Protein 5DHM (pdb70)

CATH classification: 2.60.40.2580

Secondary structure (DSSP, 8-state):
----S-PPPEEEEEEPPEEEEEEEEE-/---EEEEEEPPBEEEEEEEE-/-EE---HHHH----EEEEEE-TTSBS-EEEEE-GGG--B-TT--EE---HHHH-EEEEEEEES--HHHHHHHHT--BGGGGGG-EEE----TTTS-SSP--EEEEEETTT-SEEEEEEE--SEEEEEEEEEPPGGG-----EETTEEEEEEEEEESEE-EEESS--SSPPP-EE-S--PPTTT-TTSEEE--GGGSSS--SSEEEEEE-TTS-EEEEEEEEEEE-BSSS--EEEEEE----EEEEEEPPSSB-TTEEEEEEEE-/-B---HHHH----EEEEEE-TTSBS-EEEEE---SEE-S---EE---HHHH-EEEEEEEES--HHHHHHHHT--BGGGGGG-EEE----TTTS-SSP--EEEEEETTT-SEEEEEEE--SEEEEEEEEEPPGGG-----EETTEEEEEEEEEESEE-EEESS--SS----EE-S--PPTT--TTSEEE--GGGSSS--SSEEEEEE-TTS-EEEEEEEEEEE-BSSS--EEEEEE----EEEEEEPPSSB-TTEEEEEEEE-

B-factor: mean 48.97, std 22.29, range [18.33, 211.69]

GO terms:
  GO:0009289 pilus (C, IDA)
  GO:0009279 cell outer membrane (C, EXP)
  GO:0009289 pilus (C, EXP)

Foldseek 3Di:
DDDDPPDDDDDDDDDDDDDDDDDDDDD/DDDPADPQAVDFQWKKKWWAPDQQFPTDIDTGHSVCVVDDVVPDDDDDALVVRFKTWMKMKTDDDPQLVVQVVPDTGPLSLQVRKDFDCWKPPSPGGPFIIWIDIDGCNVPVDDPDTDGFGQKEKEKEKEFEDPLQFDQADADPQWGPQKFKKKFFFAGIRGNDHDPAHDGDTDMQADDDPLCSPRTGTFHCQQVDVVGDPFGKRFDADPVNTTGIIMGMMMGGWHCAFDIWMWMFTPNSTDIDIDTDDRIRGTRYYHHDYHYD/DDDDDDDDDDDDDDDDDDDDD/DDPDDPQAVDFQWKWKWWAPPVFFPTDIAIGVHQFDDDVVADTDHDALVVRFKTWMKMKTDDDPQLVVQVVPDGGDVSLQVRKDFACWKPPSQGGPFMIFIDIDGCNVPVDDPCGDDFGQKEKEKEKEFEDPLQFDQFDDDQQWGPQKFKKKFFFAGIRRNDHDPAHDGDTDMQADQDPPRCPRTGTFHCQQVDDVGDQFGKRFDADPVRTTGMIIGMMMTGWHPAFDIWMWMWGVSVTDIDIGGDDRTGGTRYYHYYYHYD

Sequence (574 aa):
AEPVEDRSIEISIRVDDFTKTGETVRYERNQGSAAERLITNLYLLLFDQSGANPAKYYIAGNTFIWLPDDKVKLDTQSEAGERKVYVVANVDNAVKTALDAVANESDLQTVKRTTAPWSTDIASPFLSGNKTHDFLANRLLDNVPLVRAIAKVELNISLSEKFQIVPIIVNGSLSEFKFRYVNFDKETYVVKPTTKPDNLISSANGVWPQITDWTVWGASLNTSPAPDAGTGYTLDANGKVTALRIVTYLNERDSKGATVEVALPRGPELYRLPLPDKILRNHWYKYEVEIRSIEISIRVDDFTKTGETVRYRNQGSAAERLITNLYLLLFDQSGANPAKYYIASGGIWLPDDKVKLDTQSEAGERKVYVVANVDNAVKTALDAVANESDLQTVKRTTAPWSTDIASPFLSGNKTHDFLANRLLDNVPLVRAIAKVELNISLSEKFQIVPIIVNGSLSEFKFRYVNFDKETYVVKPTTKPDNLISSANGVWPQITDWTVWGASLNTSPAPDAGTGYTLDANGKVTALRIVTYLNERDSKGATVEVALPRGPELYRLPLPDKILRNHWYKYEVEI

Nearest PDB structures (foldseek):
  5dhm-assembly1_C  TM=1.004E+00  e=4.880E-55  Porphyromonas gingivalis ATCC 33277
  5dhm-assembly2_D  TM=9.814E-01  e=9.738E-50  Porphyromonas gingivalis ATCC 33277
  4rdb-assembly1_A  TM=9.848E-01  e=1.576E-46  Porphyromonas gingivalis W83
  3ws6-assembly1_A  TM=5.660E-01  e=6.022E+00  Mus musculus
  5weu-assembly1_A  TM=1.624E-01  e=2.325E+00  Mus musculus

Organism: Porphyromonas gingivalis (strain ATCC 33277 / DSM 20709 / CIP 103683 / JCM 12257 / NCTC 11834 / 2561) (NCBI:txid431947)

InterPro domains:
  IPR029141 Major fimbrial subunit protein, N-terminal [PF06321] (35-162)
  IPR054771 Minor fimbrium tip subunit MfA4, C-terminal [PF22358] (180-332)

Solvent-accessible surface area: 27168 Å² total

Structure (mmCIF, N/CA/C/O backbone):
data_5DHM
#
_entry.id   5DHM
#
_cell.length_a   54.683
_cell.length_b   84.536
_cell.length_c   138.364
_cell.angle_alpha   90.00
_cell.angle_beta   90.00
_cell.angle_gamma   90.00
#
_symmetry.space_group_name_H-M   'P 21 21 21'
#
loop_
_entity.id
_entity.type
_entity.pdbx_description
1 polymer 'Immunoreactive 32 kDa antigen'
2 polymer 'Immunoreactive 32 kDa antigen'
3 water water
#
loop_
_atom_site.group_PDB
_atom_site.id
_atom_site.type_symbol
_atom_site.label_atom_id
_atom_site.label_alt_id
_atom_site.label_comp_id
_atom_site.label_asym_id
_atom_site.label_entity_id
_atom_site.label_seq_id
_atom_site.pdbx_PDB_ins_code
_atom_site.Cartn_x
_atom_site.Cartn_y
_atom_site.Cartn_z
_atom_site.occupancy
_atom_site.B_iso_or_equiv
_atom_site.auth_seq_id
_atom_site.auth_comp_id
_atom_site.auth_asym_id
_atom_site.auth_atom_id
_atom_site.pdbx_PDB_model_num
ATOM 1 N N . ALA A 1 26 ? 20.122 55.452 124.222 1.00 60.41 24 ALA A N 1
ATOM 2 C CA . ALA A 1 26 ? 19.475 54.611 125.228 1.00 63.45 24 ALA A CA 1
ATOM 3 C C . ALA A 1 26 ? 20.419 54.327 126.383 1.00 56.51 24 ALA A C 1
ATOM 4 O O . ALA A 1 26 ? 21.436 53.656 126.217 1.00 58.18 24 ALA A O 1
ATOM 27 N N . GLU A 1 28 ? 21.965 52.735 129.701 1.00 54.87 26 GLU A N 1
ATOM 28 C CA . GLU A 1 28 ? 22.048 51.443 130.363 1.00 50.68 26 GLU A CA 1
ATOM 29 C C . GLU A 1 28 ? 22.019 51.657 131.872 1.00 39.81 26 GLU A C 1
ATOM 30 O O . GLU A 1 28 ? 22.207 52.787 132.343 1.00 39.28 26 GLU A O 1
ATOM 42 N N . PRO A 1 29 ? 21.775 50.588 132.644 1.00 36.74 27 PRO A N 1
ATOM 43 C CA . PRO A 1 29 ? 21.822 50.710 134.104 1.00 39.83 27 PRO A CA 1
ATOM 44 C C . PRO A 1 29 ? 23.195 51.109 134.620 1.00 44.03 27 PRO A C 1
ATOM 45 O O . PRO A 1 29 ? 24.220 50.781 134.024 1.00 33.91 27 PRO A O 1
ATOM 56 N N . VAL A 1 30 ? 23.215 51.795 135.748 1.00 37.39 28 VAL A N 1
ATOM 57 C CA . VAL A 1 30 ? 24.477 52.036 136.436 1.00 44.47 28 VAL A CA 1
ATOM 58 C C . VAL A 1 30 ? 25.269 50.741 136.583 1.00 39.56 28 VAL A C 1
ATOM 59 O O . VAL A 1 30 ? 24.732 49.695 136.998 1.00 40.43 28 VAL A O 1
ATOM 72 N N . GLU A 1 31 ? 26.554 50.797 136.240 1.00 36.53 29 GLU A N 1
ATOM 73 C CA . GLU A 1 31 ? 27.412 49.621 136.340 1.00 39.88 29 GLU A CA 1
ATOM 74 C C . GLU A 1 31 ? 27.790 49.322 137.778 1.00 41.87 29 GLU A C 1
ATOM 75 O O . GLU A 1 31 ? 28.971 49.265 138.131 1.00 43.23 29 GLU A O 1
ATOM 87 N N . ASP A 1 32 ? 26.778 49.132 138.605 1.00 36.64 30 ASP A N 1
ATOM 88 C CA . ASP A 1 32 ? 26.975 48.690 139.978 1.00 31.94 30 ASP A CA 1
ATOM 89 C C . ASP A 1 32 ? 25.896 47.659 140.290 1.00 38.64 30 ASP A C 1
ATOM 90 O O . ASP A 1 32 ? 25.016 47.890 141.114 1.00 36.34 30 ASP A O 1
ATOM 99 N N . ARG A 1 33 ? 25.971 46.514 139.617 1.00 36.78 31 ARG A N 1
ATOM 100 C CA . ARG A 1 33 ? 24.863 45.561 139.602 1.00 33.55 31 ARG A CA 1
ATOM 101 C C . ARG A 1 33 ? 25.004 44.523 140.707 1.00 26.20 31 ARG A C 1
ATOM 102 O O . ARG A 1 33 ? 26.091 44.293 141.218 1.00 28.36 31 ARG A O 1
ATOM 123 N N . SER A 1 34 ? 23.896 43.879 141.049 1.00 31.44 32 SER A N 1
ATOM 124 C CA . SER A 1 34 ? 23.941 42.717 141.932 1.00 32.02 32 SER A CA 1
ATOM 125 C C . SER A 1 34 ? 24.799 41.649 141.261 1.00 35.68 32 SER A C 1
ATOM 126 O O . SER A 1 34 ? 24.774 41.507 140.040 1.00 33.00 32 SER A O 1
ATOM 134 N N . ILE A 1 35 ? 25.578 40.924 142.054 1.00 24.35 33 ILE A N 1
ATOM 135 C CA . ILE A 1 35 ? 26.586 40.029 141.521 1.00 22.10 33 ILE A CA 1
ATOM 136 C C . ILE A 1 35 ? 25.981 38.640 141.331 1.00 27.71 33 ILE A C 1
ATOM 137 O O . ILE A 1 35 ? 24.924 38.312 141.866 1.00 23.30 33 ILE A O 1
ATOM 153 N N . GLU A 1 36 ? 26.672 37.849 140.537 1.00 23.76 34 GLU A N 1
ATOM 154 C CA . GLU A 1 36 ? 26.189 36.536 140.130 1.00 24.45 34 GLU A CA 1
ATOM 155 C C . GLU A 1 36 ? 27.373 35.643 140.126 1.00 29.66 34 GLU A C 1
ATOM 156 O O . GLU A 1 36 ? 28.472 36.094 139.791 1.00 28.35 34 GLU A O 1
ATOM 168 N N . ILE A 1 37 ? 27.167 34.374 140.485 1.00 25.04 35 ILE A N 1
ATOM 169 C CA . ILE A 1 37 ? 28.256 33.433 140.490 1.00 21.55 35 ILE A CA 1
ATOM 170 C C . ILE A 1 37 ? 27.814 32.177 139.767 1.00 31.45 35 ILE A C 1
ATOM 171 O O . ILE A 1 37 ? 26.890 31.495 140.187 1.00 27.33 35 ILE A O 1
ATOM 187 N N . SER A 1 38 ? 28.465 31.914 138.646 1.00 24.08 36 SER A N 1
ATOM 188 C CA . SER A 1 38 ? 28.254 30.687 137.914 1.00 32.63 36 SER A CA 1
ATOM 189 C C . SER A 1 38 ? 28.983 29.547 138.619 1.00 25.12 36 SER A C 1
ATOM 190 O O . SER A 1 38 ? 30.120 29.700 139.065 1.00 28.77 36 SER A O 1
ATOM 198 N N . ILE A 1 39 ? 28.327 28.394 138.689 1.00 25.07 37 ILE A N 1
ATOM 199 C CA . ILE A 1 39 ? 28.879 27.245 139.375 1.00 31.92 37 ILE A CA 1
ATOM 200 C C . ILE A 1 39 ? 28.759 26.036 138.449 1.00 38.94 37 ILE A C 1
ATOM 201 O O . ILE A 1 39 ? 27.721 25.830 137.836 1.00 40.76 37 ILE A O 1
ATOM 217 N N . ARG A 1 40 ? 29.831 25.271 138.285 1.00 28.76 38 ARG A N 1
ATOM 218 C CA . ARG A 1 4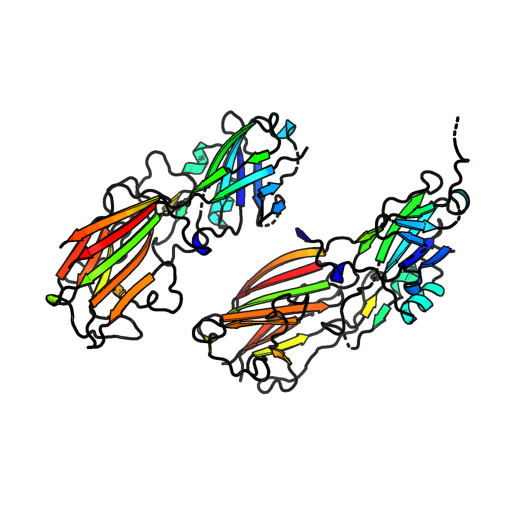0 ? 29.711 24.024 137.533 1.00 30.68 38 ARG A CA 1
ATOM 219 C C . ARG A 1 40 ? 30.259 22.854 138.340 1.00 30.77 38 ARG A C 1
ATOM 220 O O . ARG A 1 40 ? 31.258 22.973 139.029 1.00 30.06 38 ARG A O 1
ATOM 241 N N . VAL A 1 41 ? 29.590 21.719 138.248 1.00 27.26 39 VAL A N 1
ATOM 242 C CA . VAL A 1 41 ? 30.049 20.521 138.949 1.00 24.67 39 VAL A CA 1
ATOM 243 C C . VAL A 1 41 ? 31.164 19.909 138.112 1.00 28.17 39 VAL A C 1
ATOM 244 O O . VAL A 1 41 ? 30.977 19.608 136.926 1.00 29.01 39 VAL A O 1
ATOM 257 N N . ASP A 1 42 ? 32.340 19.804 138.727 1.00 27.07 40 ASP A N 1
ATOM 258 C CA . ASP A 1 42 ? 33.531 19.339 138.043 1.00 27.27 40 ASP A CA 1
ATOM 259 C C . ASP A 1 42 ? 33.447 17.825 137.838 1.00 27.05 40 ASP A C 1
ATOM 260 O O . ASP A 1 42 ? 33.219 17.082 138.797 1.00 24.66 40 ASP A O 1
ATOM 269 N N . ASP A 1 43 ? 33.630 17.385 136.600 1.00 21.88 41 ASP A N 1
ATOM 270 C CA . ASP A 1 43 ? 33.678 15.947 136.272 1.00 21.93 41 ASP A CA 1
ATOM 271 C C . ASP A 1 43 ? 34.655 15.200 137.162 1.00 25.78 41 ASP A C 1
ATOM 272 O O . ASP A 1 43 ? 35.698 15.747 137.520 1.00 22.64 41 ASP A O 1
ATOM 281 N N . PHE A 1 44 ? 34.341 13.946 137.489 1.00 27.72 42 PHE A N 1
ATOM 282 C CA . PHE A 1 44 ? 35.345 13.024 138.015 1.00 26.82 42 PHE A CA 1
ATOM 283 C C . PHE A 1 44 ? 36.552 13.012 137.109 1.00 20.25 42 PHE A C 1
ATOM 284 O O . PHE A 1 44 ? 36.419 13.178 135.902 1.00 27.14 42 PHE A O 1
ATOM 301 N N . THR A 1 45 ? 37.726 12.792 137.691 1.00 22.00 43 THR A N 1
ATOM 302 C CA . THR A 1 45 ? 38.881 12.347 136.923 1.00 23.59 43 THR A CA 1
ATOM 303 C C . THR A 1 45 ? 38.910 10.836 137.082 1.00 24.24 43 THR A C 1
ATOM 304 O O . THR A 1 45 ? 39.065 10.350 138.191 1.00 23.59 43 THR A O 1
ATOM 315 N N . LYS A 1 46 ? 38.721 10.112 135.992 1.00 26.97 44 LYS A N 1
ATOM 316 C CA . LYS A 1 46 ? 38.534 8.674 136.062 1.00 27.48 44 LYS A CA 1
ATOM 317 C C . LYS A 1 46 ? 39.740 7.993 135.468 1.00 31.91 44 LYS A C 1
ATOM 318 O O . LYS A 1 46 ? 40.172 8.315 134.359 1.00 29.84 44 LYS A O 1
ATOM 337 N N . THR A 1 47 ? 40.288 7.059 136.230 1.00 27.02 45 THR A N 1
ATOM 338 C CA . THR A 1 47 ? 41.491 6.369 135.845 1.00 27.05 45 THR A CA 1
ATOM 339 C C . THR A 1 47 ? 41.193 4.870 135.790 1.00 34.17 45 THR A C 1
ATOM 340 O O . THR A 1 47 ? 40.366 4.365 136.541 1.00 36.35 45 THR A O 1
ATOM 351 N N . GLY A 1 48 ? 41.841 4.181 134.867 1.00 28.37 46 GLY A N 1
ATOM 352 C CA . GLY A 1 48 ? 41.678 2.747 134.718 1.00 30.20 46 GLY A CA 1
ATOM 353 C C . GLY A 1 48 ? 43.000 2.041 134.878 1.00 36.11 46 GLY A C 1
ATOM 354 O O . GLY A 1 48 ? 44.048 2.522 134.455 1.00 32.37 46 GLY A O 1
ATOM 358 N N . GLU A 1 49 ? 42.950 0.869 135.486 1.00 30.38 47 GLU A N 1
ATOM 359 C CA . GLU A 1 49 ? 44.148 0.100 135.700 1.00 24.38 47 GLU A CA 1
ATOM 360 C C . GLU A 1 49 ? 43.812 -1.397 135.656 1.00 30.41 47 GLU A C 1
ATOM 361 O O . GLU A 1 49 ? 42.789 -1.824 136.178 1.00 29.75 47 GLU A O 1
ATOM 373 N N . THR A 1 50 ? 44.663 -2.172 135.007 1.00 30.30 48 THR A N 1
ATOM 374 C CA . THR A 1 50 ? 44.524 -3.626 134.995 1.00 39.86 48 THR A CA 1
ATOM 375 C C . THR A 1 50 ? 45.513 -4.217 135.986 1.00 37.46 48 THR A C 1
ATOM 376 O O . THR A 1 50 ? 46.673 -3.809 136.015 1.00 37.58 48 THR A O 1
ATOM 387 N N . VAL A 1 51 ? 45.034 -5.131 136.832 1.00 34.31 49 VAL A N 1
ATOM 388 C CA . VAL A 1 51 ? 45.871 -5.799 137.824 1.00 34.57 49 VAL A CA 1
ATOM 389 C C . VAL A 1 51 ? 45.615 -7.307 137.749 1.00 35.21 49 VAL A C 1
ATOM 390 O O . VAL A 1 51 ? 44.485 -7.722 137.540 1.00 35.06 49 VAL A O 1
ATOM 403 N N . ARG A 1 52 ? 46.657 -8.117 137.894 1.00 36.98 50 ARG A N 1
ATOM 404 C CA . ARG A 1 52 ? 46.484 -9.578 137.878 1.00 40.94 50 ARG A CA 1
ATOM 405 C C . ARG A 1 52 ? 47.208 -10.227 139.062 1.00 42.15 50 ARG A C 1
ATOM 406 O O . ARG A 1 52 ? 48.155 -9.643 139.598 1.00 38.47 50 ARG A O 1
ATOM 426 N N . TYR A 1 53 ? 46.753 -11.421 139.464 1.00 46.31 51 TYR A N 1
ATOM 427 C CA . TYR A 1 53 ? 47.262 -12.107 140.663 1.00 44.01 51 TYR A CA 1
ATOM 428 C C . TYR A 1 53 ? 47.860 -13.487 140.380 1.00 43.28 51 TYR A C 1
ATOM 429 O O . TYR A 1 53 ? 47.595 -14.076 139.342 1.00 42.24 51 TYR A O 1
ATOM 447 N N . GLU B 2 1 ? 40.296 9.964 132.009 1.00 35.58 52 GLU C N 1
ATOM 448 C CA . GLU B 2 1 ? 39.174 10.597 131.334 1.00 41.31 52 GLU C CA 1
ATOM 449 C C . GLU B 2 1 ? 38.444 11.484 132.319 1.00 38.78 52 GLU C C 1
ATOM 450 O O . GLU B 2 1 ? 38.550 11.309 133.541 1.00 33.12 52 GLU C O 1
ATOM 461 N N . ARG B 2 2 ? 37.722 12.457 131.784 1.00 33.16 53 ARG C N 1
ATOM 462 C CA . ARG B 2 2 ? 36.802 13.243 132.587 1.00 32.15 53 ARG C CA 1
ATOM 463 C C . ARG B 2 2 ? 35.407 12.672 132.329 1.00 33.49 53 ARG C C 1
ATOM 464 O O . ARG B 2 2 ? 35.003 12.493 131.172 1.00 35.03 53 ARG C O 1
ATOM 485 N N . ASN B 2 3 ? 34.698 12.360 133.414 1.00 31.11 54 ASN C N 1
ATOM 486 C CA . ASN B 2 3 ? 33.434 11.635 133.344 1.00 32.27 54 ASN C CA 1
ATOM 487 C C . ASN B 2 3 ? 32.443 12.337 134.263 1.00 29.60 54 ASN C C 1
ATOM 488 O O . ASN B 2 3 ? 32.712 12.493 135.452 1.00 27.79 54 ASN C O 1
ATOM 499 N N . GLN B 2 4 ? 31.299 12.764 133.730 1.00 29.22 55 GLN C N 1
ATOM 500 C CA . GLN B 2 4 ? 30.370 13.575 134.520 1.00 29.81 55 GLN C CA 1
ATOM 501 C C . GLN B 2 4 ? 29.604 12.764 135.569 1.00 28.75 55 GLN C C 1
ATOM 502 O O . GLN B 2 4 ? 28.894 13.328 136.399 1.00 34.03 55 GLN C O 1
ATOM 516 N N . GLY B 2 5 ? 29.722 11.443 135.532 1.00 26.45 56 GLY C N 1
ATOM 517 C CA . GLY B 2 5 ? 29.043 10.627 136.520 1.00 25.28 56 GLY C CA 1
ATOM 518 C C . GLY B 2 5 ? 27.527 10.648 136.360 1.00 32.26 56 GLY C C 1
ATOM 519 O O . GLY B 2 5 ? 27.017 11.007 135.298 1.00 32.49 56 GLY C O 1
ATOM 523 N N . SER B 2 6 ? 26.809 10.226 137.399 1.00 30.00 57 SER C N 1
ATOM 524 C CA . SER B 2 6 ? 25.337 10.194 137.377 1.00 31.51 57 SER C CA 1
ATOM 525 C C . SER B 2 6 ? 24.710 11.483 137.890 1.00 32.57 57 SER C C 1
ATOM 526 O O . SER B 2 6 ? 25.386 12.322 138.491 1.00 27.98 57 SER C O 1
ATOM 534 N N . ALA B 2 7 ? 23.402 11.621 137.689 1.00 32.07 58 ALA C N 1
ATOM 535 C CA . ALA B 2 7 ? 22.658 12.751 138.252 1.00 30.44 58 ALA C CA 1
ATOM 536 C C . ALA B 2 7 ? 22.791 12.803 139.778 1.00 26.49 58 ALA C C 1
ATOM 537 O O . ALA B 2 7 ? 22.948 13.874 140.367 1.00 28.29 58 ALA C O 1
ATOM 544 N N . ALA B 2 8 ? 22.750 11.643 140.425 1.00 27.54 59 ALA C N 1
ATOM 545 C CA . ALA B 2 8 ? 22.904 11.591 141.871 1.00 25.69 59 ALA C CA 1
ATOM 546 C C . ALA B 2 8 ? 24.268 12.101 142.292 1.00 28.83 59 ALA C C 1
ATOM 547 O O . ALA B 2 8 ? 24.382 12.762 143.323 1.00 27.19 59 ALA C O 1
ATOM 554 N N . GLU B 2 9 ? 25.297 11.801 141.502 1.00 26.75 60 GLU C N 1
ATOM 555 C CA . GLU B 2 9 ? 26.651 12.233 141.837 1.00 22.68 60 GLU C CA 1
ATOM 556 C C . GLU B 2 9 ? 26.790 13.751 141.669 1.00 18.33 60 GLU C C 1
ATOM 557 O O . GLU B 2 9 ? 27.645 14.362 142.307 1.00 28.75 60 GLU C O 1
ATOM 569 N N . ARG B 2 10 ? 25.913 14.337 140.855 1.00 22.44 61 ARG C N 1
ATOM 570 C CA . ARG B 2 10 ? 25.959 15.782 140.565 1.00 25.18 61 ARG C CA 1
ATOM 571 C C . ARG B 2 10 ? 24.942 16.634 141.350 1.00 31.19 61 ARG C C 1
ATOM 572 O O . ARG B 2 10 ? 24.950 17.876 141.252 1.00 29.12 61 ARG C O 1
ATOM 593 N N . LEU B 2 11 ? 24.070 15.970 142.105 1.00 24.88 62 LEU C N 1
ATOM 594 C CA . LEU B 2 11 ? 22.960 16.614 142.806 1.00 31.81 62 LEU C CA 1
ATOM 595 C C . LEU B 2 11 ? 23.439 17.681 143.781 1.00 32.49 62 LEU C C 1
ATOM 596 O O . LEU B 2 11 ? 24.335 17.440 144.615 1.00 27.88 62 LEU C O 1
ATOM 612 N N . ILE B 2 12 ? 22.847 18.867 143.648 1.00 33.10 63 ILE C N 1
ATOM 613 C CA . ILE B 2 12 ? 23.063 19.977 144.567 1.00 25.88 63 ILE C CA 1
ATOM 614 C C . ILE B 2 12 ? 21.752 20.225 145.313 1.00 26.64 63 ILE C C 1
ATOM 615 O O . ILE B 2 12 ? 20.727 20.460 144.678 1.00 22.97 63 ILE C O 1
ATOM 631 N N . THR B 2 13 ? 21.770 20.102 146.647 1.00 24.76 64 THR C N 1
ATOM 632 C CA . THR B 2 13 ? 20.564 20.278 147.485 1.00 24.54 64 THR C CA 1
ATOM 633 C C . THR B 2 13 ? 20.601 21.544 148.364 1.00 26.51 64 THR C C 1
ATOM 634 O O . THR B 2 13 ? 19.575 21.947 148.927 1.00 29.21 64 THR C O 1
ATOM 645 N N . ASN B 2 14 ? 21.792 22.114 148.517 1.00 24.86 65 ASN C N 1
ATOM 646 C CA . ASN B 2 14 ? 21.962 23.451 149.111 1.00 24.79 65 ASN C CA 1
ATOM 647 C C . ASN B 2 14 ? 23.345 24.006 148.774 1.00 24.62 65 ASN C C 1
ATOM 648 O O . ASN B 2 14 ? 24.203 23.306 148.225 1.00 23.61 65 ASN C O 1
ATOM 659 N N . LEU B 2 15 ? 23.564 25.281 149.084 1.00 22.96 66 LEU C N 1
ATOM 660 C CA . LEU B 2 15 ? 24.833 25.920 148.784 1.00 21.13 66 LEU C CA 1
ATOM 661 C C . LEU B 2 15 ? 25.215 26.868 149.911 1.00 19.07 66 LEU C C 1
ATOM 662 O O . LEU B 2 15 ? 24.345 27.474 150.550 1.00 23.28 66 LEU C O 1
ATOM 678 N N . TYR B 2 16 ? 26.514 27.012 150.131 1.00 23.64 67 TYR C N 1
ATOM 679 C CA . T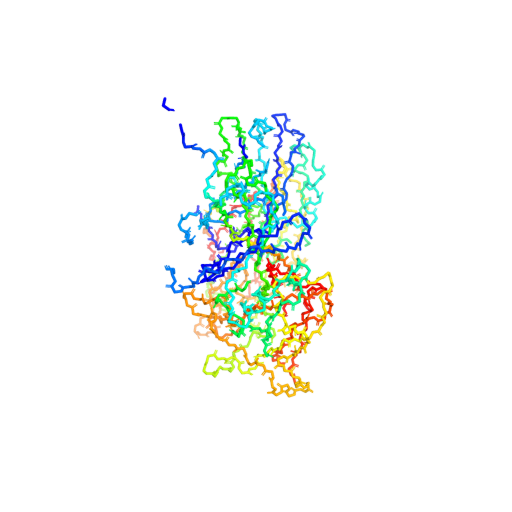YR B 2 16 ? 27.021 27.989 151.080 1.00 20.56 67 TYR C CA 1
ATOM 680 C C . TYR B 2 16 ? 28.174 28.729 150.409 1.00 20.58 67 TYR C C 1
ATOM 681 O O . TYR B 2 16 ? 29.140 28.108 149.975 1.00 28.13 67 TYR C O 1
ATOM 699 N N . LEU B 2 17 ? 28.053 30.049 150.289 1.00 21.35 68 LEU C N 1
ATOM 700 C CA . LEU B 2 17 ? 29.089 30.840 149.633 1.00 23.58 68 LEU C CA 1
ATOM 701 C C . LEU B 2 17 ? 29.802 31.685 150.678 1.00 24.23 68 LEU C C 1
ATOM 702 O O . LEU B 2 17 ? 29.178 32.170 151.626 1.00 22.16 68 LEU C O 1
ATOM 718 N N . LEU B 2 18 ? 31.120 31.786 150.532 1.00 27.02 69 LEU C N 1
ATOM 719 C CA . LEU B 2 18 ? 31.942 32.645 151.360 1.00 26.57 69 LEU C CA 1
ATOM 720 C C . LEU B 2 18 ? 32.796 33.505 150.458 1.00 25.57 69 LEU C C 1
ATOM 721 O O . LEU B 2 18 ? 33.574 32.993 149.653 1.00 26.00 69 LEU C O 1
ATOM 737 N N . LEU B 2 19 ? 32.643 34.813 150.597 1.00 27.21 70 LEU C N 1
ATOM 738 C CA . LEU B 2 19 ? 33.349 35.766 149.755 1.00 28.36 70 LEU C CA 1
ATOM 739 C C . LEU B 2 19 ? 34.347 36.516 150.612 1.00 22.93 70 LEU C C 1
ATOM 740 O O . LEU B 2 19 ? 34.007 37.474 151.311 1.00 31.47 70 LEU C O 1
ATOM 756 N N . PHE B 2 20 ? 35.592 36.065 150.556 1.00 25.56 71 PHE C N 1
ATOM 757 C CA . PHE B 2 20 ? 36.670 36.704 151.313 1.00 26.65 71 PHE C CA 1
ATOM 758 C C . PHE B 2 20 ? 37.170 37.922 150.576 1.00 28.86 71 PHE C C 1
ATOM 759 O O . PHE B 2 20 ? 37.184 37.930 149.356 1.00 35.54 71 PHE C O 1
ATOM 776 N N . ASP B 2 21 ? 37.589 38.957 151.302 1.00 31.25 72 ASP C N 1
ATOM 777 C CA . ASP B 2 21 ? 38.193 40.111 150.656 1.00 40.81 72 ASP C CA 1
ATOM 778 C C . ASP B 2 21 ? 39.682 39.842 150.495 1.00 45.27 72 ASP C C 1
ATOM 779 O O . ASP B 2 21 ? 40.121 38.699 150.616 1.00 40.78 72 ASP C O 1
ATOM 788 N N . GLN B 2 22 ? 40.443 40.894 150.214 1.00 50.60 73 GLN C N 1
ATOM 789 C CA . GLN B 2 22 ? 41.855 40.784 149.861 1.00 67.69 73 GLN C CA 1
ATOM 790 C C . GLN B 2 22 ? 42.667 39.999 150.890 1.00 64.76 73 GLN C C 1
ATOM 791 O O . GLN B 2 22 ? 43.435 39.101 150.536 1.00 55.72 73 GLN C O 1
ATOM 805 N N . SER B 2 23 ? 42.470 40.342 152.160 1.00 75.84 74 SER C N 1
ATOM 806 C CA . SER B 2 23 ? 43.251 39.788 153.260 1.00 84.14 74 SER C CA 1
ATOM 807 C C . SER B 2 23 ? 42.828 38.377 153.671 1.00 90.62 74 SER C C 1
ATOM 808 O O . SER B 2 23 ? 43.260 37.879 154.708 1.00 94.63 74 SER C O 1
ATOM 816 N N . GLY B 2 24 ? 41.985 37.737 152.868 1.00 78.48 75 GLY C N 1
ATOM 817 C CA . GLY B 2 24 ? 41.500 36.406 153.186 1.00 67.83 75 GLY C CA 1
ATOM 818 C C . GLY B 2 24 ? 40.755 36.352 154.512 1.00 44.98 75 GLY C C 1
ATOM 819 O O . GLY B 2 24 ? 40.739 35.318 155.182 1.00 46.60 75 GLY C O 1
ATOM 823 N N . ALA B 2 25 ? 40.151 37.474 154.898 1.00 37.52 76 ALA C N 1
ATOM 824 C CA . ALA B 2 25 ? 39.324 37.548 156.100 1.00 41.29 76 ALA C CA 1
ATOM 825 C C . ALA B 2 25 ? 37.984 38.238 155.794 1.00 48.60 76 ALA C C 1
ATOM 826 O O . ALA B 2 25 ? 37.673 38.504 154.625 1.00 45.12 76 ALA C O 1
ATOM 833 N N . ASN B 2 26 ? 37.198 38.501 156.840 1.00 70.91 77 ASN C N 1
ATOM 834 C CA . ASN B 2 26 ? 35.898 39.176 156.722 1.00 73.22 77 ASN C CA 1
ATOM 835 C C . ASN B 2 26 ? 35.006 38.614 155.620 1.00 53.76 77 ASN C C 1
ATOM 836 O O . ASN B 2 26 ? 34.505 39.365 154.781 1.00 48.86 77 ASN C O 1
ATOM 847 N N . PRO B 2 27 ? 34.816 37.291 155.596 1.00 46.24 78 PRO C N 1
ATOM 848 C CA . PRO B 2 27 ? 34.041 36.757 154.475 1.00 34.72 78 PRO C CA 1
ATOM 849 C C . PRO B 2 27 ? 32.565 37.090 154.575 1.00 28.16 78 PRO C C 1
ATOM 850 O O . PRO B 2 27 ? 31.954 36.908 155.629 1.00 35.60 78 PRO C O 1
ATOM 861 N N . ALA B 2 28 ? 32.009 37.593 153.480 1.00 34.66 79 ALA C N 1
ATOM 862 C CA . ALA B 2 28 ? 30.569 37.658 153.330 1.00 28.61 79 ALA C CA 1
ATOM 863 C C . ALA B 2 28 ? 30.032 36.262 153.124 1.00 31.17 79 ALA C C 1
ATOM 864 O O . ALA B 2 28 ? 30.547 35.515 152.291 1.00 29.63 79 ALA C O 1
ATOM 871 N N . LYS B 2 29 ? 28.986 35.926 153.869 1.00 30.23 80 LYS C N 1
ATOM 872 C CA . LYS B 2 29 ? 28.438 34.582 153.867 1.00 29.39 80 LYS C CA 1
ATOM 873 C C . LYS B 2 29 ? 27.016 34.579 153.335 1.00 28.37 80 LYS C C 1
ATOM 874 O O . LYS B 2 29 ? 26.222 35.478 153.647 1.00 27.46 80 LYS C O 1
ATOM 893 N N . TYR B 2 30 ? 26.714 33.572 152.521 1.00 22.23 81 TYR C N 1
ATOM 894 C CA . TYR B 2 30 ? 25.378 33.337 152.002 1.00 20.79 81 TYR C 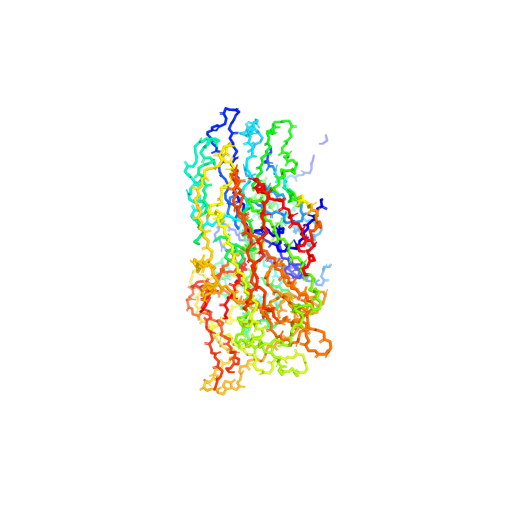CA 1
ATOM 895 C C . TYR B 2 30 ? 25.053 31.855 151.998 1.00 23.55 81 TYR C C 1
ATOM 896 O O . TYR B 2 30 ? 25.604 31.101 151.200 1.00 24.45 81 TYR C O 1
ATOM 914 N N . TYR B 2 31 ? 24.126 31.470 152.849 1.00 27.21 82 TYR C N 1
ATOM 915 C CA . TYR B 2 31 ? 23.595 30.109 152.832 1.00 25.10 82 TYR C CA 1
ATOM 916 C C . TYR B 2 31 ? 22.322 30.127 152.007 1.00 25.43 82 TYR C C 1
ATOM 917 O O . TYR B 2 31 ? 21.414 30.925 152.263 1.00 23.35 82 TYR C O 1
ATOM 935 N N . ILE B 2 32 ? 22.299 29.292 150.982 1.00 20.52 83 ILE C N 1
ATOM 936 C CA . ILE B 2 32 ? 21.150 29.173 150.099 1.00 22.28 83 ILE C CA 1
ATOM 937 C C . ILE B 2 32 ? 20.537 27.850 150.432 1.00 30.41 83 ILE C C 1
ATOM 938 O O . ILE B 2 32 ? 21.027 26.782 150.042 1.00 29.66 83 ILE C O 1
ATOM 954 N N . ALA B 2 33 ? 19.452 27.943 151.171 1.00 26.75 84 ALA C N 1
ATOM 955 C CA . ALA B 2 33 ? 18.858 26.805 151.834 1.00 28.55 84 ALA C CA 1
ATOM 956 C C . ALA B 2 33 ? 18.111 25.910 150.858 1.00 28.87 84 ALA C C 1
ATOM 957 O O . ALA B 2 33 ? 17.465 26.388 149.930 1.00 30.20 84 ALA C O 1
ATOM 964 N N . GLY B 2 34 ? 18.221 24.602 151.068 1.00 30.05 85 GLY C N 1
ATOM 965 C CA . GLY B 2 34 ? 17.504 23.632 150.262 1.00 30.60 85 GLY C CA 1
ATOM 966 C C . GLY B 2 34 ? 15.994 23.816 150.226 1.00 34.49 85 GLY C C 1
ATOM 967 O O . GLY B 2 34 ? 15.371 23.545 149.205 1.00 34.92 85 GLY C O 1
ATOM 971 N N . ASN B 2 35 ? 15.393 24.284 151.323 1.00 37.27 86 ASN C N 1
ATOM 972 C CA . ASN B 2 35 ? 13.951 24.525 151.334 1.00 40.17 86 ASN C CA 1
ATOM 973 C C . ASN B 2 35 ? 13.547 25.737 150.478 1.00 42.43 86 ASN C C 1
ATOM 974 O O . ASN B 2 35 ? 12.360 25.962 150.260 1.00 38.88 86 ASN C O 1
ATOM 985 N N . THR B 2 36 ? 14.513 26.498 149.965 1.00 32.91 87 THR C N 1
ATOM 986 C CA . THR B 2 36 ? 14.174 27.565 149.005 1.00 39.85 87 THR C CA 1
ATOM 987 C C . THR B 2 36 ? 14.279 27.084 147.560 1.00 45.23 87 THR C C 1
ATOM 988 O O . THR B 2 36 ? 13.906 27.813 146.644 1.00 37.07 87 THR C O 1
ATOM 999 N N . PHE B 2 37 ? 14.774 25.859 147.364 1.00 49.44 88 PHE C N 1
ATOM 1000 C CA . PHE B 2 37 ? 14.962 25.304 146.020 1.00 48.93 88 PHE C CA 1
ATOM 1001 C C . PHE B 2 37 ? 13.631 24.947 145.373 1.00 47.28 88 PHE C C 1
ATOM 1002 O O . PHE B 2 37 ? 13.609 24.569 144.204 1.00 38.42 88 PHE C O 1
ATOM 1019 N N . ILE B 2 41 ? 19.682 33.572 145.481 1.00 31.94 92 ILE C N 1
ATOM 1020 C CA . ILE B 2 41 ? 18.858 32.530 144.872 1.00 28.08 92 ILE C CA 1
ATOM 1021 C C . ILE B 2 41 ? 19.733 31.616 144.016 1.00 31.69 92 ILE C C 1
ATOM 1022 O O . ILE B 2 41 ? 20.728 32.050 143.425 1.00 28.69 92 ILE C O 1
ATOM 1037 N N . TRP B 2 42 ? 19.364 30.342 143.974 1.00 29.52 93 TRP C N 1
ATOM 1038 C CA . TRP B 2 42 ? 20.055 29.346 143.161 1.00 27.28 93 TRP C CA 1
ATOM 1039 C C . TRP B 2 42 ? 19.237 29.070 141.911 1.00 26.11 93 TRP C C 1
ATOM 1040 O O . TRP B 2 42 ? 18.043 28.818 141.998 1.00 26.52 93 TRP C O 1
ATOM 1061 N N . LEU B 2 43 ? 19.875 29.164 140.749 1.00 23.48 94 LEU C N 1
ATOM 1062 C CA . LEU B 2 43 ? 19.205 28.920 139.470 1.00 26.67 94 LEU C CA 1
ATOM 1063 C C . LEU B 2 43 ? 19.829 27.685 138.856 1.00 34.16 94 LEU C C 1
ATOM 1064 O O . LEU B 2 43 ? 20.733 27.788 138.024 1.00 27.77 94 LEU C O 1
ATOM 1080 N N . PRO B 2 44 ? 19.378 26.507 139.289 1.00 31.32 95 PRO C N 1
ATOM 1081 C CA . PRO B 2 44 ? 19.989 25.290 138.740 1.00 28.04 95 PRO C CA 1
ATOM 1082 C C . PRO B 2 44 ? 19.944 25.236 137.209 1.00 31.59 95 PRO C C 1
ATOM 1083 O O . PRO B 2 44 ? 20.843 24.654 136.587 1.00 31.47 95 PRO C O 1
ATOM 1094 N N . ASP B 2 45 ? 18.926 25.847 136.602 1.00 28.45 96 ASP C N 1
ATOM 1095 C CA . ASP B 2 45 ? 18.765 25.735 135.153 1.00 29.77 96 ASP C CA 1
ATOM 1096 C C . ASP B 2 45 ? 19.713 26.699 134.428 1.00 33.35 96 ASP C C 1
ATOM 1097 O O . ASP B 2 45 ? 19.849 26.617 133.202 1.00 31.94 96 ASP C O 1
ATOM 1106 N N . ASP B 2 46 ? 20.348 27.595 135.192 1.00 36.31 97 ASP C N 1
ATOM 1107 C CA . ASP B 2 46 ? 21.387 28.492 134.677 1.00 38.37 97 ASP C CA 1
ATOM 1108 C C . ASP B 2 46 ? 22.737 28.140 135.292 1.00 38.89 97 ASP C C 1
ATOM 1109 O O . ASP B 2 46 ? 23.748 28.744 134.944 1.00 35.20 97 ASP C O 1
ATOM 1135 N N . LYS B 2 48 ? 23.663 28.998 138.178 1.00 26.08 99 LYS C N 1
ATOM 1136 C CA . LYS B 2 48 ? 24.042 30.341 138.643 1.00 28.58 99 LYS C CA 1
ATOM 1137 C C . LYS B 2 48 ? 23.383 30.752 139.955 1.00 24.15 99 LYS C C 1
ATOM 1138 O O . LYS B 2 48 ? 22.185 30.539 140.150 1.00 31.29 99 LYS C O 1
ATOM 1157 N N . VAL B 2 49 ? 24.187 31.350 140.835 1.00 23.11 100 VAL C N 1
ATOM 1158 C CA . VAL B 2 49 ? 23.701 31.996 142.045 1.00 21.14 100 VAL C CA 1
ATOM 1159 C C . VAL B 2 49 ? 23.651 33.499 141.848 1.00 23.04 100 VAL C C 1
ATOM 1160 O O . VAL B 2 49 ? 24.604 34.089 141.342 1.00 23.56 100 VAL C O 1
ATOM 1173 N N . LYS B 2 50 ? 22.530 34.093 142.226 1.00 22.54 101 LYS C N 1
ATOM 1174 C CA . LYS B 2 50 ? 22.394 35.540 142.251 1.00 25.42 101 LYS C CA 1
ATOM 1175 C C . LYS B 2 50 ? 22.358 36.040 143.682 1.00 26.73 101 LYS C C 1
ATOM 1176 O O . LYS B 2 50 ? 21.557 35.580 144.487 1.00 24.44 101 LYS C O 1
ATOM 1195 N N . LEU B 2 51 ? 23.242 36.981 143.992 1.00 23.63 102 LEU C N 1
ATOM 1196 C CA . LEU B 2 51 ? 23.309 37.589 145.316 1.00 24.93 102 LEU C CA 1
ATOM 1197 C C . LEU B 2 51 ? 22.883 39.060 145.259 1.00 32.78 102 LEU C C 1
ATOM 1198 O O . LEU B 2 51 ? 22.919 39.659 144.198 1.00 29.80 102 LEU C O 1
ATOM 1214 N N . ASP B 2 52 ? 22.462 39.626 146.388 1.00 25.93 103 ASP C N 1
ATOM 1215 C CA . ASP B 2 52 ? 22.034 41.036 146.421 1.00 25.79 103 ASP C CA 1
ATOM 1216 C C . ASP B 2 52 ? 23.176 41.997 146.723 1.00 31.69 103 ASP C C 1
ATOM 1217 O O . ASP B 2 52 ? 23.001 43.224 146.650 1.00 30.98 103 ASP C O 1
ATOM 1243 N N . THR B 2 54 ? 26.247 44.146 145.723 1.00 28.26 105 THR C N 1
ATOM 1244 C CA . THR B 2 54 ? 26.511 44.842 144.469 1.00 24.33 105 THR C CA 1
ATOM 1245 C C . THR B 2 54 ? 27.996 44.787 144.113 1.00 26.99 105 THR C C 1
ATOM 1246 O O . THR B 2 54 ? 28.842 44.423 144.943 1.00 23.86 105 THR C O 1
ATOM 1257 N N . GLN B 2 55 ? 28.321 45.177 142.884 1.00 31.11 106 GLN C N 1
ATOM 1258 C CA . GLN B 2 55 ? 29.694 45.130 142.420 1.00 31.82 106 GLN C CA 1
ATOM 1259 C C . GLN B 2 55 ? 30.613 45.929 143.340 1.00 25.81 106 GLN C C 1
ATOM 1260 O O . GLN B 2 55 ? 31.678 45.452 143.712 1.00 31.88 106 GLN C O 1
ATOM 1274 N N . SER B 2 56 ? 30.191 47.146 143.695 1.00 27.71 107 SER C N 1
ATOM 1275 C CA . SER B 2 56 ? 31.022 48.023 144.508 1.00 36.04 107 SER C CA 1
ATOM 1276 C C . SER B 2 56 ? 31.208 47.479 145.927 1.00 33.90 107 SER C C 1
ATOM 1277 O O . SER B 2 56 ? 32.258 47.672 146.535 1.00 33.45 107 SER C O 1
ATOM 1285 N N . GLU B 2 57 ? 30.201 46.786 146.449 1.00 33.70 108 GLU C N 1
ATOM 1286 C CA . GLU B 2 57 ? 30.305 46.170 147.769 1.00 30.86 108 GLU C CA 1
ATOM 1287 C C . GLU B 2 57 ? 31.245 44.981 147.722 1.00 29.88 108 GLU C C 1
ATOM 1288 O O . GLU B 2 57 ? 32.005 44.724 148.664 1.00 29.29 108 GLU C O 1
ATOM 1300 N N . ALA B 2 58 ? 31.205 44.255 146.617 1.00 29.93 109 ALA C N 1
ATOM 1301 C CA . ALA B 2 58 ? 31.981 43.034 146.504 1.00 28.34 109 ALA C CA 1
ATOM 1302 C C . ALA B 2 58 ? 33.446 43.337 146.255 1.00 27.35 109 ALA C C 1
ATOM 1303 O O . ALA B 2 58 ? 34.321 42.805 146.943 1.00 28.58 109 ALA C O 1
ATOM 1310 N N . GLY B 2 59 ? 33.712 44.174 145.258 1.00 35.94 110 GLY C N 1
ATOM 1311 C CA . GLY B 2 59 ? 35.074 44.399 144.817 1.00 34.07 110 GLY C CA 1
ATOM 1312 C C . GLY B 2 59 ? 35.726 43.113 144.381 1.00 35.15 110 GLY C C 1
ATOM 1313 O O . GLY B 2 59 ? 35.092 42.274 143.732 1.00 28.35 110 GLY C O 1
ATOM 1317 N N . GLU B 2 60 ? 36.998 42.950 144.737 1.00 24.49 111 GLU C N 1
ATOM 1318 C CA . GLU B 2 60 ? 37.697 41.683 144.501 1.00 31.85 111 GLU C CA 1
ATOM 1319 C C . GLU B 2 60 ? 37.494 40.702 145.656 1.00 29.81 111 GLU C C 1
ATOM 1320 O O . GLU B 2 60 ? 37.735 41.034 146.819 1.00 32.70 111 GLU C O 1
ATOM 1332 N N . ARG B 2 61 ? 37.081 39.478 145.331 1.00 30.23 112 ARG C N 1
ATOM 1333 C CA . ARG B 2 61 ? 36.795 38.485 146.357 1.00 24.26 112 ARG C CA 1
ATOM 1334 C C . ARG B 2 61 ? 37.418 37.132 146.030 1.00 28.48 112 ARG C C 1
ATOM 1335 O O . ARG B 2 61 ? 37.511 36.761 144.861 1.00 28.51 112 ARG C O 1
ATOM 1356 N N . LYS B 2 62 ? 37.873 36.428 147.068 1.00 24.50 113 LYS C N 1
ATOM 1357 C CA . LYS B 2 62 ? 38.172 34.995 146.988 1.00 37.25 113 LYS C CA 1
ATOM 1358 C C . LYS B 2 62 ? 36.877 34.274 147.286 1.00 27.00 113 LYS C C 1
ATOM 1359 O O . LYS B 2 62 ? 36.450 34.228 148.443 1.00 27.24 113 LYS C O 1
ATOM 1378 N N . VAL B 2 63 ? 36.235 33.744 146.250 1.00 26.10 114 VAL C N 1
ATOM 1379 C CA . VAL B 2 63 ? 34.908 33.153 146.393 1.00 21.98 114 VAL C CA 1
ATOM 1380 C C . VAL B 2 63 ? 35.007 31.651 146.559 1.00 26.95 114 VAL C C 1
ATOM 1381 O O . VAL B 2 63 ? 35.532 30.968 145.685 1.00 26.72 114 VAL C O 1
ATOM 1394 N N . TYR B 2 64 ? 34.508 31.164 147.690 1.00 25.17 115 TYR C N 1
ATOM 1395 C CA . TYR B 2 64 ? 34.367 29.733 147.952 1.00 24.17 115 TYR C CA 1
ATOM 1396 C C . TYR B 2 64 ? 32.909 29.346 147.881 1.00 25.18 115 TYR C C 1
ATOM 1397 O O . TYR B 2 64 ? 32.052 30.092 148.347 1.00 25.14 115 TYR C O 1
ATOM 1415 N N . VAL B 2 65 ? 32.630 28.192 147.279 1.00 20.41 116 VAL C N 1
ATOM 1416 C CA . VAL B 2 65 ? 31.281 27.644 147.249 1.00 19.02 116 VAL C CA 1
ATOM 1417 C C . VAL B 2 65 ? 31.372 26.235 147.813 1.00 25.14 116 VAL C C 1
ATOM 1418 O O . VAL B 2 65 ? 32.265 25.473 147.428 1.00 26.58 116 VAL C O 1
ATOM 1431 N N . VAL B 2 66 ? 30.481 25.925 148.749 1.00 24.53 117 VAL C N 1
ATOM 1432 C CA . VAL B 2 66 ? 30.369 24.601 149.349 1.00 28.83 117 VAL C CA 1
ATOM 1433 C C . VAL B 2 66 ? 28.973 24.093 149.076 1.00 26.35 117 VAL C C 1
ATOM 1434 O O . VAL B 2 66 ? 28.015 24.823 149.275 1.00 21.64 117 VAL C O 1
ATOM 1447 N N . ALA B 2 67 ? 28.832 22.850 148.630 1.00 22.72 118 ALA C N 1
ATOM 1448 C CA . ALA B 2 67 ? 27.505 22.338 148.326 1.00 18.79 118 ALA C CA 1
ATOM 1449 C C . ALA B 2 67 ? 27.178 21.142 149.179 1.00 25.14 118 ALA C C 1
ATOM 1450 O O . ALA B 2 67 ? 28.071 20.374 149.545 1.00 22.66 118 ALA C O 1
ATOM 1457 N N . ASN B 2 68 ? 25.896 21.003 149.483 1.00 22.07 119 ASN C N 1
ATOM 1458 C CA . ASN B 2 68 ? 25.393 19.865 150.240 1.00 23.32 119 ASN C CA 1
ATOM 1459 C C . ASN B 2 68 ? 25.947 19.760 151.646 1.00 30.02 119 ASN C C 1
ATOM 1460 O O . ASN B 2 68 ? 26.465 18.716 152.048 1.00 25.13 119 ASN C O 1
ATOM 1471 N N . VAL B 2 69 ? 25.835 20.848 152.395 1.00 25.67 120 VAL C N 1
ATOM 1472 C CA . VAL B 2 69 ? 26.275 20.845 153.765 1.00 25.19 120 VAL C CA 1
ATOM 1473 C C . VAL B 2 69 ? 25.163 20.260 154.608 1.00 25.56 120 VAL C C 1
ATOM 1474 O O . VAL B 2 69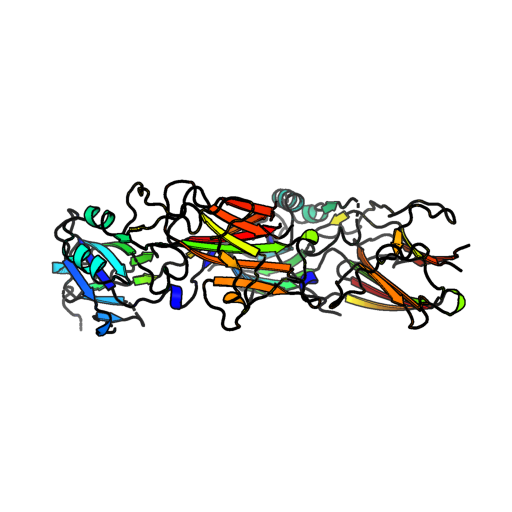 ? 24.013 20.222 154.177 1.00 34.58 120 VAL C O 1
ATOM 1487 N N . ASP B 2 70 ? 25.506 19.769 155.794 1.00 32.62 121 ASP C N 1
ATOM 1488 C CA . ASP B 2 70 ? 24.495 19.455 156.792 1.00 30.41 121 ASP C CA 1
ATOM 1489 C C . ASP B 2 70 ? 24.604 20.529 157.865 1.00 26.08 121 ASP C C 1
ATOM 1490 O O . ASP B 2 70 ? 25.423 21.447 157.747 1.00 31.64 121 ASP C O 1
ATOM 1499 N N . ASN B 2 71 ? 23.789 20.428 158.897 1.00 28.84 122 ASN C N 1
ATOM 1500 C CA . ASN B 2 71 ? 23.688 21.512 159.872 1.00 28.51 122 ASN C CA 1
ATOM 1501 C C . ASN B 2 71 ? 24.994 21.701 160.639 1.00 36.29 122 ASN C C 1
ATOM 1502 O O . ASN B 2 71 ? 25.396 22.823 160.910 1.00 28.67 122 ASN C O 1
ATOM 1513 N N . ALA B 2 72 ? 25.669 20.596 160.948 1.00 31.05 123 ALA C N 1
ATOM 1514 C CA . ALA B 2 72 ? 26.956 20.647 161.628 1.00 30.29 123 ALA C CA 1
ATOM 1515 C C . ALA B 2 72 ? 27.984 21.395 160.801 1.00 30.59 123 ALA C C 1
ATOM 1516 O O . ALA B 2 72 ? 28.625 22.330 161.289 1.00 30.44 123 ALA C O 1
ATOM 1523 N N . VAL B 2 73 ? 28.141 20.994 159.547 1.00 27.21 124 VAL C N 1
ATOM 1524 C CA . VAL B 2 73 ? 29.074 21.663 158.660 1.00 25.50 124 VAL C CA 1
ATOM 1525 C C . VAL B 2 73 ? 28.649 23.129 158.455 1.00 26.62 124 VAL C C 1
ATOM 1526 O O . VAL B 2 73 ? 29.491 24.033 158.477 1.00 27.59 124 VAL C O 1
ATOM 1539 N N . LYS B 2 74 ? 27.353 23.371 158.299 1.00 27.10 125 LYS C N 1
ATOM 1540 C CA . LYS B 2 74 ? 26.886 24.752 158.089 1.00 33.11 125 LYS C CA 1
ATOM 1541 C C . LYS B 2 74 ? 27.298 25.635 159.262 1.00 30.41 125 LYS C C 1
ATOM 1542 O O . LYS B 2 74 ? 27.835 26.731 159.083 1.00 32.21 125 LYS C O 1
ATOM 1561 N N . THR B 2 75 ? 27.041 25.162 160.469 1.00 27.38 126 THR C N 1
ATOM 1562 C CA . THR B 2 75 ? 27.312 25.962 161.654 1.00 33.65 126 THR C CA 1
ATOM 1563 C C . THR B 2 75 ? 28.804 26.256 161.792 1.00 39.57 126 THR C C 1
ATOM 1564 O O . THR B 2 75 ? 29.187 27.352 162.202 1.00 33.31 126 THR C O 1
ATOM 1575 N N . ALA B 2 76 ? 29.641 25.286 161.439 1.00 36.71 127 ALA C N 1
ATOM 1576 C CA . ALA B 2 76 ? 31.086 25.505 161.383 1.00 33.59 127 ALA C CA 1
ATOM 1577 C C . ALA B 2 76 ? 31.441 26.593 160.355 1.00 24.89 127 ALA C C 1
ATOM 1578 O O . ALA B 2 76 ? 32.295 27.457 160.603 1.00 30.99 127 ALA C O 1
ATOM 1585 N N . LEU B 2 77 ? 30.760 26.579 159.216 1.00 22.82 128 LEU C N 1
ATOM 1586 C CA . LEU B 2 77 ? 30.996 27.568 158.180 1.00 25.44 128 LEU C CA 1
ATOM 1587 C C . LEU B 2 77 ? 30.519 28.937 158.643 1.00 32.93 128 LEU C C 1
ATOM 1588 O O . LEU B 2 77 ? 31.142 29.956 158.339 1.00 28.08 128 LEU C O 1
ATOM 1604 N N . ASP B 2 78 ? 29.435 28.966 159.404 1.00 22.52 129 ASP C N 1
ATOM 1605 C CA . ASP B 2 78 ? 28.968 30.213 160.011 1.00 26.30 129 ASP C CA 1
ATOM 1606 C C . ASP B 2 78 ? 30.021 30.882 160.915 1.00 31.80 129 ASP C C 1
ATOM 1607 O O . ASP B 2 78 ? 29.997 32.095 161.091 1.00 29.08 129 ASP C O 1
ATOM 1616 N N . ALA B 2 79 ? 30.935 30.092 161.478 1.00 26.85 130 ALA C N 1
ATOM 1617 C CA . ALA B 2 79 ? 31.951 30.588 162.409 1.00 29.63 130 ALA C CA 1
ATOM 1618 C C . ALA B 2 79 ? 33.299 30.860 161.733 1.00 32.82 130 ALA C C 1
ATOM 1619 O O . ALA B 2 79 ? 34.236 31.347 162.362 1.00 38.32 130 ALA C O 1
ATOM 1626 N N . VAL B 2 80 ? 33.396 30.561 160.453 1.00 29.90 131 VAL C N 1
ATOM 1627 C CA . VAL B 2 80 ? 34.661 30.735 159.734 1.00 28.03 131 VAL C CA 1
ATOM 1628 C C . VAL B 2 80 ? 35.043 32.210 159.700 1.00 36.13 131 VAL C C 1
ATOM 1629 O O . VAL B 2 80 ? 34.211 33.046 159.386 1.00 34.42 131 VAL C O 1
ATOM 1642 N N . ALA B 2 81 ? 36.290 32.520 160.048 1.00 38.01 132 ALA C N 1
ATOM 1643 C CA . ALA B 2 81 ? 36.785 33.901 160.032 1.00 33.42 132 ALA C CA 1
ATOM 1644 C C . ALA B 2 81 ? 37.845 34.100 158.942 1.00 44.81 132 ALA C C 1
ATOM 1645 O O . ALA B 2 81 ? 37.952 35.178 158.343 1.00 44.25 132 ALA C O 1
ATOM 1652 N N . ASN B 2 82 ? 38.626 33.054 158.690 1.00 39.24 133 ASN C N 1
ATOM 1653 C CA . ASN B 2 82 ? 39.749 33.128 157.764 1.00 37.42 133 ASN C CA 1
ATOM 1654 C C . ASN B 2 82 ? 39.712 31.982 156.778 1.00 33.16 133 ASN C C 1
ATOM 1655 O O . ASN B 2 82 ? 39.115 30.943 157.043 1.00 33.87 133 ASN C O 1
ATOM 1666 N N . GLU B 2 83 ? 40.343 32.193 155.631 1.00 34.31 134 GLU C N 1
ATOM 1667 C CA . GLU B 2 83 ? 40.375 31.215 154.565 1.00 36.15 134 GLU C CA 1
ATOM 1668 C C . GLU B 2 83 ? 40.863 29.862 155.076 1.00 37.32 134 GLU C C 1
ATOM 1669 O O . GLU B 2 83 ? 40.331 28.810 154.706 1.00 34.69 134 GLU C O 1
ATOM 1681 N N . SER B 2 84 ? 41.862 29.896 155.942 1.00 41.03 135 SER C N 1
ATOM 1682 C CA . SER B 2 84 ? 42.467 28.667 156.443 1.00 44.56 135 SER C CA 1
ATOM 1683 C C . SER B 2 84 ? 41.480 27.880 157.287 1.00 48.85 135 SER C C 1
ATOM 1684 O O . SER B 2 84 ? 41.619 26.668 157.428 1.00 61.80 135 SER C O 1
ATOM 1692 N N . ASP B 2 85 ? 40.487 28.567 157.854 1.00 33.49 136 ASP C N 1
ATOM 1693 C CA . ASP B 2 85 ? 39.517 27.894 158.721 1.00 32.02 136 ASP C CA 1
ATOM 1694 C C . ASP B 2 85 ? 38.775 26.819 157.959 1.00 27.15 136 ASP C C 1
ATOM 1695 O O . ASP B 2 85 ? 38.320 25.834 158.545 1.00 34.21 136 ASP C O 1
ATOM 1704 N N . LEU B 2 86 ? 38.654 27.001 156.649 1.00 28.18 137 LEU C N 1
ATOM 1705 C CA . LEU B 2 86 ? 37.881 26.079 155.830 1.00 27.79 137 LEU C CA 1
ATOM 1706 C C . LEU B 2 86 ? 38.507 24.703 155.840 1.00 27.18 137 LEU C C 1
ATOM 1707 O O . LEU B 2 86 ? 37.819 23.712 155.632 1.00 30.31 137 LEU C O 1
ATOM 1723 N N . GLN B 2 87 ? 39.814 24.667 156.088 1.00 27.67 138 GLN C N 1
ATOM 1724 C CA . GLN B 2 87 ? 40.589 23.439 156.053 1.00 31.76 138 GLN C CA 1
ATOM 1725 C C . GLN B 2 87 ? 40.510 22.702 157.378 1.00 30.75 138 GLN C C 1
ATOM 1726 O O . GLN B 2 87 ? 41.167 21.676 157.562 1.00 37.08 138 GLN C O 1
ATOM 1740 N N . THR B 2 88 ? 39.692 23.218 158.292 1.00 28.82 139 THR C N 1
ATOM 1741 C CA . THR B 2 88 ? 39.452 22.576 159.579 1.00 30.77 139 THR C CA 1
ATOM 1742 C C . THR B 2 88 ? 38.004 22.118 159.705 1.00 31.88 139 THR C C 1
ATOM 1743 O O . THR B 2 88 ? 37.615 21.567 160.722 1.00 36.38 139 THR C O 1
ATOM 1754 N N . VAL B 2 89 ? 37.203 22.347 158.676 1.00 27.46 140 VAL C N 1
ATOM 1755 C CA . VAL B 2 89 ? 35.793 21.986 158.745 1.00 28.43 140 VAL C CA 1
ATOM 1756 C C . VAL B 2 89 ? 35.623 20.636 158.103 1.00 28.96 140 VAL C C 1
ATOM 1757 O O . VAL B 2 89 ? 35.963 20.454 156.942 1.00 28.74 140 VAL C O 1
ATOM 1770 N N . LYS B 2 90 ? 35.094 19.691 158.865 1.00 29.96 141 LYS C N 1
ATOM 1771 C CA . LYS B 2 90 ? 35.011 18.325 158.376 1.00 29.99 141 LYS C CA 1
ATOM 1772 C C . LYS B 2 90 ? 33.798 17.591 158.916 1.00 30.47 141 LYS C C 1
ATOM 1773 O O . LYS B 2 90 ? 33.321 17.869 160.009 1.00 32.74 141 LYS C O 1
ATOM 1792 N N . ARG B 2 91 ? 33.315 16.634 158.134 1.00 30.69 142 ARG C N 1
ATOM 1793 C CA . ARG B 2 91 ? 32.249 15.742 158.563 1.00 28.41 142 ARG C CA 1
ATOM 1794 C C . ARG B 2 91 ? 32.819 14.350 158.828 1.00 32.58 142 ARG C C 1
ATOM 1795 O O . ARG B 2 91 ? 33.586 13.856 158.017 1.00 30.43 142 ARG C O 1
ATOM 1816 N N . THR B 2 92 ? 32.434 13.727 159.940 1.00 34.38 143 THR C N 1
ATOM 1817 C CA . THR B 2 92 ? 32.878 12.369 160.268 1.00 36.38 143 THR C CA 1
ATOM 1818 C C . THR B 2 92 ? 31.806 11.325 159.917 1.00 39.15 143 THR C C 1
ATOM 1819 O O . THR B 2 92 ? 30.612 11.521 160.184 1.00 30.66 143 THR C O 1
ATOM 1830 N N . THR B 2 93 ? 32.239 10.206 159.339 1.00 34.03 144 THR C N 1
ATOM 1831 C CA . THR B 2 93 ? 31.338 9.105 159.041 1.00 32.69 144 THR C CA 1
ATOM 1832 C C . THR B 2 93 ? 31.915 7.858 159.680 1.00 31.78 144 THR C C 1
ATOM 1833 O O . THR B 2 93 ? 33.038 7.465 159.351 1.00 30.37 144 THR C O 1
ATOM 1844 N N . ALA B 2 94 ? 31.154 7.266 160.601 1.00 35.38 145 ALA C N 1
ATOM 1845 C CA . ALA B 2 94 ? 31.570 6.072 161.358 1.00 34.88 145 ALA C CA 1
ATOM 1846 C C . ALA B 2 94 ? 32.039 4.905 160.486 1.00 41.46 145 ALA C C 1
ATOM 1847 O O . ALA B 2 94 ? 33.004 4.201 160.833 1.00 35.09 145 ALA C O 1
ATOM 1871 N N . PRO B 2 96 ? 32.960 4.839 156.771 1.00 27.59 147 PRO C N 1
ATOM 1872 C CA . PRO B 2 96 ? 33.176 5.735 155.624 1.00 27.16 147 PRO C CA 1
ATOM 1873 C C . PRO B 2 96 ? 33.369 5.017 154.281 1.00 31.22 147 PRO C C 1
ATOM 1874 O O . PRO B 2 96 ? 34.441 5.038 153.675 1.00 29.14 147 PRO C O 1
ATOM 1885 N N . TRP B 2 97 ? 32.290 4.388 153.829 1.00 27.02 148 TRP C N 1
ATOM 1886 C CA . TRP B 2 97 ? 32.217 3.713 152.546 1.00 26.54 148 TRP C CA 1
ATOM 1887 C C . TRP B 2 97 ? 30.744 3.625 152.193 1.00 24.90 148 TRP C C 1
ATOM 1888 O O . TRP B 2 97 ? 29.903 4.074 152.971 1.00 28.97 148 TRP C O 1
ATOM 1909 N N . SER B 2 98 ? 30.425 3.025 151.047 1.00 25.67 149 SER C N 1
ATOM 1910 C CA . SER B 2 98 ? 29.040 2.962 150.623 1.00 24.49 149 SER C CA 1
ATOM 1911 C C . SER B 2 98 ? 28.302 1.971 151.522 1.00 31.00 149 SER C C 1
ATOM 1912 O O . SER B 2 98 ? 28.893 0.968 151.897 1.00 35.90 149 SER C O 1
ATOM 1920 N N . THR B 2 99 ? 27.041 2.215 151.886 1.00 30.39 150 THR C N 1
ATOM 1921 C CA . THR B 2 99 ? 26.250 3.372 151.456 1.00 32.00 150 THR C CA 1
ATOM 1922 C C . THR B 2 99 ? 26.130 4.509 152.483 1.00 32.37 150 THR C C 1
ATOM 1923 O O . THR B 2 99 ? 25.352 5.446 152.277 1.00 36.30 150 THR C O 1
ATOM 1934 N N . ASP B 2 100 ? 26.878 4.457 153.582 1.00 34.12 151 ASP C N 1
ATOM 1935 C CA . ASP B 2 100 ? 26.829 5.573 154.533 1.00 31.84 151 ASP C CA 1
ATOM 1936 C C . ASP B 2 100 ? 27.399 6.855 153.918 1.00 33.50 151 ASP C C 1
ATOM 1937 O O . ASP B 2 100 ? 27.041 7.957 154.333 1.00 29.65 151 ASP C O 1
ATOM 1946 N N . ILE B 2 101 ? 28.303 6.714 152.953 1.00 25.58 152 ILE C N 1
ATOM 1947 C CA . ILE B 2 101 ? 28.671 7.820 152.085 1.00 27.08 152 ILE C CA 1
ATOM 1948 C C . ILE B 2 101 ? 27.838 7.647 150.824 1.00 30.46 152 ILE C C 1
ATOM 1949 O O . ILE B 2 101 ? 27.985 6.659 150.111 1.00 29.81 152 ILE C O 1
ATOM 1965 N N . ALA B 2 102 ? 26.953 8.604 150.564 1.00 25.30 153 ALA C N 1
ATOM 1966 C CA . ALA B 2 102 ? 26.041 8.520 149.429 1.00 22.68 153 ALA C CA 1
ATOM 1967 C C . ALA B 2 102 ? 25.607 9.934 149.019 1.00 29.57 153 ALA C C 1
ATOM 1968 O O . ALA B 2 102 ? 25.850 10.888 149.755 1.00 30.11 153 ALA C O 1
ATOM 1975 N N . SER B 2 103 ? 24.945 10.048 147.871 1.00 29.30 154 SER C N 1
ATOM 1976 C CA . SER B 2 103 ? 24.369 11.318 147.412 1.00 32.41 154 SER C CA 1
ATOM 1977 C C . SER B 2 103 ? 23.368 11.888 148.430 1.00 33.02 154 SER C C 1
ATOM 1978 O O . SER B 2 103 ? 22.609 11.132 149.025 1.00 37.36 154 SER C O 1
ATOM 1986 N N . PRO B 2 104 ? 23.358 13.224 148.642 1.00 26.63 155 PRO C N 1
ATOM 1987 C CA . PRO B 2 104 ? 24.186 14.277 148.036 1.00 27.93 155 PRO C CA 1
ATOM 1988 C C . PRO B 2 104 ? 25.581 14.395 148.648 1.00 18.82 155 PRO C C 1
ATOM 1989 O O . PRO B 2 104 ? 25.737 14.327 149.860 1.00 26.94 155 PRO C O 1
ATOM 2000 N N . PHE B 2 105 ? 26.579 14.579 147.793 1.00 18.47 156 PHE C N 1
ATOM 2001 C CA . PHE B 2 105 ? 27.965 14.621 148.211 1.00 24.82 156 PHE C CA 1
ATOM 2002 C C . PHE B 2 105 ? 28.397 16.026 148.487 1.00 27.84 156 PHE C C 1
ATOM 2003 O O . PHE B 2 105 ? 28.082 16.925 147.727 1.00 25.78 156 PHE C O 1
ATOM 2020 N N . LEU B 2 106 ? 29.148 16.184 149.561 1.00 23.30 157 LEU C N 1
ATOM 2021 C CA . LEU B 2 106 ? 29.794 17.443 149.877 1.00 26.76 157 LEU C CA 1
ATOM 2022 C C . LEU B 2 106 ? 30.725 17.833 148.749 1.00 28.85 157 LEU C C 1
ATOM 2023 O O . LEU B 2 106 ? 31.444 16.983 148.230 1.00 24.14 157 LEU C O 1
ATOM 2056 N N . SER B 2 108 ? 33.241 21.338 147.229 1.00 28.61 159 SER C N 1
ATOM 2057 C CA . SER B 2 108 ? 33.716 22.698 147.392 1.00 24.93 159 SER C CA 1
ATOM 2058 C C . SER B 2 108 ? 34.508 23.166 146.177 1.00 27.30 159 SER C C 1
ATOM 2059 O O . SER B 2 108 ? 35.017 22.370 145.402 1.00 24.22 159 SER C O 1
ATOM 2067 N N . GLY B 2 109 ? 34.594 24.478 146.010 1.00 22.28 160 GLY C N 1
ATOM 2068 C CA . GLY B 2 109 ? 35.427 25.037 144.966 1.00 24.19 160 GLY C CA 1
ATOM 2069 C C . GLY B 2 109 ? 35.656 26.488 145.256 1.00 23.22 160 GLY C C 1
ATOM 2070 O O . GLY B 2 109 ? 35.010 27.044 146.146 1.00 24.45 160 GLY C O 1
ATOM 2074 N N . ASN B 2 110 ? 36.613 27.090 144.564 1.00 25.70 161 ASN C N 1
ATOM 2075 C CA . ASN B 2 110 ? 36.842 28.521 144.723 1.00 23.63 161 ASN C CA 1
ATOM 2076 C C . ASN B 2 110 ? 37.414 29.180 143.481 1.00 30.60 161 ASN C C 1
ATOM 2077 O O . ASN B 2 110 ? 38.027 28.538 142.631 1.00 27.67 161 ASN C O 1
ATOM 2088 N N . LYS B 2 111 ? 37.204 30.484 143.385 1.00 27.31 162 LYS C N 1
ATOM 2089 C CA . LYS B 2 111 ? 37.859 31.280 142.368 1.00 25.02 162 LYS C CA 1
ATOM 2090 C C . LYS B 2 111 ? 37.978 32.697 142.888 1.00 28.59 162 LYS C C 1
ATOM 2091 O O . LYS B 2 111 ? 37.108 33.160 143.619 1.00 26.33 162 LYS C O 1
ATOM 2110 N N . THR B 2 112 ? 39.068 33.369 142.526 1.00 28.02 163 THR C N 1
ATOM 2111 C CA . THR B 2 112 ? 39.231 34.790 142.813 1.00 25.91 163 THR C CA 1
ATOM 2112 C C . THR B 2 112 ? 38.704 35.591 141.643 1.00 29.90 163 THR C C 1
ATOM 2113 O O . THR B 2 112 ? 38.915 35.215 140.489 1.00 30.83 163 THR C O 1
ATOM 2124 N N . HIS B 2 113 ? 38.022 36.697 141.940 1.00 28.60 164 HIS C N 1
ATOM 2125 C CA . HIS B 2 113 ? 37.296 37.431 140.920 1.00 30.14 164 HIS C CA 1
ATOM 2126 C C . HIS B 2 113 ? 37.101 38.858 141.346 1.00 31.64 164 HIS C C 1
ATOM 2127 O O . HIS B 2 113 ? 36.786 39.132 142.510 1.00 25.84 164 HIS C O 1
ATOM 2141 N N . ASP B 2 114 ? 37.283 39.753 140.383 1.00 33.07 165 ASP C N 1
ATOM 2142 C CA . ASP B 2 114 ? 37.041 41.165 140.561 1.00 32.20 165 ASP C CA 1
ATOM 2143 C C . ASP B 2 114 ? 35.657 41.534 140.036 1.00 23.93 165 ASP C C 1
ATOM 2144 O O . ASP B 2 114 ? 35.438 41.629 138.826 1.00 28.15 165 ASP C O 1
ATOM 2153 N N . PHE B 2 115 ? 34.724 41.753 140.952 1.00 24.07 166 PHE C N 1
ATOM 2154 C CA . PHE B 2 115 ? 33.339 42.026 140.584 1.00 28.99 166 PHE C CA 1
ATOM 2155 C C . PHE B 2 115 ? 33.129 43.445 140.081 1.00 28.96 166 PHE C C 1
ATOM 2156 O O . PHE B 2 115 ? 32.107 43.746 139.475 1.00 31.90 166 PHE C O 1
ATOM 2173 N N . LEU B 2 116 ? 34.096 44.314 140.334 1.00 38.77 167 LEU C N 1
ATOM 2174 C CA . LEU B 2 116 ? 34.068 45.644 139.727 1.00 34.33 167 LEU C CA 1
ATOM 2175 C C . LEU B 2 116 ? 34.202 45.545 138.219 1.00 34.18 167 LEU C C 1
ATOM 2176 O O . LEU B 2 116 ? 33.640 46.355 137.466 1.00 43.37 167 LEU C O 1
ATOM 2192 N N . ALA B 2 117 ? 34.977 44.563 137.785 1.00 32.79 168 ALA C N 1
ATOM 2193 C CA . ALA B 2 117 ? 35.272 44.367 136.374 1.00 42.63 168 ALA C CA 1
ATOM 2194 C C . ALA B 2 117 ? 34.130 43.665 135.661 1.00 42.40 168 ALA C C 1
ATOM 2195 O O . ALA B 2 117 ? 33.851 43.950 134.506 1.00 40.86 168 ALA C O 1
ATOM 2202 N N . ASN B 2 118 ? 33.489 42.729 136.352 1.00 39.56 169 ASN C N 1
ATOM 2203 C CA . ASN B 2 118 ? 32.412 41.946 135.766 1.00 30.04 169 ASN C CA 1
ATOM 2204 C C . ASN B 2 118 ? 31.516 41.452 136.888 1.00 27.44 169 ASN C C 1
ATOM 2205 O O . ASN B 2 118 ? 31.993 40.826 137.833 1.00 25.94 169 ASN C O 1
ATOM 2216 N N . ARG B 2 119 ? 30.228 41.749 136.799 1.00 26.10 170 ARG C N 1
ATOM 2217 C CA . ARG B 2 119 ? 29.292 41.388 137.858 1.00 23.48 170 ARG C CA 1
ATOM 2218 C C . ARG B 2 119 ? 29.181 39.864 138.012 1.00 26.39 170 ARG C C 1
ATOM 2219 O O . ARG B 2 119 ? 28.761 39.367 139.056 1.00 28.27 170 ARG C O 1
ATOM 2240 N N . LEU B 2 120 ? 29.542 39.149 136.951 1.00 26.08 171 LEU C N 1
ATOM 2241 C CA . LEU B 2 120 ? 29.459 37.672 136.907 1.00 22.12 171 LEU C CA 1
ATOM 2242 C C . LEU B 2 120 ? 30.812 37.058 137.073 1.00 24.40 171 LEU C C 1
ATOM 2243 O O . LEU B 2 120 ? 31.737 37.356 136.313 1.00 25.08 171 LEU C O 1
ATOM 2259 N N . LEU B 2 121 ? 30.931 36.202 138.079 1.00 26.19 172 LEU C N 1
ATOM 2260 C CA . LEU B 2 121 ? 32.044 35.259 138.179 1.00 28.97 172 LEU C CA 1
ATOM 2261 C C . LEU B 2 121 ? 31.743 33.989 137.385 1.00 33.11 172 LEU C C 1
ATOM 2262 O O . LEU B 2 121 ? 30.854 33.221 137.753 1.00 32.38 172 LEU C O 1
ATOM 2278 N N . ASP B 2 122 ? 32.494 33.766 136.311 1.00 29.59 173 ASP C N 1
ATOM 2279 C CA . ASP B 2 122 ? 32.356 32.569 135.472 1.00 36.65 173 ASP C CA 1
ATOM 2280 C C . ASP B 2 122 ? 33.722 31.872 135.422 1.00 39.29 173 ASP C C 1
ATOM 2281 O O . ASP B 2 122 ? 34.630 32.349 134.742 1.00 35.27 173 ASP C O 1
ATOM 2290 N N . ASN B 2 123 ? 33.917 30.782 136.156 1.00 26.77 174 ASN C N 1
ATOM 2291 C CA . ASN B 2 123 ? 32.960 30.180 137.068 1.00 37.62 174 ASN C CA 1
ATOM 2292 C C . ASN B 2 123 ? 33.693 29.491 138.211 1.00 38.11 174 ASN C C 1
ATOM 2293 O O . ASN B 2 123 ? 34.919 29.394 138.200 1.00 34.97 174 ASN C O 1
ATOM 2304 N N . VAL B 2 124 ? 32.930 28.981 139.172 1.00 29.17 175 VAL C N 1
ATOM 2305 C CA . VAL B 2 124 ? 33.496 28.246 140.285 1.00 22.30 175 VAL C CA 1
ATOM 2306 C C . VAL B 2 124 ? 33.312 26.744 140.046 1.00 23.26 175 VAL C C 1
ATOM 2307 O O . VAL B 2 124 ? 32.191 26.245 140.073 1.00 25.17 175 VAL C O 1
ATOM 2320 N N . PRO B 2 125 ? 34.409 26.026 139.834 1.00 26.89 176 PRO C N 1
ATOM 2321 C CA . PRO B 2 125 ? 34.306 24.575 139.679 1.00 30.21 176 PRO C CA 1
ATOM 2322 C C . PRO B 2 125 ? 34.106 23.879 141.019 1.00 24.64 176 PRO C C 1
ATOM 2323 O O . PRO B 2 125 ? 34.944 23.990 141.915 1.00 25.28 176 PRO C O 1
ATOM 2334 N N . LEU B 2 126 ? 32.989 23.177 141.151 1.00 24.82 177 LEU C N 1
ATOM 2335 C CA . LEU B 2 126 ? 32.632 22.501 142.390 1.00 23.14 177 LEU C CA 1
ATOM 2336 C C . LEU B 2 126 ? 33.130 21.066 142.366 1.00 27.00 177 LEU C C 1
ATOM 2337 O O . LEU B 2 126 ? 32.701 20.292 141.527 1.00 23.30 177 LEU C O 1
ATOM 2353 N N . VAL B 2 127 ? 34.030 20.749 143.285 1.00 26.90 178 VAL C N 1
ATOM 2354 C CA . VAL B 2 127 ? 34.760 19.493 143.293 1.00 25.47 178 VAL C CA 1
ATOM 2355 C C . VAL B 2 127 ? 34.287 18.631 144.443 1.00 21.63 178 VAL C C 1
ATOM 2356 O O . VAL B 2 127 ? 34.418 19.010 145.603 1.00 23.97 178 VAL C O 1
ATOM 2369 N N . ARG B 2 128 ? 33.733 17.464 144.133 1.00 23.24 179 ARG C N 1
ATOM 2370 C CA . ARG B 2 128 ? 33.341 16.537 145.195 1.00 23.15 179 ARG C CA 1
ATOM 2371 C C . ARG B 2 128 ? 34.493 16.240 146.161 1.00 20.46 179 ARG C C 1
ATOM 2372 O O . ARG B 2 128 ? 35.653 16.126 145.746 1.00 22.86 179 ARG C O 1
ATOM 2393 N N . ALA B 2 129 ? 34.152 16.088 147.439 1.00 21.72 180 ALA C N 1
ATOM 2394 C CA . ALA B 2 129 ? 35.142 15.920 148.502 1.00 23.18 180 ALA C CA 1
ATOM 2395 C C . ALA B 2 129 ? 35.481 14.444 148.725 1.00 24.70 180 ALA C C 1
ATOM 2396 O O . ALA B 2 129 ? 36.472 14.123 149.369 1.00 26.84 180 ALA C O 1
ATOM 2403 N N . ILE B 2 130 ? 34.676 13.562 148.144 1.00 27.50 181 ILE C N 1
ATOM 2404 C CA . ILE B 2 130 ? 34.932 12.120 148.222 1.00 24.77 181 ILE C CA 1
ATOM 2405 C C . ILE B 2 130 ? 35.454 11.576 146.903 1.00 24.10 181 ILE C C 1
ATOM 2406 O O . ILE B 2 130 ? 35.453 12.279 145.888 1.00 21.47 181 ILE C O 1
ATOM 2422 N N . ALA B 2 131 ? 35.901 10.320 146.941 1.00 22.38 182 ALA C N 1
ATOM 2423 C CA . ALA B 2 131 ? 36.385 9.589 145.778 1.00 21.25 182 ALA C CA 1
ATOM 2424 C C . ALA B 2 131 ? 35.565 8.333 145.566 1.00 24.55 182 ALA C C 1
ATOM 2425 O O . ALA B 2 131 ? 34.697 7.997 146.372 1.00 26.98 182 ALA C O 1
ATOM 2432 N N . LYS B 2 132 ? 35.850 7.635 144.478 1.00 22.34 183 LYS C N 1
ATOM 2433 C CA . LYS B 2 132 ? 35.119 6.433 144.129 1.00 26.91 183 LYS C CA 1
ATOM 2434 C C . LYS B 2 132 ? 36.080 5.359 143.652 1.00 25.99 183 LYS C C 1
ATOM 2435 O O . LYS B 2 132 ? 37.024 5.642 142.891 1.00 25.56 183 LYS C O 1
ATOM 2454 N N . VAL B 2 133 ? 35.800 4.127 144.073 1.00 26.02 184 VAL C N 1
ATOM 2455 C CA . VAL B 2 133 ? 36.607 2.970 143.717 1.00 25.71 184 VAL C CA 1
ATOM 2456 C C . VAL B 2 133 ? 35.698 1.900 143.114 1.00 30.14 184 VAL C C 1
ATOM 2457 O O . VAL B 2 133 ? 34.649 1.593 143.659 1.00 25.94 184 VAL C O 1
ATOM 2470 N N . GLU B 2 134 ? 36.102 1.386 141.958 1.00 26.20 185 GLU C N 1
ATOM 2471 C CA . GLU B 2 134 ? 35.354 0.386 141.224 1.00 32.98 185 GLU C CA 1
ATOM 2472 C C . GLU B 2 134 ? 36.268 -0.799 140.881 1.00 22.35 185 GLU C C 1
ATOM 2473 O O . GLU B 2 134 ? 37.241 -0.634 140.124 1.00 24.19 185 GLU C O 1
ATOM 2485 N N . LEU B 2 135 ? 35.962 -1.978 141.426 1.00 28.52 186 LEU C N 1
ATOM 2486 C CA . LEU B 2 135 ? 36.651 -3.225 141.071 1.00 29.85 186 LEU C CA 1
ATOM 2487 C C . LEU B 2 135 ? 35.763 -4.136 140.239 1.00 34.81 186 LEU C C 1
ATOM 2488 O O . LEU B 2 135 ? 34.665 -4.473 140.653 1.00 30.16 186 LEU C O 1
ATOM 2504 N N . ASN B 2 136 ? 36.249 -4.509 139.065 1.00 26.16 187 ASN C N 1
ATOM 2505 C CA . ASN B 2 136 ? 35.622 -5.508 138.225 1.00 30.98 187 ASN C CA 1
ATOM 2506 C C . ASN B 2 136 ? 36.538 -6.706 138.201 1.00 38.13 187 ASN C C 1
ATOM 2507 O O . ASN B 2 136 ? 37.584 -6.684 137.542 1.00 35.45 187 ASN C O 1
ATOM 2518 N N . ILE B 2 137 ? 36.153 -7.739 138.939 1.00 35.19 188 ILE C N 1
ATOM 2519 C CA . ILE B 2 137 ? 36.969 -8.938 139.074 1.00 36.51 188 ILE C CA 1
ATOM 2520 C C . ILE B 2 137 ? 36.522 -10.043 138.109 1.00 37.32 188 ILE C C 1
ATOM 2521 O O . ILE B 2 137 ? 35.366 -10.462 138.121 1.00 33.85 188 ILE C O 1
ATOM 2537 N N . SER B 2 138 ? 37.440 -10.488 137.254 1.00 33.67 189 SER C N 1
ATOM 2538 C CA . SER B 2 138 ? 37.202 -11.630 136.386 1.00 42.24 189 SER C CA 1
ATOM 2539 C C . SER B 2 138 ? 37.808 -12.849 137.061 1.00 44.61 189 SER C C 1
ATOM 2540 O O . SER B 2 138 ? 38.990 -12.852 137.404 1.00 35.82 189 SER C O 1
ATOM 2548 N N . LEU B 2 139 ? 36.986 -13.871 137.260 1.00 45.43 190 LEU C N 1
ATOM 2549 C CA . LEU B 2 139 ? 37.405 -15.060 137.977 1.00 45.56 190 LEU C CA 1
ATOM 2550 C C . LEU B 2 139 ? 37.934 -16.109 137.018 1.00 43.41 190 LEU C C 1
ATOM 2551 O O . LEU B 2 139 ? 37.302 -16.431 136.017 1.00 44.96 190 LEU C O 1
ATOM 2567 N N . SER B 2 140 ? 39.105 -16.635 137.337 1.00 46.00 191 SER C N 1
ATOM 2568 C CA . SER B 2 140 ? 39.683 -17.737 136.587 1.00 43.62 191 SER C CA 1
ATOM 2569 C C . SER B 2 140 ? 38.921 -19.016 136.912 1.00 50.89 191 SER C C 1
ATOM 2570 O O . SER B 2 140 ? 38.124 -19.042 137.849 1.00 47.77 191 SER C O 1
ATOM 2578 N N . GLU B 2 141 ? 39.185 -20.075 136.152 1.00 53.58 192 GLU C N 1
ATOM 2579 C CA . GLU B 2 141 ? 38.383 -21.296 136.208 1.00 62.47 192 GLU C CA 1
ATOM 2580 C C . GLU B 2 141 ? 38.244 -21.899 137.610 1.00 53.26 192 GLU C C 1
ATOM 2581 O O . GLU B 2 141 ? 37.187 -22.428 137.953 1.00 46.90 192 GLU C O 1
ATOM 2593 N N . LYS B 2 142 ? 39.300 -21.822 138.415 1.00 44.63 193 LYS C N 1
ATOM 2594 C CA . LYS B 2 142 ? 39.310 -22.476 139.721 1.00 50.17 193 LYS C CA 1
ATOM 2595 C C . LYS B 2 142 ? 38.314 -21.839 140.692 1.00 60.51 193 LYS C C 1
ATOM 2596 O O . LYS B 2 142 ? 37.951 -22.448 141.703 1.00 54.33 193 LYS C O 1
ATOM 2615 N N . PHE B 2 143 ? 37.856 -20.628 140.376 1.00 52.26 194 PHE C N 1
ATOM 2616 C CA . PHE B 2 143 ? 36.859 -19.956 141.199 1.00 54.13 194 PHE C CA 1
ATOM 2617 C C . PHE B 2 143 ? 35.474 -19.958 140.569 1.00 52.13 194 PHE C C 1
ATOM 2618 O O . PHE B 2 143 ? 34.520 -19.495 141.183 1.00 61.93 194 PHE C O 1
ATOM 2635 N N . GLN B 2 144 ? 35.348 -20.470 139.349 1.00 39.71 195 GLN C N 1
ATOM 2636 C CA . GLN B 2 144 ? 34.043 -20.478 138.704 1.00 45.46 195 GLN C CA 1
ATOM 2637 C C . GLN B 2 144 ? 33.227 -21.667 139.198 1.00 64.74 195 GLN C C 1
ATOM 2638 O O . GLN B 2 144 ? 33.121 -22.692 138.525 1.00 79.71 195 GLN C O 1
ATOM 2652 N N . ILE B 2 145 ? 32.667 -21.509 140.394 1.00 60.64 196 ILE C N 1
ATOM 2653 C CA . ILE B 2 145 ? 31.862 -22.544 141.040 1.00 63.22 196 ILE C CA 1
ATOM 2654 C C . ILE B 2 145 ? 30.400 -22.147 141.052 1.00 52.42 196 ILE C C 1
ATOM 2655 O O . ILE B 2 145 ? 30.069 -20.969 140.890 1.00 45.10 196 ILE C O 1
ATOM 2671 N N . VAL B 2 146 ? 29.536 -23.124 141.299 1.00 49.99 197 VAL C N 1
ATOM 2672 C CA . VAL B 2 146 ? 28.140 -22.846 141.596 1.00 54.38 197 VAL C CA 1
ATOM 2673 C C . VAL B 2 146 ? 28.085 -22.342 143.037 1.00 50.86 197 VAL C C 1
ATOM 2674 O O . VAL B 2 146 ? 28.353 -23.099 143.972 1.00 47.25 197 VAL C O 1
ATOM 2687 N N . PRO B 2 147 ? 27.752 -21.060 143.226 1.00 49.27 198 PRO C N 1
ATOM 2688 C CA . PRO B 2 147 ? 27.867 -20.480 144.562 1.00 57.30 198 PRO C CA 1
ATOM 2689 C C . PRO B 2 147 ? 26.697 -20.795 145.463 1.00 53.83 198 PRO C C 1
ATOM 2690 O O . PRO B 2 147 ? 25.572 -20.988 144.993 1.00 53.89 198 PRO C O 1
ATOM 2701 N N . ILE B 2 148 ? 26.971 -20.845 146.760 1.00 56.01 199 ILE C N 1
ATOM 2702 C CA . ILE B 2 148 ? 25.910 -20.862 147.749 1.00 57.90 199 ILE C CA 1
ATOM 2703 C C . ILE B 2 148 ? 25.371 -19.446 147.812 1.00 58.21 199 ILE C C 1
ATOM 2704 O O . ILE B 2 148 ? 26.110 -18.509 148.120 1.00 50.97 199 ILE C O 1
ATOM 2720 N N . ILE B 2 149 ? 24.094 -19.292 147.480 1.00 58.72 200 ILE C N 1
ATOM 2721 C CA . ILE B 2 149 ? 23.464 -17.981 147.486 1.00 50.01 200 ILE C CA 1
ATOM 2722 C C . ILE B 2 149 ? 22.395 -17.951 148.560 1.00 51.27 200 ILE C C 1
ATOM 2723 O O . ILE B 2 149 ? 21.570 -18.864 148.662 1.00 45.93 200 ILE C O 1
ATOM 2739 N N . VAL B 2 150 ? 22.424 -16.885 149.352 1.00 48.25 201 VAL C N 1
ATOM 2740 C CA . VAL B 2 150 ? 21.476 -16.683 150.437 1.00 53.95 201 VAL C CA 1
ATOM 2741 C C . VAL B 2 150 ? 20.915 -15.275 150.347 1.00 53.19 201 VAL C C 1
ATOM 2742 O O . VAL B 2 150 ? 21.648 -14.299 150.512 1.00 47.32 201 VAL C O 1
ATOM 2755 N N . ASN B 2 151 ? 19.620 -15.166 150.069 1.00 53.64 202 ASN C N 1
ATOM 2756 C CA . ASN B 2 151 ? 18.979 -13.862 149.924 1.00 54.84 202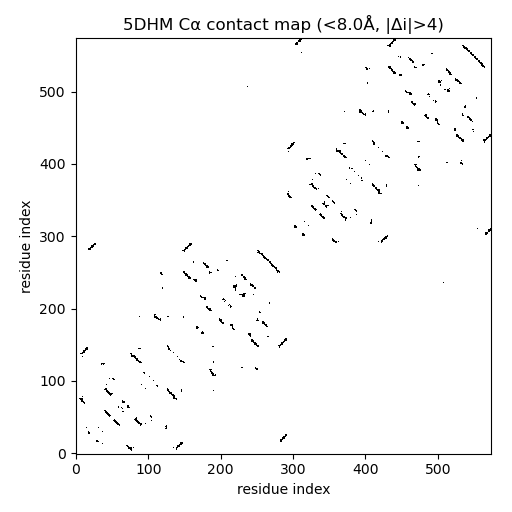 ASN C CA 1
ATOM 2757 C C . ASN B 2 151 ? 19.686 -12.999 148.873 1.00 53.88 202 ASN C C 1
ATOM 2758 O O . ASN B 2 151 ? 19.734 -11.777 148.993 1.00 48.32 202 ASN C O 1
ATOM 2769 N N . GLY B 2 152 ? 20.233 -13.646 147.846 1.00 49.81 203 GLY C N 1
ATOM 2770 C CA . GLY B 2 152 ? 20.892 -12.955 146.748 1.00 46.70 203 GLY C CA 1
ATOM 2771 C C . GLY B 2 152 ? 22.391 -12.786 146.937 1.00 46.85 203 GLY C C 1
ATOM 2772 O O . GLY B 2 152 ? 23.127 -12.519 145.984 1.00 45.90 203 GLY C O 1
ATOM 2776 N N . SER B 2 153 ? 22.855 -12.950 148.168 1.00 42.03 204 SER C N 1
ATOM 2777 C CA . SER B 2 153 ? 24.264 -12.763 148.473 1.00 44.95 204 SER C CA 1
ATOM 2778 C C . SER B 2 153 ? 25.065 -14.051 148.348 1.00 44.74 204 SER C C 1
ATOM 2779 O O . SER B 2 153 ? 24.524 -15.137 148.500 1.00 46.05 204 SER C O 1
ATOM 2787 N N . LEU B 2 154 ? 26.359 -13.908 148.073 1.00 39.96 205 LEU C N 1
ATOM 2788 C CA . LEU B 2 154 ? 27.275 -15.039 147.933 1.00 43.07 205 LEU C CA 1
ATOM 2789 C C . LEU B 2 154 ? 27.964 -15.378 149.264 1.00 43.34 205 LEU C C 1
ATOM 2790 O O . LEU B 2 154 ? 28.916 -14.715 149.654 1.00 43.20 205 LEU C O 1
ATOM 2806 N N . SER B 2 155 ? 27.499 -16.422 149.950 1.00 41.79 206 SER C N 1
ATOM 2807 C CA . SER B 2 155 ? 27.983 -16.717 151.303 1.00 41.89 206 SER C CA 1
ATOM 2808 C C . SER B 2 155 ? 29.496 -16.956 151.369 1.00 47.34 206 SER C C 1
ATOM 2809 O O . SER B 2 155 ? 30.128 -16.689 152.389 1.00 48.67 206 SER C O 1
ATOM 2817 N N . GLU B 2 156 ? 30.061 -17.444 150.270 1.00 45.98 207 GLU C N 1
ATOM 2818 C CA . GLU B 2 156 ? 31.443 -17.925 150.224 1.00 59.61 207 GLU C CA 1
ATOM 2819 C C . GLU B 2 156 ? 32.430 -16.875 149.706 1.00 49.22 207 GLU C C 1
ATOM 2820 O O . GLU B 2 156 ? 33.648 -17.051 149.784 1.00 40.93 207 GLU C O 1
ATOM 2832 N N . PHE B 2 157 ? 31.894 -15.799 149.149 1.00 36.05 208 PHE C N 1
ATOM 2833 C CA . PHE B 2 157 ? 32.705 -14.703 148.627 1.00 42.32 208 PHE C CA 1
ATOM 2834 C C . PHE B 2 157 ? 32.535 -13.503 149.547 1.00 38.70 208 PHE C C 1
ATOM 2835 O O . PHE B 2 157 ? 31.412 -13.083 149.821 1.00 42.25 208 PHE C O 1
ATOM 2852 N N . LYS B 2 158 ? 33.647 -12.958 150.028 1.00 35.56 209 LYS C N 1
ATOM 2853 C CA . LYS B 2 158 ? 33.603 -11.923 151.056 1.00 32.31 209 LYS C CA 1
ATOM 2854 C C . LYS B 2 158 ? 34.632 -10.831 150.789 1.00 40.48 209 LYS C C 1
ATOM 2855 O O . LYS B 2 158 ? 35.599 -11.044 150.039 1.00 34.02 209 LYS C O 1
ATOM 2874 N N . PHE B 2 159 ? 34.416 -9.665 151.405 1.00 32.20 210 PHE C N 1
ATOM 2875 C CA . PHE B 2 159 ? 35.343 -8.551 151.276 1.00 33.21 210 PHE C CA 1
ATOM 2876 C C . PHE B 2 159 ? 35.445 -7.682 152.536 1.00 33.32 210 PHE C C 1
ATOM 2877 O O . PHE B 2 159 ? 34.587 -7.719 153.423 1.00 36.81 210 PHE C O 1
ATOM 2894 N N . ARG B 2 160 ? 36.510 -6.891 152.608 1.00 35.53 211 ARG C N 1
ATOM 2895 C CA . ARG B 2 160 ? 36.591 -5.855 153.629 1.00 34.07 211 ARG C CA 1
ATOM 2896 C C . ARG B 2 160 ? 37.367 -4.678 153.101 1.00 26.25 211 ARG C C 1
ATOM 2897 O O . ARG B 2 160 ? 38.174 -4.809 152.177 1.00 29.94 211 ARG C O 1
ATOM 2918 N N . TYR B 2 161 ? 37.044 -3.504 153.644 1.00 30.10 212 TYR C N 1
ATOM 2919 C CA . TYR B 2 161 ? 37.774 -2.280 153.384 1.00 26.40 212 TYR C CA 1
ATOM 2920 C C . TYR B 2 161 ? 38.764 -2.084 154.515 1.00 30.44 212 TYR C C 1
ATOM 2921 O O . TYR B 2 161 ? 38.388 -2.197 155.684 1.00 31.01 212 TYR C O 1
ATOM 2939 N N . VAL B 2 162 ? 40.016 -1.789 154.187 1.00 31.76 213 VAL C N 1
ATOM 2940 C CA . VAL B 2 162 ? 41.035 -1.634 155.208 1.00 32.48 213 VAL C CA 1
ATOM 2941 C C . VAL B 2 162 ? 41.622 -0.209 155.149 1.00 32.12 213 VAL C C 1
ATOM 2942 O O . VAL B 2 162 ? 41.968 0.302 154.082 1.00 29.34 213 VAL C O 1
ATOM 2955 N N . ASN B 2 163 ? 41.720 0.425 156.309 1.00 34.60 214 ASN C N 1
ATOM 2956 C CA . ASN B 2 163 ? 42.356 1.730 156.438 1.00 32.20 214 ASN C CA 1
ATOM 2957 C C . ASN B 2 163 ? 41.721 2.818 155.566 1.00 33.55 214 ASN C C 1
ATOM 2958 O O . ASN B 2 163 ? 42.412 3.574 154.878 1.00 27.26 214 ASN C O 1
ATOM 2969 N N . PHE B 2 164 ? 40.397 2.885 155.606 1.00 27.52 215 PHE C N 1
ATOM 2970 C CA . PHE B 2 164 ? 39.654 3.985 155.015 1.00 28.99 215 PHE C CA 1
ATOM 2971 C C . PHE B 2 164 ? 39.534 5.154 156.001 1.00 33.40 215 PHE C C 1
ATOM 2972 O O . PHE B 2 164 ? 39.325 4.952 157.194 1.00 28.29 215 PHE C O 1
ATOM 2989 N N . ASP B 2 165 ? 39.620 6.383 155.501 1.00 32.96 216 ASP C N 1
ATOM 2990 C CA . ASP B 2 165 ? 39.541 7.556 156.380 1.00 30.73 216 ASP C CA 1
ATOM 2991 C C . ASP B 2 165 ? 38.104 7.973 156.684 1.00 22.37 216 ASP C C 1
ATOM 2992 O O . ASP B 2 165 ? 37.233 7.989 155.812 1.00 22.35 216 ASP C O 1
ATOM 3001 N N . LYS B 2 166 ? 37.871 8.318 157.941 1.00 28.53 217 LYS C N 1
ATOM 3002 C CA . LYS B 2 166 ? 36.546 8.676 158.419 1.00 32.86 217 LYS C CA 1
ATOM 3003 C C . LYS B 2 166 ? 36.145 10.119 158.158 1.00 27.09 217 LYS C C 1
ATOM 3004 O O . LYS B 2 166 ? 34.964 10.444 158.257 1.00 30.58 217 LYS C O 1
ATOM 3023 N N . GLU B 2 167 ? 37.112 10.981 157.861 1.00 27.22 218 GLU C N 1
ATOM 3024 C CA . GLU B 2 167 ? 36.837 12.414 157.725 1.00 27.33 218 GLU C CA 1
ATOM 3025 C C . GLU B 2 167 ? 36.609 12.846 156.286 1.00 30.40 218 GLU C C 1
ATOM 3026 O O . GLU B 2 167 ? 37.308 12.422 155.356 1.00 27.46 218 GLU C O 1
ATOM 3038 N N . THR B 2 168 ? 35.604 13.698 156.116 1.00 22.52 219 THR C N 1
ATOM 3039 C CA . THR B 2 168 ? 35.416 14.431 154.878 1.00 22.12 219 THR C CA 1
ATOM 3040 C C . THR B 2 168 ? 35.653 15.932 155.102 1.00 24.73 219 THR C C 1
ATOM 3041 O O . THR B 2 168 ? 34.791 16.607 155.640 1.00 26.35 219 THR C O 1
ATOM 3052 N N . TYR B 2 169 ? 36.807 16.446 154.689 1.00 30.54 220 TYR C N 1
ATOM 3053 C CA . TYR B 2 169 ? 37.114 17.874 154.839 1.00 27.93 220 TYR C CA 1
ATOM 3054 C C . TYR B 2 169 ? 36.429 18.707 153.764 1.00 25.31 220 TYR C C 1
ATOM 3055 O O . TYR B 2 169 ? 36.334 18.289 152.622 1.00 22.29 220 TYR C O 1
ATOM 3073 N N . VAL B 2 170 ? 35.947 19.899 154.124 1.00 27.04 221 VAL C N 1
ATOM 3074 C CA . VAL B 2 170 ? 35.360 20.800 153.139 1.00 28.10 221 VAL C CA 1
ATOM 3075 C C . VAL B 2 170 ? 36.435 21.220 152.127 1.00 23.48 221 VAL C C 1
ATOM 3076 O O . VAL B 2 170 ? 36.226 21.174 150.915 1.00 26.63 221 VAL C O 1
ATOM 3089 N N . VAL B 2 171 ? 37.576 21.630 152.655 1.00 22.86 222 VAL C N 1
ATOM 3090 C CA . VAL B 2 171 ? 38.770 21.895 151.871 1.00 23.17 222 VAL C CA 1
ATOM 3091 C C . VAL B 2 171 ? 39.900 21.059 152.440 1.00 28.71 222 VAL C C 1
ATOM 3092 O O . VAL B 2 171 ? 40.138 21.064 153.648 1.00 26.08 222 VAL C O 1
ATOM 3105 N N . LYS B 2 172 ? 40.603 20.338 151.578 1.00 32.55 223 LYS C N 1
ATOM 3106 C CA . LYS B 2 172 ? 41.652 19.447 152.062 1.00 35.76 223 LYS C CA 1
ATOM 3107 C C . LYS B 2 172 ? 42.777 20.237 152.718 1.00 29.41 223 LYS C C 1
ATOM 3108 O O . LYS B 2 172 ? 43.286 21.199 152.124 1.00 27.66 223 LYS C O 1
ATOM 3127 N N . PRO B 2 173 ? 43.173 19.843 153.940 1.00 29.55 224 PRO C N 1
ATOM 3128 C CA . PRO B 2 173 ? 44.358 20.468 154.535 1.00 32.78 224 PRO C CA 1
ATOM 3129 C C . PRO B 2 173 ? 45.568 20.269 153.653 1.00 33.95 224 PRO C C 1
ATOM 3130 O O . PRO B 2 173 ? 45.544 19.394 152.777 1.00 33.65 224 PRO C O 1
ATOM 3141 N N . THR B 2 174 ? 46.629 21.024 153.901 1.00 31.42 225 THR C N 1
ATOM 3142 C CA . THR B 2 174 ? 47.833 20.899 153.090 1.00 38.50 225 THR C CA 1
ATOM 3143 C C . THR B 2 174 ? 48.291 19.443 153.068 1.00 35.43 225 THR C C 1
ATOM 3144 O O . THR B 2 174 ? 48.637 18.906 152.021 1.00 34.91 225 THR C O 1
ATOM 3155 N N . THR B 2 175 ? 48.283 18.819 154.241 1.00 33.52 226 THR C N 1
ATOM 3156 C CA . THR B 2 175 ? 48.569 17.395 154.372 1.00 32.37 226 THR C CA 1
ATOM 3157 C C . THR B 2 175 ? 47.498 16.847 155.288 1.00 31.93 226 THR C C 1
ATOM 3158 O O . THR B 2 175 ? 47.495 17.133 156.489 1.00 35.15 226 THR C O 1
ATOM 3169 N N . LYS B 2 176 ? 46.551 16.118 154.715 1.00 28.72 227 LYS C N 1
ATOM 3170 C CA . LYS B 2 176 ? 45.430 15.604 155.490 1.00 29.13 227 LYS C CA 1
ATOM 3171 C C . LYS B 2 176 ? 45.905 14.584 156.516 1.00 32.07 227 LYS C C 1
ATOM 3172 O O . LYS B 2 176 ? 46.578 13.615 156.156 1.00 28.41 227 LYS C O 1
ATOM 3191 N N . PRO B 2 177 ? 45.565 14.798 157.803 1.00 28.10 228 PRO C N 1
ATOM 3192 C CA . PRO B 2 177 ? 45.910 13.809 158.828 1.00 40.02 228 PRO C CA 1
ATOM 3193 C C . PRO B 2 177 ? 45.022 12.569 158.766 1.00 28.80 228 PRO C C 1
ATOM 3194 O O . PRO B 2 177 ? 44.063 12.537 157.998 1.00 32.41 228 PRO C O 1
ATOM 3205 N N . ASP B 2 178 ? 45.341 11.567 159.571 1.00 39.30 229 ASP C N 1
ATOM 3206 C CA . ASP B 2 178 ? 44.655 10.280 159.501 1.00 37.13 229 ASP C CA 1
ATOM 3207 C C . ASP B 2 178 ? 43.634 10.083 160.610 1.00 37.92 229 ASP C C 1
ATOM 3208 O O . ASP B 2 178 ? 43.897 10.374 161.776 1.00 36.61 229 ASP C O 1
ATOM 3217 N N . ASN B 2 179 ? 42.471 9.575 160.223 1.00 31.92 230 ASN C N 1
ATOM 3218 C CA . ASN B 2 179 ? 41.511 9.008 161.158 1.00 41.20 230 ASN C CA 1
ATOM 3219 C C . ASN B 2 179 ? 40.928 7.746 160.522 1.00 42.00 230 ASN C C 1
ATOM 3220 O O . ASN B 2 179 ? 39.926 7.823 159.810 1.00 32.94 230 ASN C O 1
ATOM 3231 N N . LEU B 2 180 ? 41.564 6.600 160.777 1.00 47.25 231 LEU C N 1
ATOM 3232 C CA . LEU B 2 180 ? 41.324 5.381 159.997 1.00 37.76 231 LEU C CA 1
ATOM 3233 C C . LEU B 2 180 ? 40.454 4.345 160.680 1.00 35.70 231 LEU C C 1
ATOM 3234 O O . LEU B 2 180 ? 40.409 4.246 161.911 1.00 34.92 231 LEU C O 1
ATOM 3250 N N . ILE B 2 181 ? 39.792 3.553 159.849 1.00 35.08 232 ILE C N 1
ATOM 3251 C CA . ILE B 2 181 ? 38.987 2.435 160.308 1.00 37.89 232 ILE C CA 1
ATOM 3252 C C . ILE B 2 181 ? 38.877 1.413 159.182 1.00 35.89 232 ILE C C 1
ATOM 3253 O O . ILE B 2 181 ? 39.004 1.751 158.002 1.00 30.12 232 ILE C O 1
ATOM 3269 N N . SER B 2 182 ? 38.637 0.163 159.558 1.00 34.33 233 SER C N 1
ATOM 3270 C CA . SER B 2 182 ? 38.408 -0.918 158.608 1.00 34.85 233 SER C CA 1
ATOM 3271 C C . SER B 2 182 ? 37.027 -1.508 158.850 1.00 40.29 233 SER C C 1
ATOM 3272 O O . SER B 2 182 ? 36.501 -1.440 159.967 1.00 34.55 233 SER C O 1
ATOM 3280 N N . SER B 2 183 ? 36.447 -2.105 157.816 1.00 32.52 234 SER C N 1
ATOM 3281 C CA . SER B 2 183 ? 35.069 -2.593 157.904 1.00 38.57 234 SER C CA 1
ATOM 3282 C C . SER B 2 183 ? 34.996 -3.942 158.605 1.00 37.28 234 SER C C 1
ATOM 3283 O O . SER B 2 183 ? 33.922 -4.389 159.004 1.00 40.44 234 SER C O 1
ATOM 3291 N N . ALA B 2 184 ? 36.143 -4.581 158.764 1.00 37.18 235 ALA C N 1
ATOM 3292 C CA . ALA B 2 184 ? 36.205 -5.887 159.404 1.00 40.92 235 ALA C CA 1
ATOM 3293 C C . ALA B 2 184 ? 37.634 -6.162 159.818 1.00 43.16 235 ALA C C 1
ATOM 3294 O O . ALA B 2 184 ? 38.573 -5.651 159.205 1.00 37.71 235 ALA C O 1
ATOM 3301 N N . ASN B 2 185 ? 37.800 -6.976 160.856 1.00 53.16 236 ASN C N 1
ATOM 3302 C CA . ASN B 2 185 ? 39.124 -7.254 161.384 1.00 52.08 236 ASN C CA 1
ATOM 3303 C C . ASN B 2 185 ? 39.353 -8.722 161.676 1.00 55.63 236 ASN C C 1
ATOM 3304 O O . ASN B 2 185 ? 40.395 -9.089 162.207 1.00 52.16 236 ASN C O 1
ATOM 3315 N N . GLY B 2 186 ? 38.385 -9.556 161.312 1.00 56.04 237 GLY C N 1
ATOM 3316 C CA . GLY B 2 186 ? 38.503 -10.990 161.503 1.00 69.41 237 GLY C CA 1
ATOM 3317 C C . GLY B 2 186 ? 39.683 -11.568 160.746 1.00 70.00 237 GLY C C 1
ATOM 3318 O O . GLY B 2 186 ? 39.926 -11.230 159.580 1.00 60.55 237 GLY C O 1
ATOM 3322 N N . VAL B 2 187 ? 40.425 -12.437 161.420 1.00 76.71 238 VAL C N 1
ATOM 3323 C CA . VAL B 2 187 ? 41.617 -13.042 160.843 1.00 71.86 238 VAL C CA 1
ATOM 3324 C C . VAL B 2 187 ? 41.290 -14.363 160.148 1.00 67.60 238 VAL C C 1
ATOM 3325 O O . VAL B 2 187 ? 40.275 -14.997 160.435 1.00 60.28 238 VAL C O 1
ATOM 3338 N N . TRP B 2 188 ? 42.162 -14.760 159.230 1.00 59.63 239 TRP C N 1
ATOM 3339 C CA . TRP B 2 188 ? 42.055 -16.040 158.549 1.00 59.78 239 TRP C CA 1
ATOM 3340 C C . TRP B 2 188 ? 42.140 -17.159 159.590 1.00 57.66 239 TRP C C 1
ATOM 3341 O O . TRP B 2 188 ? 42.853 -17.011 160.577 1.00 53.87 239 TRP C O 1
ATOM 3362 N N . PRO B 2 189 ? 41.423 -18.279 159.382 1.00 56.09 240 PRO C N 1
ATOM 3363 C CA . PRO B 2 189 ? 40.559 -18.648 158.253 1.00 55.38 240 PRO C CA 1
ATOM 3364 C C . PRO B 2 189 ? 39.086 -18.292 158.388 1.00 52.65 240 PRO C C 1
ATOM 3365 O O . PRO B 2 189 ? 38.375 -18.380 157.386 1.00 51.59 240 PRO C O 1
ATOM 3376 N N . GLN B 2 190 ? 38.637 -17.914 159.581 1.00 52.85 241 GLN C N 1
ATOM 3377 C CA . GLN B 2 190 ? 37.214 -17.700 159.831 1.00 66.58 241 GLN C CA 1
ATOM 3378 C C . GLN B 2 190 ? 36.697 -16.415 159.176 1.00 57.31 241 GLN C C 1
ATOM 3379 O O . GLN B 2 190 ? 35.597 -16.401 158.616 1.00 45.18 241 GLN C O 1
ATOM 3393 N N . ILE B 2 191 ? 37.495 -15.351 159.253 1.00 53.16 242 ILE C N 1
ATOM 3394 C CA . ILE B 2 191 ? 37.099 -14.023 158.776 1.00 48.94 242 ILE C CA 1
ATOM 3395 C C . ILE B 2 191 ? 35.619 -13.762 159.061 1.00 44.55 242 ILE C C 1
ATOM 3396 O O . ILE B 2 191 ? 34.835 -13.456 158.167 1.00 43.91 242 ILE C O 1
ATOM 3412 N N . THR B 2 192 ? 35.253 -13.868 160.335 1.00 42.17 243 THR C N 1
ATOM 3413 C CA . THR B 2 192 ? 33.853 -13.970 160.726 1.00 51.39 243 THR C CA 1
ATOM 3414 C C . THR B 2 192 ? 33.060 -12.700 160.481 1.00 49.96 243 THR C C 1
ATOM 3415 O O . THR B 2 192 ? 31.848 -12.762 160.279 1.00 48.62 243 THR C O 1
ATOM 3426 N N . ASP B 2 193 ? 33.727 -11.547 160.509 1.00 50.94 244 ASP C N 1
ATOM 3427 C CA . ASP B 2 193 ? 33.015 -10.279 160.412 1.00 46.26 244 ASP C CA 1
ATOM 3428 C C . ASP B 2 193 ? 33.147 -9.622 159.038 1.00 43.41 244 ASP C C 1
ATOM 3429 O O . ASP B 2 193 ? 32.622 -8.535 158.822 1.00 41.59 244 ASP C O 1
ATOM 3438 N N . TRP B 2 194 ? 33.835 -10.274 158.107 1.00 36.80 245 TRP C N 1
ATOM 3439 C CA . TRP B 2 194 ? 33.912 -9.757 156.740 1.00 40.89 245 TRP C CA 1
ATOM 3440 C C . TRP B 2 194 ? 32.534 -9.769 156.112 1.00 43.10 245 TRP C C 1
ATOM 3441 O O . TRP B 2 194 ? 31.642 -10.484 156.566 1.00 41.37 245 TRP C O 1
ATOM 3462 N N . THR B 2 195 ? 32.375 -8.999 155.044 1.00 43.37 246 THR C N 1
ATOM 3463 C CA . THR B 2 195 ? 31.070 -8.798 154.438 1.00 40.59 246 THR C CA 1
ATOM 3464 C C . THR B 2 195 ? 30.858 -9.723 153.271 1.00 36.59 246 THR C C 1
ATOM 3465 O O . THR B 2 195 ? 31.687 -9.775 152.368 1.00 42.14 246 THR C O 1
ATOM 3476 N N . VAL B 2 196 ? 29.745 -10.450 153.266 1.00 36.47 247 VAL C N 1
ATOM 3477 C CA . VAL B 2 196 ? 29.469 -11.349 152.145 1.00 34.67 247 VAL C CA 1
ATOM 3478 C C . VAL B 2 196 ? 29.155 -10.548 150.882 1.00 39.12 247 VAL C C 1
ATOM 3479 O O . VAL B 2 196 ? 28.632 -9.437 150.963 1.00 37.17 247 VAL C O 1
ATOM 3492 N N . TRP B 2 197 ? 29.460 -11.110 149.717 1.00 36.59 248 TRP C N 1
ATOM 3493 C CA . TRP B 2 197 ? 29.201 -10.407 148.460 1.00 39.76 248 TRP C CA 1
ATOM 3494 C C . TRP B 2 197 ? 27.699 -10.225 148.193 1.00 36.35 248 TRP C C 1
ATOM 3495 O O . TRP B 2 197 ? 26.931 -11.174 148.271 1.00 40.56 248 TRP C O 1
ATOM 3516 N N . GLY B 2 198 ? 27.298 -8.995 147.875 1.00 38.28 249 GLY C N 1
ATOM 3517 C CA . GLY B 2 198 ? 25.901 -8.669 147.619 1.00 39.26 249 GLY C CA 1
ATOM 3518 C C . GLY B 2 198 ? 25.511 -8.686 146.146 1.00 42.99 249 GLY C C 1
ATOM 3519 O O . GLY B 2 198 ? 26.320 -9.041 145.286 1.00 34.57 249 GLY C O 1
ATOM 3523 N N . ALA B 2 199 ? 24.270 -8.298 145.855 1.00 49.53 250 ALA C N 1
ATOM 3524 C CA . ALA B 2 199 ? 23.752 -8.345 144.490 1.00 47.92 250 ALA C CA 1
ATOM 3525 C C . ALA B 2 199 ? 23.051 -7.054 144.074 1.00 36.93 250 ALA C C 1
ATOM 3526 O O . ALA B 2 199 ? 22.366 -7.028 143.057 1.00 43.66 250 ALA C O 1
ATOM 3533 N N . SER B 2 200 ? 23.244 -5.984 144.838 1.00 36.00 251 SER C N 1
ATOM 3534 C CA . SER B 2 200 ? 22.566 -4.716 144.575 1.00 45.31 251 SER C CA 1
ATOM 3535 C C . SER B 2 200 ? 22.909 -4.133 143.198 1.00 48.64 251 SER C C 1
ATOM 3536 O O . SER B 2 200 ? 22.158 -3.326 142.653 1.00 40.43 251 SER C O 1
ATOM 3544 N N . LEU B 2 201 ? 24.033 -4.551 142.632 1.00 41.16 252 LEU C N 1
ATOM 3545 C CA . LEU B 2 201 ? 24.445 -4.043 141.330 1.00 40.69 252 LEU C CA 1
ATOM 3546 C C . LEU B 2 201 ? 23.825 -4.866 140.210 1.00 44.73 252 LEU C C 1
ATOM 3547 O O . LEU B 2 201 ? 23.908 -4.494 139.039 1.00 51.49 252 LEU C O 1
ATOM 3563 N N . ASN B 2 202 ? 23.204 -5.986 140.568 1.00 39.40 253 ASN C N 1
ATOM 3564 C CA . ASN B 2 202 ? 22.626 -6.884 139.572 1.00 34.74 253 ASN C CA 1
ATOM 3565 C C . ASN B 2 202 ? 21.261 -6.396 139.067 1.00 55.51 253 ASN C C 1
ATOM 3566 O O . ASN B 2 202 ? 20.717 -6.945 138.108 1.00 67.06 253 ASN C O 1
ATOM 3577 N N . THR B 2 203 ? 20.716 -5.367 139.715 1.00 52.97 254 THR C N 1
ATOM 3578 C CA . THR B 2 203 ? 19.429 -4.787 139.325 1.00 60.10 254 THR C CA 1
ATOM 3579 C C . THR B 2 203 ? 19.597 -4.010 138.025 1.00 62.12 254 THR C C 1
ATOM 3580 O O . THR B 2 203 ? 20.725 -3.746 137.612 1.00 57.00 254 THR C O 1
ATOM 3591 N N . SER B 2 204 ? 18.489 -3.624 137.394 1.00 75.00 255 SER C N 1
ATOM 3592 C CA . SER B 2 204 ? 18.542 -3.154 136.008 1.00 85.39 255 SER C CA 1
ATOM 3593 C C . SER B 2 204 ? 18.228 -1.671 135.769 1.00 89.25 255 SER C C 1
ATOM 3594 O O . SER B 2 204 ? 18.181 -1.233 134.617 1.00 91.81 255 SER C O 1
ATOM 3602 N N . PRO B 2 205 ? 17.981 -0.899 136.837 1.00 84.55 256 PRO C N 1
ATOM 3603 C CA . PRO B 2 205 ? 18.400 0.499 136.691 1.00 89.01 256 PRO C CA 1
ATOM 3604 C C . PRO B 2 205 ? 19.841 0.623 137.191 1.00 92.27 256 PRO C C 1
ATOM 3605 O O . PRO B 2 205 ? 20.618 1.431 136.681 1.00 113.03 256 PRO C O 1
ATOM 3616 N N . ALA B 2 206 ? 20.168 -0.203 138.185 1.00 67.73 257 ALA C N 1
ATOM 3617 C CA . ALA B 2 206 ? 21.518 -0.326 138.751 1.00 55.00 257 ALA C CA 1
ATOM 3618 C C . ALA B 2 206 ? 21.953 0.916 139.530 1.00 47.90 257 ALA C C 1
ATOM 3619 O O . ALA B 2 206 ? 22.130 1.994 138.960 1.00 37.63 257 ALA C O 1
ATOM 3626 N N . PRO B 2 207 ? 22.143 0.771 140.847 1.00 43.15 258 PRO C N 1
ATOM 3627 C CA . PRO B 2 207 ? 22.591 1.956 141.576 1.00 49.74 258 PRO C CA 1
ATOM 3628 C C . PRO B 2 207 ? 24.044 2.288 141.265 1.00 43.15 258 PRO C C 1
ATOM 3629 O O . PRO B 2 207 ? 24.715 1.546 140.540 1.00 33.96 258 PRO C O 1
ATOM 3640 N N . ASP B 2 208 ? 24.517 3.401 141.812 1.00 26.49 259 ASP C N 1
ATOM 3641 C CA . ASP B 2 208 ? 25.840 3.906 141.508 1.00 33.16 259 ASP C CA 1
ATOM 3642 C C . ASP B 2 208 ? 26.912 3.169 142.284 1.00 30.65 259 ASP C C 1
ATOM 3643 O O . ASP B 2 208 ? 28.066 3.118 141.861 1.00 37.63 259 ASP C O 1
ATOM 3652 N N . ALA B 2 209 ? 26.522 2.627 143.431 1.00 30.41 260 ALA C N 1
ATOM 3653 C CA . ALA B 2 209 ? 27.438 1.890 144.289 1.00 30.44 260 ALA C CA 1
ATOM 3654 C C . ALA B 2 209 ? 26.786 0.599 144.763 1.00 37.07 260 ALA C C 1
ATOM 3655 O O . ALA B 2 209 ? 25.555 0.471 144.792 1.00 31.46 260 ALA C O 1
ATOM 3662 N N . GLY B 2 210 ? 27.623 -0.348 145.158 1.00 29.54 261 GLY C N 1
ATOM 3663 C CA . GLY B 2 210 ? 27.129 -1.596 145.715 1.00 32.18 261 GLY C CA 1
ATOM 3664 C C . GLY B 2 210 ? 28.039 -2.740 145.349 1.00 25.81 261 GLY C C 1
ATOM 3665 O O . GLY B 2 210 ? 29.190 -2.526 144.998 1.00 29.03 261 GLY C O 1
ATOM 3669 N N . THR B 2 211 ? 27.518 -3.959 145.440 1.00 28.87 262 THR C N 1
ATOM 3670 C CA . THR B 2 211 ? 28.249 -5.128 144.984 1.00 37.32 262 THR C CA 1
ATOM 3671 C C . THR B 2 211 ? 27.358 -5.940 144.081 1.00 37.55 262 THR C C 1
ATOM 3672 O O . THR B 2 211 ? 26.135 -5.936 144.225 1.00 36.87 262 THR C O 1
ATOM 3683 N N . GLY B 2 212 ? 27.984 -6.650 143.155 1.00 36.27 263 GLY C N 1
ATOM 3684 C CA . GLY B 2 212 ? 27.256 -7.540 142.280 1.00 36.19 263 GLY C CA 1
ATOM 3685 C C . GLY B 2 212 ? 28.147 -8.626 141.763 1.00 35.39 263 GLY C C 1
ATOM 3686 O O . GLY B 2 212 ? 29.314 -8.762 142.150 1.00 31.40 263 GLY C O 1
ATOM 3690 N N . TYR B 2 213 ? 27.585 -9.410 140.861 1.00 31.57 264 TYR C N 1
ATOM 3691 C CA . TYR B 2 213 ? 28.279 -10.551 140.327 1.00 34.87 264 TYR C CA 1
ATOM 3692 C C . TYR B 2 213 ? 27.541 -11.037 139.095 1.00 43.71 264 TYR C C 1
ATOM 3693 O O . TYR B 2 213 ? 26.391 -10.653 138.864 1.00 41.22 264 TYR C O 1
ATOM 3711 N N . THR B 2 214 ? 28.217 -11.871 138.313 1.00 41.82 265 THR C N 1
ATOM 3712 C CA . THR B 2 214 ? 27.659 -12.430 137.093 1.00 47.74 265 THR C CA 1
ATOM 3713 C C . THR B 2 214 ? 27.732 -13.950 137.158 1.00 49.80 265 THR C C 1
ATOM 3714 O O . THR B 2 214 ? 28.761 -14.509 137.550 1.00 42.16 265 THR C O 1
ATOM 3725 N N . LEU B 2 215 ? 26.636 -14.612 136.790 1.00 45.67 266 LEU C N 1
ATOM 3726 C CA . LEU B 2 215 ? 26.607 -16.066 136.698 1.00 51.06 266 LEU C CA 1
ATOM 3727 C C . LEU B 2 215 ? 26.513 -16.473 135.230 1.00 54.64 266 LEU C C 1
ATOM 3728 O O . LEU B 2 215 ? 25.861 -15.786 134.443 1.00 49.84 266 LEU C O 1
ATOM 3744 N N . ASP B 2 216 ? 27.158 -17.581 134.863 1.00 56.51 267 ASP C N 1
ATOM 3745 C CA . ASP B 2 216 ? 27.029 -18.121 133.505 1.00 61.34 267 ASP C CA 1
ATOM 3746 C C . ASP B 2 216 ? 25.777 -18.993 133.402 1.00 61.44 267 ASP C C 1
ATOM 3747 O O . ASP B 2 216 ? 25.004 -19.095 134.355 1.00 59.13 267 ASP C O 1
ATOM 3756 N N . ALA B 2 217 ? 25.580 -19.622 132.248 1.00 56.29 268 ALA C N 1
ATOM 3757 C CA . ALA B 2 217 ? 24.400 -20.461 132.040 1.00 66.65 268 ALA C CA 1
ATOM 3758 C C . ALA B 2 217 ? 24.404 -21.688 132.954 1.00 63.17 268 ALA C C 1
ATOM 3759 O O . ALA B 2 217 ? 23.348 -22.194 133.329 1.00 64.88 268 ALA C O 1
ATOM 3766 N N . ASN B 2 218 ? 25.589 -22.171 133.306 1.00 64.14 269 ASN C N 1
ATOM 3767 C CA . ASN B 2 218 ? 25.710 -23.284 134.243 1.00 66.81 269 ASN C CA 1
ATOM 3768 C C . ASN B 2 218 ? 25.534 -22.846 135.701 1.00 64.16 269 ASN C C 1
ATOM 3769 O O . ASN B 2 218 ? 25.665 -23.655 136.623 1.00 55.74 269 ASN C O 1
ATOM 3780 N N . GLY B 2 219 ? 25.249 -21.565 135.908 1.00 57.49 270 GLY C N 1
ATOM 3781 C CA . GLY B 2 219 ? 25.027 -21.045 137.246 1.00 60.71 270 GLY C CA 1
ATOM 3782 C C . GLY B 2 219 ? 26.314 -20.808 138.012 1.00 53.95 270 GLY C C 1
ATOM 3783 O O . GLY B 2 219 ? 26.296 -20.571 139.221 1.00 49.33 270 GLY C O 1
ATOM 3787 N N . LYS B 2 220 ? 27.439 -20.870 137.309 1.00 53.28 271 LYS C N 1
ATOM 3788 C CA . LYS B 2 220 ? 28.732 -20.638 137.931 1.00 47.00 271 LYS C CA 1
ATOM 3789 C C . LYS B 2 220 ? 29.029 -19.145 137.943 1.00 44.27 271 LYS C C 1
ATOM 3790 O O . LYS B 2 220 ? 28.722 -18.440 136.989 1.00 48.71 271 LYS C O 1
ATOM 3809 N N . VAL B 2 221 ? 29.611 -18.669 139.034 1.00 44.28 272 VAL C N 1
ATOM 3810 C CA . VAL B 2 221 ? 30.012 -17.263 139.124 1.00 39.99 272 VAL C CA 1
ATOM 3811 C C . VAL B 2 221 ? 31.287 -17.061 138.304 1.00 42.25 272 VAL C C 1
ATOM 3812 O O . VAL B 2 221 ? 32.233 -17.853 138.401 1.00 40.89 272 VAL C O 1
ATOM 3825 N N . THR B 2 222 ? 31.301 -16.013 137.483 1.00 37.96 273 THR C N 1
ATOM 3826 C CA . THR B 2 222 ? 32.415 -15.778 136.565 1.00 35.75 273 THR C CA 1
ATOM 3827 C C . THR B 2 222 ? 33.007 -14.389 136.755 1.00 37.20 273 THR C C 1
ATOM 3828 O O . THR B 2 222 ? 34.142 -14.137 136.362 1.00 40.99 273 THR C O 1
ATOM 3839 N N . ALA B 2 223 ? 32.239 -13.494 137.359 1.00 36.88 274 ALA C N 1
ATOM 3840 C CA . ALA B 2 223 ? 32.726 -12.139 137.620 1.00 39.05 274 ALA C CA 1
ATOM 3841 C C . ALA B 2 223 ? 32.169 -11.570 138.909 1.00 31.76 274 ALA C C 1
ATOM 3842 O O . ALA B 2 223 ? 31.047 -11.881 139.290 1.00 42.13 274 ALA C O 1
ATOM 3849 N N . LEU B 2 224 ? 32.947 -10.699 139.555 1.00 33.43 275 LEU C N 1
ATOM 3850 C CA . LEU B 2 224 ? 32.485 -9.964 140.734 1.00 32.29 275 LEU C CA 1
ATOM 3851 C C . LEU B 2 224 ? 32.671 -8.453 140.520 1.00 35.92 275 LEU C C 1
ATOM 3852 O O . LEU B 2 224 ? 33.580 -8.025 139.812 1.00 28.79 275 LEU C O 1
ATOM 3868 N N . ARG B 2 225 ? 31.806 -7.655 141.128 1.00 29.49 276 ARG C N 1
ATOM 3869 C CA . ARG B 2 225 ? 31.880 -6.199 141.010 1.00 30.74 276 ARG C CA 1
ATOM 3870 C C . ARG B 2 225 ? 31.664 -5.573 142.376 1.00 31.24 276 ARG C C 1
ATOM 3871 O O . ARG B 2 225 ? 30.808 -6.014 143.155 1.00 32.39 276 ARG C O 1
ATOM 3892 N N . ILE B 2 226 ? 32.460 -4.555 142.678 1.00 32.15 277 ILE C N 1
ATOM 3893 C CA . ILE B 2 226 ? 32.238 -3.765 143.875 1.00 29.37 277 ILE C CA 1
ATOM 3894 C C . ILE B 2 226 ? 32.554 -2.322 143.559 1.00 27.07 277 ILE C C 1
ATOM 3895 O O . ILE B 2 226 ? 33.556 -2.022 142.906 1.00 28.55 277 ILE C O 1
ATOM 3911 N N . VAL B 2 227 ? 31.638 -1.448 143.964 1.00 28.78 278 VAL C N 1
ATOM 3912 C CA . VAL B 2 227 ? 31.799 -0.000 143.818 1.00 25.92 278 VAL C CA 1
ATOM 3913 C C . VAL B 2 227 ? 31.477 0.662 145.144 1.00 24.81 278 VAL C C 1
ATOM 3914 O O . VAL B 2 227 ? 30.429 0.403 145.738 1.00 27.93 278 VAL C O 1
ATOM 3927 N N . THR B 2 228 ? 32.405 1.477 145.635 1.00 27.37 279 THR C N 1
ATOM 3928 C CA . THR B 2 228 ? 32.197 2.195 146.864 1.00 24.81 279 THR C CA 1
ATOM 3929 C C . THR B 2 228 ? 32.734 3.611 146.751 1.00 20.70 279 THR C C 1
ATOM 3930 O O . THR B 2 228 ? 33.708 3.852 146.028 1.00 23.42 279 THR C O 1
ATOM 3941 N N . TYR B 2 229 ? 32.113 4.523 147.484 1.00 27.98 280 TYR C N 1
ATOM 3942 C CA . TYR B 2 229 ? 32.696 5.846 147.702 1.00 22.24 280 TYR C CA 1
ATOM 3943 C C . TYR B 2 229 ? 33.635 5.740 148.891 1.00 25.22 280 TYR C C 1
ATOM 3944 O O . TYR B 2 229 ? 33.523 4.814 149.705 1.00 24.49 280 TYR C O 1
ATOM 3962 N N . LEU B 2 230 ? 34.570 6.680 148.982 1.00 23.36 281 LEU C N 1
ATOM 3963 C CA . LEU B 2 230 ? 35.445 6.766 150.132 1.00 23.15 281 LEU C CA 1
ATOM 3964 C C . LEU B 2 230 ? 36.071 8.136 150.219 1.00 27.51 281 LEU C C 1
ATOM 3965 O O . LEU B 2 230 ? 36.038 8.917 149.264 1.00 26.54 281 LEU C O 1
ATOM 3981 N N . ASN B 2 231 ? 36.640 8.420 151.379 1.00 27.57 282 ASN C N 1
ATOM 3982 C CA . ASN B 2 231 ? 37.246 9.703 151.635 1.00 25.84 282 ASN C CA 1
ATOM 3983 C C . ASN B 2 231 ? 38.659 9.767 151.097 1.00 32.48 282 ASN C C 1
ATOM 3984 O O . ASN B 2 231 ? 39.350 8.761 150.963 1.00 26.41 282 ASN C O 1
ATOM 3995 N N . GLU B 2 232 ? 39.092 10.972 150.775 1.00 22.06 283 GLU C N 1
ATOM 3996 C CA . GLU B 2 232 ? 40.459 11.175 150.317 1.00 22.28 283 GLU C CA 1
ATOM 3997 C C . GLU B 2 232 ? 41.483 10.825 151.409 1.00 19.28 283 GLU C C 1
ATOM 3998 O O . GLU B 2 232 ? 41.183 10.833 152.606 1.00 26.05 283 GLU C O 1
ATOM 4010 N N . ARG B 2 233 ? 42.694 10.501 150.969 1.00 21.73 284 ARG C N 1
ATOM 4011 C CA . ARG B 2 233 ? 43.813 10.247 151.858 1.00 25.75 284 ARG C CA 1
ATOM 4012 C C . ARG B 2 233 ? 45.063 10.811 151.215 1.00 28.61 284 ARG C C 1
ATOM 4013 O O . ARG B 2 233 ? 45.280 10.635 150.019 1.00 26.23 284 ARG C O 1
ATOM 4034 N N . ASP B 2 234 ? 45.880 11.486 152.010 1.00 28.13 285 ASP C N 1
ATOM 4035 C CA . ASP B 2 234 ? 47.204 11.937 151.568 1.00 31.65 285 ASP C CA 1
ATOM 4036 C C . ASP B 2 234 ? 48.256 10.914 151.955 1.00 29.84 285 ASP C C 1
ATOM 4037 O O . ASP B 2 234 ? 49.453 11.073 151.658 1.00 25.93 285 ASP C O 1
ATOM 4046 N N . SER B 2 235 ? 47.812 9.877 152.655 1.00 30.46 286 SER C N 1
ATOM 4047 C CA . SER B 2 235 ? 48.713 8.867 153.170 1.00 29.35 286 SER C CA 1
ATOM 4048 C C . SER B 2 235 ? 48.363 7.493 152.624 1.00 32.14 286 SER C C 1
ATOM 4049 O O . SER B 2 235 ? 47.214 7.196 152.313 1.00 28.08 286 SER C O 1
ATOM 4057 N N . LYS B 2 236 ? 49.378 6.652 152.546 1.00 31.96 287 LYS C N 1
ATOM 4058 C CA . LYS B 2 236 ? 49.244 5.313 151.997 1.00 27.26 287 LYS C CA 1
ATOM 4059 C C . LYS B 2 236 ? 48.633 4.292 152.977 1.00 32.55 287 LYS C C 1
ATOM 4060 O O . LYS B 2 236 ? 48.866 4.351 154.192 1.00 28.44 287 LYS C O 1
ATOM 4079 N N . GLY B 2 237 ? 47.852 3.355 152.440 1.00 33.25 288 GLY C N 1
ATOM 4080 C CA . GLY B 2 237 ? 47.462 2.178 153.191 1.00 34.42 288 GLY C CA 1
ATOM 4081 C C . GLY B 2 237 ? 46.062 1.670 152.949 1.00 26.06 288 GLY C C 1
ATOM 4082 O O . GLY B 2 237 ? 45.719 0.573 153.383 1.00 37.18 288 GLY C O 1
ATOM 4086 N N . ALA B 2 238 ? 45.234 2.468 152.292 1.00 27.40 289 ALA C N 1
ATOM 4087 C CA . ALA B 2 238 ? 43.871 2.043 152.012 1.00 27.72 289 ALA C CA 1
ATOM 4088 C C . ALA B 2 238 ? 43.915 0.833 151.087 1.00 25.62 289 ALA C C 1
ATOM 4089 O O . ALA B 2 238 ? 44.672 0.797 150.114 1.00 27.75 289 ALA C O 1
ATOM 4096 N N . THR B 2 239 ? 43.084 -0.147 151.395 1.00 27.63 290 THR C N 1
ATOM 4097 C CA . THR B 2 239 ? 43.163 -1.455 150.787 1.00 32.43 290 THR C CA 1
ATOM 4098 C C . THR B 2 239 ? 41.764 -2.002 150.653 1.00 27.22 290 THR C C 1
ATOM 4099 O O . THR B 2 239 ? 40.908 -1.720 151.485 1.00 31.46 290 THR C O 1
ATOM 4110 N N . VAL B 2 240 ? 41.535 -2.772 149.596 1.00 28.55 291 VAL C N 1
ATOM 4111 C CA . VAL B 2 240 ? 40.370 -3.630 149.523 1.00 31.15 291 VAL C CA 1
ATOM 4112 C C . VAL B 2 240 ? 40.877 -5.069 149.555 1.00 30.18 291 VAL C C 1
ATOM 4113 O O . VAL B 2 240 ? 41.818 -5.403 148.830 1.00 36.01 291 VAL C O 1
ATOM 4126 N N . GLU B 2 241 ? 40.295 -5.908 150.417 1.00 30.27 292 GLU C N 1
ATOM 4127 C CA . GLU B 2 241 ? 40.646 -7.331 150.450 1.00 26.98 292 GLU C CA 1
ATOM 4128 C C . GLU B 2 241 ? 39.438 -8.184 150.087 1.00 34.58 292 GLU C C 1
ATOM 4129 O O . GLU B 2 241 ? 38.309 -7.825 150.410 1.00 31.40 292 GLU C O 1
ATOM 4141 N N . VAL B 2 242 ? 39.683 -9.316 149.431 1.00 35.77 293 VAL C N 1
ATOM 4142 C CA . VAL B 2 242 ? 38.605 -10.216 149.039 1.00 31.33 293 VAL C CA 1
ATOM 4143 C C . VAL B 2 242 ? 38.975 -11.632 149.403 1.00 34.21 293 VAL C C 1
ATOM 4144 O O . VAL B 2 242 ? 40.135 -12.011 149.339 1.00 32.46 293 VAL C O 1
ATOM 4157 N N . ALA B 2 243 ? 37.970 -12.395 149.806 1.00 35.71 294 ALA C N 1
ATOM 4158 C CA . ALA B 2 243 ? 38.143 -13.794 150.147 1.00 39.75 294 ALA C CA 1
ATOM 4159 C C . ALA B 2 243 ? 37.378 -14.630 149.142 1.00 39.01 294 ALA C C 1
ATOM 4160 O O . ALA B 2 243 ? 36.182 -14.417 148.947 1.00 37.04 294 ALA C O 1
ATOM 4167 N N . LEU B 2 244 ? 38.078 -15.560 148.493 1.00 34.97 295 LEU C N 1
ATOM 4168 C CA . LEU B 2 244 ? 37.472 -16.436 147.511 1.00 34.87 295 LEU C CA 1
ATOM 4169 C C . LEU B 2 244 ? 37.523 -17.876 148.009 1.00 43.27 295 LEU C C 1
ATOM 4170 O O . LEU B 2 244 ? 38.445 -18.245 148.737 1.00 43.61 295 LEU C O 1
ATOM 4186 N N . PRO B 2 245 ? 36.546 -18.699 147.602 1.00 48.70 296 PRO C N 1
ATOM 4187 C CA . PRO B 2 245 ? 36.511 -20.089 148.069 1.00 48.84 296 PRO C CA 1
ATOM 4188 C C . PRO B 2 245 ? 37.711 -20.899 147.598 1.00 53.36 296 PRO C C 1
ATOM 4189 O O . PRO B 2 245 ? 38.111 -20.760 146.448 1.00 57.34 296 PRO C O 1
ATOM 4200 N N . ARG B 2 246 ? 38.266 -21.736 148.467 1.00 65.79 297 ARG C N 1
ATOM 4201 C CA . ARG B 2 246 ? 39.317 -22.653 148.057 1.00 71.81 297 ARG C CA 1
ATOM 4202 C C . ARG B 2 246 ? 38.692 -24.014 147.832 1.00 68.31 297 ARG C C 1
ATOM 4203 O O . ARG B 2 246 ? 37.527 -24.100 147.444 1.00 59.69 297 ARG C O 1
ATOM 4224 N N . GLY B 2 258 ? 40.523 -23.083 154.611 1.00 47.22 309 GLY C N 1
ATOM 4225 C CA . GLY B 2 258 ? 40.237 -21.655 154.607 1.00 44.52 309 GLY C CA 1
ATOM 4226 C C . GLY B 2 258 ? 40.211 -21.041 153.214 1.00 51.00 309 GLY C C 1
ATOM 4227 O O . GLY B 2 258 ? 40.764 -21.609 152.273 1.00 53.37 309 GLY C O 1
ATOM 4230 N N . PRO B 2 259 ? 39.573 -19.862 153.075 1.00 49.46 310 PRO C N 1
ATOM 4231 C CA . PRO B 2 259 ? 39.452 -19.192 151.773 1.00 48.05 310 PRO C CA 1
ATOM 4232 C C . PRO B 2 259 ? 40.763 -18.578 151.295 1.00 49.11 310 PRO C C 1
ATOM 4233 O O . PRO B 2 259 ? 41.708 -18.435 152.076 1.00 46.41 310 PRO C O 1
ATOM 4244 N N . GLU B 2 260 ? 40.820 -18.223 150.016 1.00 47.95 311 GLU C N 1
ATOM 4245 C CA . GLU B 2 260 ? 41.995 -17.562 149.463 1.00 40.73 311 GLU C CA 1
ATOM 4246 C C . GLU B 2 260 ? 41.762 -16.080 149.573 1.00 38.03 311 GLU C C 1
ATOM 4247 O O . GLU B 2 260 ? 40.720 -15.601 149.149 1.00 37.94 311 GLU C O 1
ATOM 4259 N N . LEU B 2 261 ? 42.724 -15.381 150.169 1.00 38.63 312 LEU C N 1
ATOM 4260 C CA . LEU B 2 261 ? 42.628 -13.946 150.381 1.00 33.13 312 LEU C CA 1
ATOM 4261 C C . LEU B 2 261 ? 43.503 -13.191 149.393 1.00 42.67 312 LEU C C 1
ATOM 4262 O O . LEU B 2 261 ? 44.679 -13.527 149.180 1.00 33.45 312 LEU C O 1
ATOM 4278 N N . TYR B 2 262 ? 42.907 -12.170 148.788 1.00 38.64 313 TYR C N 1
ATOM 4279 C CA . TYR B 2 262 ? 43.585 -11.326 147.826 1.00 38.35 313 TYR C CA 1
ATOM 4280 C C . TYR B 2 262 ? 43.461 -9.879 148.266 1.00 38.45 313 TYR C C 1
ATOM 4281 O O . TYR B 2 262 ? 42.393 -9.432 148.670 1.00 32.55 313 TYR C O 1
ATOM 4299 N N . ARG B 2 263 ? 44.577 -9.170 148.191 1.00 32.06 314 ARG C N 1
ATOM 4300 C CA . ARG B 2 263 ? 44.659 -7.775 148.594 1.00 32.52 314 ARG C CA 1
ATOM 4301 C C . ARG B 2 263 ? 44.880 -6.879 147.383 1.00 34.14 314 ARG C C 1
ATOM 4302 O O . ARG B 2 263 ? 45.770 -7.146 146.581 1.00 31.39 314 ARG C O 1
ATOM 4323 N N . LEU B 2 264 ? 44.076 -5.822 147.254 1.00 31.79 315 LEU C N 1
ATOM 4324 C CA . LEU B 2 264 ? 44.339 -4.763 146.278 1.00 31.20 315 LEU C CA 1
ATOM 4325 C C . LEU B 2 264 ? 44.661 -3.474 147.021 1.00 25.15 315 LEU C C 1
ATOM 4326 O O . LEU B 2 264 ? 43.767 -2.821 147.548 1.00 28.10 315 LEU C O 1
ATOM 4342 N N . PRO B 2 265 ? 45.948 -3.120 147.095 1.00 30.51 316 PRO C N 1
ATOM 4343 C CA . PRO B 2 265 ? 46.289 -1.818 147.662 1.00 29.09 316 PRO C CA 1
ATOM 4344 C C . PRO B 2 265 ? 45.803 -0.730 146.734 1.00 32.49 316 PRO C C 1
ATOM 4345 O O . PRO B 2 265 ? 46.043 -0.783 145.518 1.00 29.32 316 PRO C O 1
ATOM 4356 N N . LEU B 2 266 ? 45.080 0.217 147.301 1.00 29.70 317 LEU C N 1
ATOM 4357 C CA . LEU B 2 266 ? 44.652 1.389 146.556 1.00 25.45 317 LEU C CA 1
ATOM 4358 C C . LEU B 2 266 ? 45.817 2.37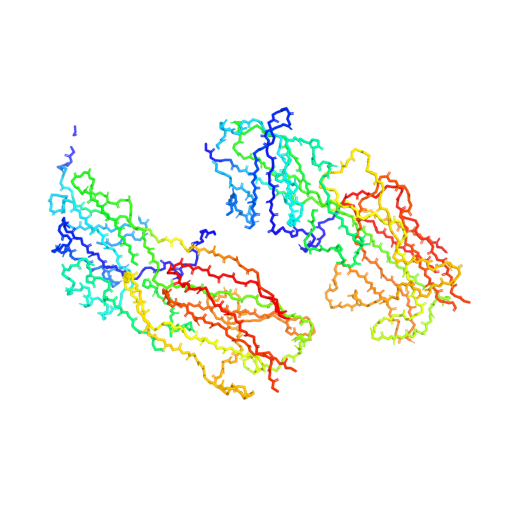0 146.476 1.00 26.45 317 LEU C C 1
ATOM 4359 O O . LEU B 2 266 ? 46.902 2.136 147.034 1.00 27.07 317 LEU C O 1
ATOM 4375 N N . PRO B 2 267 ? 45.643 3.440 145.709 1.00 27.34 318 PRO C N 1
ATOM 4376 C CA . PRO B 2 267 ? 46.809 4.290 145.460 1.00 31.95 318 PRO C CA 1
ATOM 4377 C C . PRO B 2 267 ? 47.363 4.950 146.709 1.00 29.16 318 PRO C C 1
ATOM 4378 O O . PRO B 2 267 ? 46.656 5.096 147.697 1.00 29.39 318 PRO C O 1
ATOM 4389 N N . ASP B 2 268 ? 48.640 5.316 146.652 1.00 30.73 319 ASP C N 1
ATOM 4390 C CA . ASP B 2 268 ? 49.323 5.938 147.776 1.00 34.71 319 ASP C CA 1
ATOM 4391 C C . ASP B 2 268 ? 48.602 7.193 148.265 1.00 38.07 319 ASP C C 1
ATOM 4392 O O . ASP B 2 268 ? 48.652 7.519 149.454 1.00 35.14 319 ASP C O 1
ATOM 4401 N N . LYS B 2 269 ? 47.935 7.883 147.341 1.00 29.87 320 LYS C N 1
ATOM 4402 C CA . LYS B 2 269 ? 46.987 8.947 147.679 1.00 33.50 320 LYS C CA 1
ATOM 4403 C C . LYS B 2 269 ? 45.638 8.639 147.074 1.00 31.26 320 LYS C C 1
ATOM 4404 O O . LYS B 2 269 ? 45.549 8.237 145.914 1.00 33.53 320 LYS C O 1
ATOM 4423 N N . ILE B 2 270 ? 44.578 8.834 147.844 1.00 21.86 321 ILE C N 1
ATOM 4424 C CA . ILE B 2 270 ? 43.231 8.731 147.301 1.00 22.09 321 ILE C CA 1
ATOM 4425 C C . ILE B 2 270 ? 42.802 10.186 147.109 1.00 22.66 321 ILE C C 1
ATOM 4426 O O . ILE B 2 270 ? 42.707 10.914 148.080 1.00 24.48 321 ILE C O 1
ATOM 4442 N N . LEU B 2 271 ? 42.597 10.611 145.865 1.00 23.37 322 LEU C N 1
ATOM 4443 C CA . LEU B 2 271 ? 42.310 12.029 145.588 1.00 24.36 322 LEU C CA 1
ATOM 4444 C C . LEU B 2 271 ? 40.827 12.311 145.458 1.00 20.90 322 LEU C C 1
ATOM 4445 O O . LEU B 2 271 ? 40.100 11.553 144.800 1.00 21.87 322 LEU C O 1
ATOM 4461 N N . ARG B 2 272 ? 40.383 13.441 146.008 1.00 28.20 323 ARG C N 1
ATOM 4462 C CA . ARG B 2 272 ? 38.973 13.773 145.950 1.00 23.86 323 ARG C CA 1
ATOM 4463 C C . ARG B 2 272 ? 38.559 13.946 144.493 1.00 21.66 323 ARG C C 1
ATOM 4464 O O . ARG B 2 272 ? 39.331 14.430 143.666 1.00 21.47 323 ARG C O 1
ATOM 4485 N N . ASN B 2 273 ? 37.339 13.496 144.210 1.00 20.80 324 ASN C N 1
ATOM 4486 C CA . ASN B 2 273 ? 36.718 13.570 142.901 1.00 24.86 324 ASN C CA 1
ATOM 4487 C C . ASN B 2 273 ? 37.472 12.781 141.850 1.00 27.85 324 ASN C C 1
ATOM 4488 O O . ASN B 2 273 ? 37.422 13.106 140.655 1.00 26.48 324 ASN C O 1
ATOM 4499 N N . HIS B 2 274 ? 38.167 11.735 142.299 1.00 22.60 325 HIS C N 1
ATOM 4500 C CA . HIS B 2 274 ? 38.753 10.779 141.384 1.00 20.30 325 HIS C CA 1
ATOM 4501 C C . HIS B 2 274 ? 37.988 9.459 141.488 1.00 25.00 325 HIS C C 1
ATOM 4502 O O . HIS B 2 274 ? 37.453 9.097 142.535 1.00 24.99 325 HIS C O 1
ATOM 4516 N N . TRP B 2 275 ? 37.937 8.786 140.352 1.00 22.64 326 TRP C N 1
ATOM 4517 C CA . TRP B 2 275 ? 37.232 7.541 140.172 1.00 21.16 326 TRP C CA 1
ATOM 4518 C C . TRP B 2 275 ? 38.258 6.513 139.693 1.00 26.40 326 TRP C C 1
ATOM 4519 O O . TRP B 2 275 ? 38.764 6.610 138.576 1.00 28.00 326 TRP C O 1
ATOM 4540 N N . TYR B 2 276 ? 38.548 5.535 140.542 1.00 22.21 327 TYR C N 1
ATOM 4541 C CA . TYR B 2 276 ? 39.612 4.566 140.298 1.00 20.70 327 TYR C CA 1
ATOM 4542 C C . TYR B 2 276 ? 38.942 3.264 139.898 1.00 26.08 327 TYR C C 1
ATOM 4543 O O . TYR B 2 276 ? 38.272 2.641 140.709 1.00 28.32 327 TYR C O 1
ATOM 4561 N N . LYS B 2 277 ? 39.080 2.909 138.631 1.00 26.38 328 LYS C N 1
ATOM 4562 C CA . LYS B 2 277 ? 38.451 1.723 138.082 1.00 26.42 328 LYS C CA 1
ATOM 4563 C C . LYS B 2 277 ? 39.535 0.688 137.850 1.00 30.37 328 LYS C C 1
ATOM 4564 O O . LYS B 2 277 ? 40.554 0.982 137.221 1.00 29.49 328 LYS C O 1
ATOM 4583 N N . TYR B 2 278 ? 39.319 -0.505 138.386 1.00 28.86 329 TYR C N 1
ATOM 4584 C CA . TYR B 2 278 ? 40.260 -1.607 138.226 1.00 30.16 329 TYR C CA 1
ATOM 4585 C C . TYR B 2 278 ? 39.618 -2.750 137.478 1.00 33.15 329 TYR C C 1
ATOM 4586 O O . TYR B 2 278 ? 38.476 -3.119 137.765 1.00 30.13 329 TYR C O 1
ATOM 4604 N N . GLU B 2 279 ? 40.363 -3.293 136.520 1.00 29.55 330 GLU C N 1
ATOM 4605 C CA . GLU B 2 279 ? 40.060 -4.588 135.921 1.00 30.73 330 GLU C CA 1
ATOM 4606 C C . GLU B 2 279 ? 40.976 -5.588 136.556 1.00 36.05 330 GLU C C 1
ATOM 4607 O O . GLU B 2 279 ? 42.184 -5.566 136.328 1.00 32.35 330 GLU C O 1
ATOM 4619 N N . VAL B 2 280 ? 40.388 -6.452 137.368 1.00 37.68 331 VAL C N 1
ATOM 4620 C CA . VAL B 2 280 ? 41.129 -7.371 138.197 1.00 26.41 331 VAL C CA 1
ATOM 4621 C C . VAL B 2 280 ? 40.937 -8.784 137.682 1.00 29.86 331 VAL C C 1
ATOM 4622 O O . VAL B 2 280 ? 39.808 -9.209 137.437 1.00 31.30 331 VAL C O 1
ATOM 4635 N N . GLU B 2 281 ? 42.051 -9.478 137.479 1.00 31.46 332 GLU C N 1
ATOM 4636 C CA . GLU B 2 281 ? 42.040 -10.884 137.081 1.00 34.55 332 GLU C CA 1
ATOM 4637 C C . GLU B 2 281 ? 42.584 -11.730 138.216 1.00 36.52 332 GLU C C 1
ATOM 4638 O O . GLU B 2 281 ? 43.750 -11.592 138.585 1.00 39.16 332 GLU C O 1
ATOM 4650 N N . ILE B 2 282 ? 41.726 -12.591 138.771 1.00 42.15 333 ILE C N 1
ATOM 4651 C CA . ILE B 2 282 ? 42.107 -13.520 139.838 1.00 41.27 333 ILE C CA 1
ATOM 4652 C C . ILE B 2 282 ? 41.674 -14.929 139.458 1.00 42.14 333 ILE C C 1
ATOM 4653 O O . ILE B 2 282 ? 42.521 -15.776 139.227 1.00 54.27 333 ILE C O 1
ATOM 4669 N N . ARG C 1 33 ? 38.217 24.450 114.153 1.00 62.23 31 ARG B N 1
ATOM 4670 C CA . ARG C 1 33 ? 37.811 23.638 115.296 1.00 60.45 31 ARG B CA 1
ATOM 4671 C C . ARG C 1 33 ? 38.556 22.300 115.284 1.00 60.44 31 ARG B C 1
ATOM 4672 O O . ARG C 1 33 ? 39.259 21.980 114.324 1.00 58.12 31 ARG B O 1
ATOM 4692 N N . SER C 1 34 ? 38.401 21.532 116.361 1.00 48.09 32 SER B N 1
ATOM 4693 C CA . SER C 1 34 ? 39.074 20.251 116.526 1.00 46.42 32 SER B CA 1
ATOM 4694 C C . SER C 1 34 ? 38.470 19.163 115.642 1.00 45.84 32 SER B C 1
ATOM 4695 O O . SER C 1 34 ? 37.249 19.077 115.498 1.00 49.04 32 SER B O 1
ATOM 4703 N N . ILE C 1 35 ? 39.324 18.320 115.071 1.00 38.67 33 ILE B N 1
ATOM 4704 C CA . ILE C 1 35 ? 38.871 17.294 114.140 1.00 36.46 33 ILE B CA 1
ATOM 4705 C C . ILE C 1 35 ? 38.372 16.027 114.836 1.00 42.48 33 ILE B C 1
ATOM 4706 O O . ILE C 1 35 ? 38.701 15.760 115.989 1.00 34.44 33 ILE B O 1
ATOM 4722 N N . GLU C 1 36 ? 37.584 15.255 114.100 1.00 47.77 34 GLU B N 1
ATOM 4723 C CA . GLU C 1 36 ? 36.956 14.049 114.612 1.00 39.07 34 GLU B CA 1
ATOM 4724 C C . GLU C 1 36 ? 37.063 12.970 113.553 1.00 36.80 34 GLU B C 1
ATOM 4725 O O . GLU C 1 36 ? 37.011 13.255 112.360 1.00 39.67 34 GLU B O 1
ATOM 4737 N N . ILE C 1 37 ? 37.198 11.730 113.998 1.00 34.62 35 ILE B N 1
ATOM 4738 C CA . ILE C 1 37 ? 37.352 10.608 113.094 1.00 40.51 35 ILE B CA 1
ATOM 4739 C C . ILE C 1 37 ? 36.459 9.495 113.595 1.00 40.18 35 ILE B C 1
ATOM 4740 O O . ILE C 1 37 ? 36.630 9.038 114.718 1.00 42.83 35 ILE B O 1
ATOM 4756 N N . SER C 1 38 ? 35.489 9.095 112.775 1.00 45.41 36 SER B N 1
ATOM 4757 C CA . SER C 1 38 ? 34.607 7.978 113.100 1.00 52.23 36 SER B CA 1
ATOM 4758 C C . SER C 1 38 ? 35.111 6.694 112.452 1.00 47.55 36 SER B C 1
ATOM 4759 O O . SER C 1 38 ? 35.672 6.705 111.356 1.00 35.43 36 SER B O 1
ATOM 4767 N N . ILE C 1 39 ? 34.901 5.589 113.147 1.00 38.48 37 ILE B N 1
ATOM 4768 C CA . ILE C 1 39 ? 35.365 4.292 112.684 1.00 48.81 37 ILE B CA 1
ATOM 4769 C C . ILE C 1 39 ? 34.181 3.350 112.594 1.00 49.56 37 ILE B C 1
ATOM 4770 O O . ILE C 1 39 ? 33.181 3.514 113.293 1.00 46.46 37 ILE B O 1
ATOM 4786 N N . ARG C 1 40 ? 34.294 2.374 111.709 1.00 49.91 38 ARG B N 1
ATOM 4787 C CA . ARG C 1 40 ? 33.343 1.283 111.659 1.00 53.21 38 ARG B CA 1
ATOM 4788 C C . ARG C 1 40 ? 34.108 -0.004 111.513 1.00 50.91 38 ARG B C 1
ATOM 4789 O O . ARG C 1 40 ? 35.084 -0.072 110.766 1.00 42.84 38 ARG B O 1
ATOM 4810 N N . VAL C 1 41 ? 33.668 -1.020 112.245 1.00 52.75 39 VAL B N 1
ATOM 4811 C CA . VAL C 1 41 ? 34.238 -2.348 112.124 1.00 41.14 39 VAL B CA 1
ATOM 4812 C C . VAL C 1 41 ? 33.625 -3.019 110.915 1.00 42.69 39 VAL B C 1
ATOM 4813 O O . VAL C 1 41 ? 32.407 -3.218 110.856 1.00 42.04 39 VAL B O 1
ATOM 4826 N N . ASP C 1 42 ? 34.466 -3.358 109.945 1.00 41.26 40 ASP B N 1
ATOM 4827 C CA . ASP C 1 42 ? 33.988 -3.920 108.683 1.00 47.47 40 ASP B CA 1
ATOM 4828 C C . ASP C 1 42 ? 33.602 -5.396 108.851 1.00 51.92 40 ASP B C 1
ATOM 4829 O O . ASP C 1 42 ? 34.369 -6.163 109.414 1.00 40.58 40 ASP B O 1
ATOM 4838 N N . ASP C 1 43 ? 32.431 -5.798 108.356 1.00 43.84 41 ASP B N 1
ATOM 4839 C CA . ASP C 1 43 ? 31.983 -7.189 108.506 1.00 54.09 41 ASP B CA 1
ATOM 4840 C C . ASP C 1 43 ? 32.910 -8.201 107.828 1.00 48.28 41 ASP B C 1
ATOM 4841 O O . ASP C 1 43 ? 33.533 -7.900 106.804 1.00 39.27 41 ASP B O 1
ATOM 4850 N N . PHE C 1 44 ? 32.979 -9.411 108.387 1.00 46.95 42 PHE B N 1
ATOM 4851 C CA . PHE C 1 44 ? 33.636 -10.522 107.710 1.00 38.69 42 PHE B CA 1
ATOM 4852 C C . PHE C 1 44 ? 33.081 -10.638 106.307 1.00 42.86 42 PHE B C 1
ATOM 4853 O O . PHE C 1 44 ? 31.915 -10.312 106.060 1.00 53.99 42 PHE B O 1
ATOM 4870 N N . THR C 1 45 ? 33.915 -11.099 105.386 1.00 50.38 43 THR B N 1
ATOM 4871 C CA . THR C 1 45 ? 33.429 -11.640 104.127 1.00 49.25 43 THR B CA 1
ATOM 4872 C C . THR C 1 45 ? 33.341 -13.147 104.337 1.00 49.96 43 THR B C 1
ATOM 4873 O O . THR C 1 45 ? 34.363 -13.797 104.520 1.00 39.62 43 THR B O 1
ATOM 4884 N N . LYS C 1 46 ? 32.120 -13.677 104.349 1.00 63.64 44 LYS B N 1
ATOM 4885 C CA . LYS C 1 46 ? 31.874 -15.088 104.654 1.00 63.23 44 LYS B CA 1
ATOM 4886 C C . LYS C 1 46 ? 31.536 -15.893 103.398 1.00 56.60 44 LYS B C 1
ATOM 4887 O O . LYS C 1 46 ? 30.633 -15.523 102.644 1.00 55.48 44 LYS B O 1
ATOM 4906 N N . THR C 1 47 ? 32.262 -16.989 103.179 1.00 47.16 45 THR B N 1
ATOM 4907 C CA . THR C 1 47 ? 32.001 -17.877 102.048 1.00 49.95 45 THR B CA 1
ATOM 4908 C C . THR C 1 47 ? 31.847 -19.306 102.551 1.00 56.25 45 THR B C 1
ATOM 4909 O O . THR C 1 47 ? 32.543 -19.727 103.471 1.00 49.26 45 THR B O 1
ATOM 4920 N N . GLY C 1 48 ? 30.931 -20.046 101.940 1.00 55.69 46 GLY B N 1
ATOM 4921 C CA . GLY C 1 48 ? 30.661 -21.409 102.342 1.00 54.00 46 GLY B CA 1
ATOM 4922 C C . GLY C 1 48 ? 30.962 -22.361 101.211 1.00 57.49 46 GLY B C 1
ATOM 4923 O O . GLY C 1 48 ? 30.858 -22.002 100.035 1.00 61.17 46 GLY B O 1
ATOM 4927 N N . GLU C 1 49 ? 31.335 -23.584 101.570 1.00 47.20 47 GLU B N 1
ATOM 4928 C CA . GLU C 1 49 ? 31.589 -24.612 100.585 1.00 56.81 47 GLU B CA 1
ATOM 4929 C C . GLU C 1 49 ? 31.202 -25.957 101.182 1.00 69.64 47 GLU B C 1
ATOM 4930 O O . GLU C 1 49 ? 31.258 -26.131 102.401 1.00 58.07 47 GLU B O 1
ATOM 4942 N N . THR C 1 50 ? 30.787 -26.886 100.321 1.00 80.47 48 THR B N 1
ATOM 4943 C CA . THR C 1 50 ? 30.440 -28.243 100.736 1.00 76.42 48 THR B CA 1
ATOM 4944 C C . THR C 1 50 ? 31.376 -29.248 100.069 1.00 76.80 48 THR B C 1
ATOM 4945 O O . THR C 1 50 ? 31.494 -29.280 98.846 1.00 76.58 48 THR B O 1
ATOM 4956 N N . VAL C 1 51 ? 32.036 -30.064 100.885 1.00 70.49 49 VAL B N 1
ATOM 4957 C CA . VAL C 1 51 ? 33.025 -31.024 100.405 1.00 75.86 49 VAL B CA 1
ATOM 4958 C C . VAL C 1 51 ? 32.633 -32.447 100.798 1.00 75.63 49 VAL B C 1
ATOM 4959 O O . VAL C 1 51 ? 32.078 -32.670 101.872 1.00 63.28 49 VAL B O 1
ATOM 4972 N N . ARG C 1 52 ? 32.922 -33.399 99.914 1.00 87.50 50 ARG B N 1
ATOM 4973 C CA . ARG C 1 52 ? 32.693 -34.816 100.183 1.00 89.86 50 ARG B CA 1
ATOM 4974 C C . ARG C 1 52 ? 33.986 -35.593 99.964 1.00 82.97 50 ARG B C 1
ATOM 4975 O O . ARG C 1 52 ? 34.567 -35.548 98.880 1.00 85.57 50 ARG B O 1
ATOM 4996 N N . TYR C 1 53 ? 34.434 -36.293 101.001 1.00 70.36 51 TYR B N 1
ATOM 4997 C CA . TYR C 1 53 ? 35.629 -37.123 100.914 1.00 73.17 51 TYR B CA 1
ATOM 4998 C C . TYR C 1 53 ? 35.247 -38.589 101.090 1.00 66.39 51 TYR B C 1
ATOM 4999 O O . TYR C 1 53 ? 34.181 -39.016 100.645 1.00 62.42 51 TYR B O 1
ATOM 5017 N N . ARG D 2 2 ? 28.953 -11.957 103.740 1.00 61.35 53 ARG D N 1
ATOM 5018 C CA . ARG D 2 2 ? 28.891 -10.793 104.619 1.00 70.21 53 ARG D CA 1
ATOM 5019 C C . ARG D 2 2 ? 28.288 -11.143 105.985 1.00 83.08 53 ARG D C 1
ATOM 5020 O O . ARG D 2 2 ? 27.152 -11.616 106.065 1.00 100.64 53 ARG D O 1
ATOM 5040 N N . ASN D 2 3 ? 29.050 -10.898 107.052 1.00 69.29 54 ASN D N 1
ATOM 5041 C CA . ASN D 2 3 ? 28.635 -11.269 108.407 1.00 69.79 54 ASN D CA 1
ATOM 5042 C C . ASN D 2 3 ? 29.275 -10.404 109.495 1.00 61.83 54 ASN D C 1
ATOM 5043 O O . ASN D 2 3 ? 30.498 -10.245 109.541 1.00 49.56 54 ASN D O 1
ATOM 5054 N N . GLN D 2 4 ? 28.436 -9.893 110.393 1.00 51.62 55 GLN D N 1
ATOM 5055 C CA . GLN D 2 4 ? 28.856 -8.985 111.461 1.00 54.79 55 GLN D CA 1
ATOM 5056 C C . GLN D 2 4 ? 29.707 -9.659 112.541 1.00 52.85 55 GLN D C 1
ATOM 5057 O O . GLN D 2 4 ? 30.429 -8.997 113.296 1.00 45.39 55 GLN D O 1
ATOM 5071 N N . GLY D 2 5 ? 29.608 -10.976 112.639 1.00 51.41 56 GLY D N 1
ATOM 5072 C CA . GLY D 2 5 ? 30.382 -11.696 113.626 1.00 50.03 56 GLY D CA 1
ATOM 5073 C C . GLY D 2 5 ? 29.870 -11.397 115.020 1.00 49.89 56 GLY D C 1
ATOM 5074 O O . GLY D 2 5 ? 28.780 -10.844 115.182 1.00 48.59 56 GLY D O 1
ATOM 5078 N N . SER D 2 6 ? 30.673 -11.751 116.017 1.00 47.27 57 SER D N 1
ATOM 5079 C CA . SER D 2 6 ? 30.289 -11.639 117.422 1.00 46.92 57 SER D CA 1
ATOM 5080 C C . SER D 2 6 ? 30.777 -10.352 118.051 1.00 51.22 57 SER D C 1
ATOM 5081 O O . SER D 2 6 ? 31.547 -9.602 117.445 1.00 44.35 57 SER D O 1
ATOM 5089 N N . ALA D 2 7 ? 30.359 -10.132 119.293 1.00 49.75 58 ALA D N 1
ATOM 5090 C CA . ALA D 2 7 ? 30.773 -8.962 120.060 1.00 53.26 58 ALA D CA 1
ATOM 5091 C C . ALA D 2 7 ? 32.271 -8.975 120.306 1.00 54.55 58 ALA D C 1
ATOM 5092 O O . ALA D 2 7 ? 32.947 -7.948 120.191 1.00 47.55 58 ALA D O 1
ATOM 5099 N N . ALA D 2 8 ? 32.789 -10.141 120.669 1.00 37.33 59 ALA D N 1
ATOM 5100 C CA . ALA D 2 8 ? 34.214 -10.270 120.929 1.00 34.85 59 ALA D CA 1
ATOM 5101 C C . ALA D 2 8 ? 35.025 -10.022 119.662 1.00 38.04 59 ALA D C 1
ATOM 5102 O O . ALA D 2 8 ? 36.159 -9.532 119.723 1.00 38.09 59 ALA D O 1
ATOM 5109 N N . GLU D 2 9 ? 34.442 -10.335 118.513 1.00 36.15 60 GLU D N 1
ATOM 5110 C CA . GLU D 2 9 ? 35.156 -10.193 117.252 1.00 44.76 60 GLU D CA 1
ATOM 5111 C C . GLU D 2 9 ? 35.215 -8.736 116.802 1.00 38.30 60 GLU D C 1
ATOM 5112 O O . GLU D 2 9 ? 36.117 -8.354 116.047 1.00 32.37 60 GLU D O 1
ATOM 5124 N N . ARG D 2 10 ? 34.262 -7.937 117.278 1.00 30.63 61 ARG D N 1
ATOM 5125 C CA . ARG D 2 10 ? 34.212 -6.488 116.983 1.00 35.58 61 ARG D CA 1
ATOM 5126 C C . ARG D 2 10 ? 34.812 -5.588 118.056 1.00 38.44 61 ARG D C 1
ATOM 5127 O O . ARG D 2 10 ? 34.950 -4.365 117.852 1.00 38.82 61 ARG D O 1
ATOM 5148 N N . LEU D 2 11 ? 35.161 -6.176 119.196 1.00 29.74 62 LEU D N 1
ATOM 5149 C CA . LEU D 2 11 ? 35.661 -5.427 120.345 1.00 32.75 62 LEU D CA 1
ATOM 5150 C C . LEU D 2 11 ? 36.860 -4.520 120.038 1.00 33.96 62 LEU D C 1
ATOM 5151 O O . LEU D 2 11 ? 37.855 -4.952 119.444 1.00 31.94 62 LEU D O 1
ATOM 5167 N N . ILE D 2 12 ? 36.775 -3.275 120.489 1.00 35.88 63 ILE D N 1
ATOM 5168 C CA . ILE D 2 12 ? 37.899 -2.342 120.399 1.00 36.72 63 ILE D CA 1
ATOM 5169 C C . ILE D 2 12 ? 38.312 -1.921 121.807 1.00 35.52 63 ILE D C 1
ATOM 5170 O O . ILE D 2 12 ? 37.503 -1.413 122.583 1.00 37.16 63 ILE D O 1
ATOM 5186 N N . THR D 2 13 ? 39.583 -2.139 122.116 1.00 31.62 64 THR D N 1
ATOM 5187 C CA . THR D 2 13 ? 40.147 -1.838 123.429 1.00 32.59 64 THR D CA 1
ATOM 5188 C C . THR D 2 13 ? 41.132 -0.668 123.407 1.00 36.37 64 THR D C 1
ATOM 5189 O O . THR D 2 13 ? 41.427 -0.100 124.448 1.00 37.60 64 THR D O 1
ATOM 5200 N N . ASN D 2 14 ? 41.701 -0.380 122.237 1.00 30.76 65 ASN D N 1
ATOM 5201 C CA . ASN D 2 14 ? 42.532 0.815 122.061 1.00 31.45 65 ASN D CA 1
ATOM 5202 C C . ASN D 2 14 ? 42.640 1.149 120.583 1.00 33.20 65 ASN D C 1
ATOM 5203 O O . ASN D 2 14 ? 42.236 0.358 119.726 1.00 29.74 65 ASN D O 1
ATOM 5214 N N . LEU D 2 15 ? 43.155 2.338 120.288 1.00 30.65 66 LEU D N 1
ATOM 5215 C CA . LEU D 2 15 ? 43.280 2.803 118.917 1.00 28.31 66 LEU D CA 1
ATOM 5216 C C . LEU D 2 15 ? 44.594 3.522 118.759 1.00 34.53 66 LEU D C 1
ATOM 5217 O O . LEU D 2 15 ? 45.070 4.172 119.696 1.00 34.00 66 LEU D O 1
ATOM 5233 N N . TYR D 2 16 ? 45.189 3.374 117.584 1.00 22.75 67 TYR D N 1
ATOM 5234 C CA . TYR D 2 16 ? 46.380 4.133 117.213 1.00 22.63 67 TYR D CA 1
ATOM 5235 C C . TYR D 2 16 ? 46.113 4.774 115.862 1.00 35.66 67 TYR D C 1
ATOM 5236 O O . TYR D 2 16 ? 45.819 4.082 114.886 1.00 33.18 67 TYR D O 1
ATOM 5254 N N . LEU D 2 17 ? 46.195 6.102 115.817 1.00 28.19 68 LEU D N 1
ATOM 5255 C CA . LEU D 2 17 ? 45.879 6.865 114.612 1.00 26.40 68 LEU D CA 1
ATOM 5256 C C . LEU D 2 17 ? 47.148 7.481 114.058 1.00 25.45 68 LEU D C 1
ATOM 5257 O O . LEU D 2 17 ? 47.991 7.978 114.808 1.00 28.05 68 LEU D O 1
ATOM 5273 N N . LEU D 2 18 ? 47.284 7.383 112.748 1.00 32.55 69 LEU D N 1
ATOM 5274 C CA . LEU D 2 18 ? 48.395 7.950 112.018 1.00 33.82 69 LEU D CA 1
ATOM 5275 C C . LEU D 2 18 ? 47.847 8.795 110.886 1.00 32.10 69 LEU D C 1
ATOM 5276 O O . LEU D 2 18 ? 47.237 8.293 109.952 1.00 31.41 69 LEU D O 1
ATOM 5292 N N . LEU D 2 19 ? 48.060 10.092 110.982 1.00 31.95 70 LEU D N 1
ATOM 5293 C CA . LEU D 2 19 ? 47.587 11.013 109.968 1.00 30.94 70 LEU D CA 1
ATOM 5294 C C . LEU D 2 19 ? 48.759 11.513 109.133 1.00 33.58 70 LEU D C 1
ATOM 5295 O O . LEU D 2 19 ? 49.447 12.454 109.524 1.00 32.55 70 LEU D O 1
ATOM 5311 N N . PHE D 2 20 ? 49.003 10.853 108.008 1.00 39.53 71 PHE D N 1
ATOM 5312 C CA . PHE D 2 20 ? 50.082 11.234 107.101 1.00 34.64 71 PHE D CA 1
ATOM 5313 C C . PHE D 2 20 ? 49.683 12.440 106.268 1.00 40.71 71 PHE D C 1
ATOM 5314 O O . PHE D 2 20 ? 48.498 12.621 105.983 1.00 40.02 71 PHE D O 1
ATOM 5331 N N . ASP D 2 21 ? 50.665 13.227 105.831 1.00 42.25 72 ASP D N 1
ATOM 5332 C CA . ASP D 2 21 ? 50.389 14.324 104.899 1.00 44.12 72 ASP D CA 1
ATOM 5333 C C . ASP D 2 21 ? 50.142 13.756 103.510 1.00 44.61 72 ASP D C 1
ATOM 5334 O O . ASP D 2 21 ? 50.191 12.530 103.315 1.00 46.64 72 ASP D O 1
ATOM 5343 N N . GLN D 2 22 ? 49.872 14.631 102.544 1.00 42.44 73 GLN D N 1
ATOM 5344 C CA . GLN D 2 22 ? 49.433 14.179 101.224 1.00 58.30 73 GLN D CA 1
ATOM 5345 C C . GLN D 2 22 ? 50.506 13.352 100.509 1.00 55.88 73 GLN D C 1
ATOM 5346 O O . GLN D 2 22 ? 50.186 12.558 99.621 1.00 56.79 73 GLN D O 1
ATOM 5360 N N . SER D 2 23 ? 51.767 13.521 100.909 1.00 47.09 74 SER D N 1
ATOM 5361 C CA . SER D 2 23 ? 52.860 12.713 100.365 1.00 60.12 74 SER D CA 1
ATOM 5362 C C . SER D 2 23 ? 53.075 11.409 101.156 1.00 61.95 74 SER D C 1
ATOM 5363 O O . SER D 2 23 ? 54.010 10.651 100.884 1.00 57.54 74 SER D O 1
ATOM 5371 N N . GLY D 2 24 ? 52.212 11.150 102.134 1.00 47.91 75 GLY D N 1
ATOM 5372 C CA . GLY D 2 24 ? 52.287 9.923 102.919 1.00 44.48 75 GLY D CA 1
ATOM 5373 C C . GLY D 2 24 ? 53.400 9.916 103.957 1.00 50.55 75 GLY D C 1
ATOM 5374 O O . GLY D 2 24 ? 53.896 8.850 104.336 1.00 46.55 75 GLY D O 1
ATOM 5378 N N . ALA D 2 25 ? 53.778 11.099 104.430 1.00 50.76 76 ALA D N 1
ATOM 5379 C CA . ALA D 2 25 ? 54.864 11.242 105.397 1.00 49.24 76 ALA D CA 1
ATOM 5380 C C . ALA D 2 25 ? 54.489 12.140 106.581 1.00 40.27 76 ALA D C 1
ATOM 5381 O O . ALA D 2 25 ? 53.371 12.653 106.673 1.00 37.04 76 ALA D O 1
ATOM 5388 N N . ASN D 2 26 ? 55.439 12.318 107.488 1.00 37.60 77 ASN D N 1
ATOM 5389 C CA . ASN D 2 26 ? 55.253 13.211 108.639 1.00 48.00 77 ASN D CA 1
ATOM 5390 C C . ASN D 2 26 ? 53.973 12.926 109.402 1.00 44.47 77 ASN D C 1
ATOM 5391 O O . ASN D 2 26 ? 53.187 13.837 109.654 1.00 39.89 77 ASN D O 1
ATOM 5402 N N . PRO D 2 27 ? 53.738 11.661 109.754 1.00 40.35 78 PRO D N 1
ATOM 5403 C CA . PRO D 2 27 ? 52.434 11.350 110.344 1.00 33.69 78 PRO D CA 1
ATOM 5404 C C . PRO D 2 27 ? 52.247 11.931 111.746 1.00 34.69 78 PRO D C 1
ATOM 5405 O O . PRO D 2 27 ? 53.170 11.902 112.558 1.00 37.04 78 PRO D O 1
ATOM 5416 N N . ALA D 2 28 ? 51.064 12.484 112.001 1.00 32.91 79 ALA D N 1
ATOM 5417 C CA . ALA D 2 28 ? 50.672 12.878 113.338 1.00 34.16 79 ALA D CA 1
ATOM 5418 C C . ALA D 2 28 ? 50.089 11.649 114.018 1.00 33.02 79 ALA D C 1
ATOM 5419 O O . ALA D 2 28 ? 49.143 11.058 113.519 1.00 39.22 79 ALA D O 1
ATOM 5426 N N . LYS D 2 29 ? 50.666 11.276 115.153 1.00 29.47 80 LYS D N 1
ATOM 5427 C CA . LYS D 2 29 ? 50.328 10.020 115.819 1.00 27.01 80 LYS D CA 1
ATOM 5428 C C . LYS D 2 29 ? 49.506 10.273 117.069 1.00 30.29 80 LYS D C 1
ATOM 5429 O O . LYS D 2 29 ? 49.768 11.216 117.821 1.00 30.32 80 LYS D O 1
ATOM 5448 N N . TYR D 2 30 ? 48.506 9.432 117.280 1.00 25.48 81 TYR D N 1
ATOM 5449 C CA . TYR D 2 30 ? 47.667 9.511 118.464 1.00 26.99 81 TYR D CA 1
ATOM 5450 C C . TYR D 2 30 ? 47.349 8.119 118.984 1.00 23.32 81 TYR D C 1
ATOM 5451 O O . TYR D 2 30 ? 46.745 7.320 118.274 1.00 28.46 81 TYR D O 1
ATOM 5469 N N . TYR D 2 31 ? 47.722 7.863 120.231 1.00 30.45 82 TYR D N 1
ATOM 5470 C CA . TYR D 2 31 ? 47.404 6.601 120.892 1.00 30.06 82 TYR D CA 1
ATOM 5471 C C . TYR D 2 31 ? 46.310 6.831 121.910 1.00 36.41 82 TYR D C 1
ATOM 5472 O O . TYR D 2 31 ? 46.474 7.633 122.828 1.00 30.96 82 TYR D O 1
ATOM 5490 N N . ILE D 2 32 ? 45.185 6.146 121.724 1.00 28.14 83 ILE D N 1
ATOM 5491 C CA . ILE D 2 32 ? 44.075 6.204 122.663 1.00 28.72 83 ILE D CA 1
ATOM 5492 C C . ILE D 2 32 ? 43.842 4.854 123.342 1.00 44.45 83 ILE D C 1
ATOM 5493 O O . ILE D 2 32 ? 43.520 3.863 122.681 1.00 41.27 83 ILE D O 1
ATOM 5509 N N . ALA D 2 33 ? 44.031 4.817 124.661 1.00 53.49 84 ALA D N 1
ATOM 5510 C CA . ALA D 2 33 ? 43.732 3.623 125.457 1.00 64.18 84 ALA D CA 1
ATOM 5511 C C . ALA D 2 33 ? 42.767 3.939 126.597 1.00 56.88 84 ALA D C 1
ATOM 5512 O O . ALA D 2 33 ? 42.476 5.101 126.881 1.00 60.50 84 ALA D O 1
ATOM 5519 N N . SER D 2 38 ? 44.837 10.003 127.614 1.00 44.68 89 SER D N 1
ATOM 5520 C CA . SER D 2 38 ? 45.590 9.502 126.470 1.00 44.91 89 SER D CA 1
ATOM 5521 C C . SER D 2 38 ? 45.537 10.527 125.337 1.00 41.13 89 SER D C 1
ATOM 5522 O O . SER D 2 38 ? 45.351 11.738 125.573 1.00 31.28 89 SER D O 1
ATOM 5529 N N . GLY D 2 39 ? 45.720 10.060 124.107 1.00 41.45 90 GLY D N 1
ATOM 5530 C CA . GLY D 2 39 ? 45.932 10.959 122.978 1.00 46.42 90 GLY D CA 1
ATOM 5531 C C . GLY D 2 39 ? 44.707 11.676 122.426 1.00 37.99 90 GLY D C 1
ATOM 5532 O O . GLY D 2 39 ? 44.829 12.527 121.544 1.00 35.97 90 GLY D O 1
ATOM 5536 N N . GLY D 2 40 ? 43.528 11.331 122.931 1.00 38.90 91 GLY D N 1
ATOM 5537 C CA . GLY D 2 40 ? 42.294 11.937 122.475 1.00 35.68 91 GLY D CA 1
ATOM 5538 C C . GLY D 2 40 ? 41.103 11.338 123.193 1.00 37.19 91 GLY D C 1
ATOM 5539 O O . GLY D 2 40 ? 41.251 10.423 124.014 1.00 35.42 91 GLY D O 1
ATOM 5543 N N . ILE D 2 41 ? 39.914 11.838 122.873 1.00 40.04 92 ILE D N 1
ATOM 5544 C CA . ILE D 2 41 ? 38.689 11.347 123.485 1.00 49.76 92 ILE D CA 1
ATOM 5545 C C . ILE D 2 41 ? 38.046 10.249 122.648 1.00 54.45 92 ILE D C 1
ATOM 5546 O O . ILE D 2 41 ? 37.927 10.363 121.426 1.00 43.80 92 ILE D O 1
ATOM 5562 N N . TRP D 2 42 ? 37.630 9.186 123.325 1.00 52.91 93 TRP D N 1
ATOM 5563 C CA . TRP D 2 42 ? 36.932 8.082 122.684 1.00 58.47 93 TRP D CA 1
ATOM 5564 C C . TRP D 2 42 ? 35.458 8.140 123.061 1.00 58.30 93 TRP D C 1
ATOM 5565 O O . TRP D 2 42 ? 35.113 8.311 124.234 1.00 49.53 93 TRP D O 1
ATOM 5586 N N . LEU D 2 43 ? 34.600 8.035 122.051 1.00 74.68 94 LEU D N 1
ATOM 5587 C CA . LEU D 2 43 ? 33.155 7.993 122.247 1.00 86.85 94 LEU D CA 1
ATOM 5588 C C . LEU D 2 43 ? 32.632 6.660 121.710 1.00 86.91 94 LEU D C 1
ATOM 5589 O O . LEU D 2 43 ? 32.462 6.508 120.501 1.00 72.29 94 LEU D O 1
ATOM 5605 N N . PRO D 2 44 ? 32.401 5.681 122.606 1.00 101.19 95 PRO D N 1
ATOM 5606 C CA . PRO D 2 44 ? 31.983 4.334 122.192 1.00 103.95 95 PRO D CA 1
ATOM 5607 C C . PRO D 2 44 ? 30.686 4.288 121.382 1.00 94.72 95 PRO D C 1
ATOM 5608 O O . PRO D 2 44 ? 30.591 3.509 120.435 1.00 79.89 95 PRO D O 1
ATOM 5619 N N . ASP D 2 45 ? 29.704 5.105 121.745 1.00 100.78 96 ASP D N 1
ATOM 5620 C CA . ASP D 2 45 ? 28.406 5.057 121.081 1.00 95.33 96 ASP D CA 1
ATOM 5621 C C . ASP D 2 45 ? 28.500 5.581 119.649 1.00 81.56 96 ASP D C 1
ATOM 5622 O O . ASP D 2 45 ? 28.025 4.939 118.711 1.00 77.68 96 ASP D O 1
ATOM 5631 N N . ASP D 2 46 ? 29.135 6.737 119.484 1.00 71.08 97 ASP D N 1
ATOM 5632 C CA . ASP D 2 46 ? 29.303 7.336 118.164 1.00 71.78 97 ASP D CA 1
ATOM 5633 C C . ASP D 2 46 ? 30.455 6.718 117.389 1.00 67.16 97 ASP D C 1
ATOM 5634 O O . ASP D 2 46 ? 30.672 7.058 116.224 1.00 67.61 97 ASP D O 1
ATOM 5660 N N . LYS D 2 48 ? 33.592 7.263 117.621 1.00 61.72 99 LYS D N 1
ATOM 5661 C CA . LYS D 2 48 ? 34.281 8.447 117.128 1.00 57.97 99 LYS D CA 1
ATOM 5662 C C . LYS D 2 48 ? 35.407 8.910 118.062 1.00 45.68 99 LYS D C 1
ATOM 5663 O O . LYS D 2 48 ? 35.254 8.916 119.279 1.00 38.33 99 LYS D O 1
ATOM 5682 N N . VAL D 2 49 ? 36.536 9.288 117.463 1.00 36.32 100 VAL D N 1
ATOM 5683 C CA . VAL D 2 49 ? 37.686 9.840 118.170 1.00 31.07 100 VAL D CA 1
ATOM 5684 C C . VAL D 2 49 ? 37.685 11.336 117.985 1.00 40.42 100 VAL D C 1
ATOM 5685 O O . VAL D 2 49 ? 37.441 11.810 116.878 1.00 38.76 100 VAL D O 1
ATOM 5698 N N . LYS D 2 50 ? 37.958 12.070 119.057 1.00 34.51 101 LYS D N 1
ATOM 5699 C CA . LYS D 2 50 ? 38.117 13.517 118.979 1.00 35.64 101 LYS D CA 1
ATOM 5700 C C . LYS D 2 50 ? 39.554 13.897 119.326 1.00 38.47 101 LYS D C 1
ATOM 5701 O O . LYS D 2 50 ? 40.047 13.579 120.414 1.00 37.36 101 LYS D O 1
ATOM 5720 N N . LEU D 2 51 ? 40.219 14.577 118.395 1.00 31.20 102 LEU D N 1
ATOM 5721 C CA . LEU D 2 51 ? 41.609 14.969 118.573 1.00 30.00 102 LEU D CA 1
ATOM 5722 C C . LEU D 2 51 ? 41.692 16.460 118.818 1.00 41.41 102 LEU D C 1
ATOM 5723 O O . LEU D 2 51 ? 40.772 17.187 118.477 1.00 43.40 102 LEU D O 1
ATOM 5739 N N . ASP D 2 52 ? 42.787 16.918 119.411 1.00 42.02 103 ASP D N 1
ATOM 5740 C CA . ASP D 2 52 ? 42.935 18.349 119.656 1.00 50.26 103 ASP D CA 1
ATOM 5741 C C . ASP D 2 52 ? 43.629 19.047 118.482 1.00 41.49 103 ASP D C 1
ATOM 5742 O O . ASP D 2 52 ? 43.924 20.229 118.557 1.00 42.39 103 ASP D O 1
ATOM 5768 N N . THR D 2 54 ? 43.618 20.885 114.950 1.00 39.24 105 THR D N 1
ATOM 5769 C CA . THR D 2 54 ? 42.637 21.731 114.261 1.00 46.69 105 THR D CA 1
ATOM 5770 C C . THR D 2 54 ? 42.515 21.393 112.763 1.00 46.49 105 THR D C 1
ATOM 5771 O O . THR D 2 54 ? 43.397 20.769 112.168 1.00 35.12 105 THR D O 1
ATOM 5782 N N . GLN D 2 55 ? 41.408 21.807 112.155 1.00 43.74 106 GLN D N 1
ATOM 5783 C CA . GLN D 2 55 ? 41.202 21.580 110.729 1.00 39.16 106 GLN D CA 1
ATOM 5784 C C . GLN D 2 55 ? 42.340 22.160 109.896 1.00 39.46 106 GLN D C 1
ATOM 5785 O O . GLN D 2 55 ? 42.770 21.551 108.923 1.00 46.76 106 GLN D O 1
ATOM 5799 N N . SER D 2 56 ? 42.809 23.354 110.258 1.00 39.35 107 SER D N 1
ATOM 5800 C CA . SER D 2 56 ? 43.868 23.998 109.494 1.00 48.44 107 SER D CA 1
ATOM 5801 C C . SER D 2 56 ? 45.186 23.266 109.672 1.00 45.82 107 SER D C 1
ATOM 5802 O O . SER D 2 56 ? 45.954 23.107 108.726 1.00 39.28 107 SER D O 1
ATOM 5810 N N . GLU D 2 57 ? 45.432 22.796 110.887 1.00 43.79 108 GLU D N 1
ATOM 5811 C CA . GLU D 2 57 ? 46.630 22.040 111.169 1.00 34.72 108 GLU D CA 1
ATOM 5812 C C . GLU D 2 57 ? 46.555 20.701 110.429 1.00 44.43 108 GLU D C 1
ATOM 5813 O O . GLU D 2 57 ? 47.565 20.166 109.968 1.00 38.54 108 GLU D O 1
ATOM 5825 N N . ALA D 2 58 ? 45.348 20.169 110.297 1.00 40.00 109 ALA D N 1
ATOM 5826 C CA . ALA D 2 58 ? 45.192 18.838 109.710 1.00 37.94 109 ALA D CA 1
ATOM 5827 C C . ALA D 2 58 ? 45.340 18.883 108.189 1.00 40.77 109 ALA D C 1
ATOM 5828 O O . ALA D 2 58 ? 46.113 18.116 107.609 1.00 42.48 109 ALA D O 1
ATOM 5835 N N . GLY D 2 59 ? 44.594 19.773 107.539 1.00 41.24 110 GLY D N 1
ATOM 5836 C CA . GLY D 2 59 ? 44.586 19.833 106.083 1.00 44.48 110 GLY D CA 1
ATOM 5837 C C . GLY D 2 59 ? 44.040 18.539 105.525 1.00 48.35 110 GLY D C 1
ATOM 5838 O O . GLY D 2 59 ? 43.165 17.934 106.149 1.00 44.70 110 GLY D O 1
ATOM 5842 N N . GLU D 2 60 ? 44.546 18.127 104.360 1.00 48.65 111 GLU D N 1
ATOM 5843 C CA . GLU D 2 60 ? 44.247 16.817 103.804 1.00 51.93 111 GLU D CA 1
ATOM 5844 C C . GLU D 2 60 ? 45.232 15.784 104.343 1.00 44.32 111 GLU D C 1
ATOM 5845 O O . GLU D 2 60 ? 46.452 15.968 104.276 1.00 43.40 111 GLU D O 1
ATOM 5857 N N . ARG D 2 61 ? 44.691 14.698 104.881 1.00 42.61 112 ARG D N 1
ATOM 5858 C CA . ARG D 2 61 ? 45.504 13.632 105.459 1.00 36.58 112 ARG D CA 1
ATOM 5859 C C . ARG D 2 61 ? 45.078 12.290 104.908 1.00 39.34 112 ARG D C 1
ATOM 5860 O O . ARG D 2 61 ? 43.909 12.106 104.574 1.00 43.41 112 ARG D O 1
ATOM 5881 N N . LYS D 2 62 ? 46.028 11.364 104.787 1.00 44.37 113 LYS D N 1
ATOM 5882 C CA . LYS D 2 62 ? 45.682 9.958 104.627 1.00 42.57 113 LYS D CA 1
ATOM 5883 C C . LYS D 2 62 ? 45.724 9.369 106.025 1.00 39.84 113 LYS D C 1
ATOM 5884 O O . LYS D 2 62 ? 46.773 9.289 106.684 1.00 33.27 113 LYS D O 1
ATOM 5903 N N . VAL D 2 63 ? 44.543 8.998 106.480 1.00 37.65 114 VAL D N 1
ATOM 5904 C CA . VAL D 2 63 ? 44.324 8.657 107.858 1.00 36.02 114 VAL D CA 1
ATOM 5905 C C . VAL D 2 63 ? 44.288 7.145 108.017 1.00 36.86 114 VAL D C 1
ATOM 5906 O O . VAL D 2 63 ? 43.388 6.495 107.513 1.00 35.12 114 VAL D O 1
ATOM 5919 N N . TYR D 2 64 ? 45.275 6.609 108.721 1.00 31.56 115 TYR D N 1
ATOM 5920 C CA . TYR D 2 64 ? 45.290 5.206 109.111 1.00 36.49 115 TYR D CA 1
ATOM 5921 C C . TYR D 2 64 ? 44.860 5.076 110.563 1.00 32.98 115 TYR D C 1
ATOM 5922 O O . TYR D 2 64 ? 45.273 5.871 111.419 1.00 29.84 115 TYR D O 1
ATOM 5940 N N . VAL D 2 65 ? 44.046 4.058 110.838 1.00 32.30 116 VAL D N 1
ATOM 5941 C CA . VAL D 2 65 ? 43.645 3.724 112.194 1.00 25.50 116 VAL D CA 1
ATOM 5942 C C . VAL D 2 65 ? 43.966 2.257 112.436 1.00 25.53 116 VAL D C 1
ATOM 5943 O O . VAL D 2 65 ? 43.626 1.420 111.612 1.00 27.33 116 VAL D O 1
ATOM 5956 N N . VAL D 2 66 ? 44.638 1.967 113.542 1.00 25.11 117 VAL D N 1
ATOM 5957 C CA . VAL D 2 66 ? 44.885 0.594 113.968 1.00 28.04 117 VAL D CA 1
ATOM 5958 C C . VAL D 2 66 ? 44.166 0.375 115.285 1.00 38.30 117 VAL D C 1
ATOM 5959 O O . VAL D 2 66 ? 44.191 1.241 116.145 1.00 32.07 117 VAL D O 1
ATOM 5972 N N . ALA D 2 67 ? 43.521 -0.776 115.446 1.00 31.25 118 ALA D N 1
ATOM 5973 C CA . ALA D 2 67 ? 42.806 -1.076 116.677 1.00 28.87 118 ALA D CA 1
ATOM 5974 C C . ALA D 2 67 ? 43.445 -2.276 117.345 1.00 33.43 118 ALA D C 1
ATOM 5975 O O . ALA D 2 67 ? 43.885 -3.177 116.656 1.00 28.56 118 ALA D O 1
ATOM 5982 N N . ASN D 2 68 ? 43.512 -2.253 118.675 1.00 25.59 119 ASN D N 1
ATOM 5983 C CA . ASN D 2 68 ? 43.927 -3.394 119.493 1.00 25.33 119 ASN D CA 1
ATOM 5984 C C . ASN D 2 68 ? 45.385 -3.758 119.327 1.00 30.05 119 ASN D C 1
ATOM 5985 O O . ASN D 2 68 ? 45.749 -4.923 119.119 1.00 26.61 119 ASN D O 1
ATOM 5996 N N . VAL D 2 69 ? 46.222 -2.737 119.443 1.00 24.73 120 VAL D N 1
ATOM 5997 C CA . VAL D 2 69 ? 47.656 -2.928 119.433 1.00 24.05 120 VAL D CA 1
ATOM 5998 C C . VAL D 2 69 ? 48.105 -3.406 120.804 1.00 25.77 120 VAL D C 1
ATOM 5999 O O . VAL D 2 69 ? 47.401 -3.221 121.799 1.00 30.62 120 VAL D O 1
ATOM 6012 N N . ASP D 2 70 ? 49.274 -4.034 120.837 1.00 30.66 121 ASP D N 1
ATOM 6013 C CA . ASP D 2 70 ? 49.947 -4.378 122.080 1.00 35.85 121 ASP D CA 1
ATOM 6014 C C . ASP D 2 70 ? 51.197 -3.545 122.146 1.00 33.59 121 ASP D C 1
ATOM 6015 O O . ASP D 2 70 ? 51.440 -2.711 121.267 1.00 31.88 121 ASP D O 1
ATOM 6024 N N . ASN D 2 71 ? 52.015 -3.771 123.164 1.00 34.13 122 ASN D N 1
ATOM 6025 C CA . ASN D 2 71 ? 53.112 -2.860 123.382 1.00 33.94 122 ASN D CA 1
ATOM 6026 C C . ASN D 2 71 ? 54.130 -2.948 122.266 1.00 40.51 122 ASN D C 1
ATOM 6027 O O . ASN D 2 71 ? 54.696 -1.942 121.862 1.00 40.17 122 ASN D O 1
ATOM 6038 N N . ALA D 2 72 ? 54.354 -4.154 121.766 1.00 35.37 123 ALA D N 1
ATOM 6039 C CA . ALA D 2 72 ? 55.318 -4.365 120.698 1.00 43.84 123 ALA D CA 1
ATOM 6040 C C . ALA D 2 72 ? 54.890 -3.688 119.403 1.00 28.93 123 ALA D C 1
ATOM 6041 O O . ALA D 2 72 ? 55.690 -3.059 118.728 1.00 40.36 123 ALA D O 1
ATOM 6048 N N . VAL D 2 73 ? 53.625 -3.838 119.051 1.00 28.40 124 VAL D N 1
ATOM 6049 C CA . VAL D 2 73 ? 53.114 -3.227 117.845 1.00 31.61 124 VAL D CA 1
ATOM 6050 C C . VAL D 2 73 ? 53.077 -1.713 118.002 1.00 28.38 124 VAL D C 1
ATOM 6051 O O . VAL D 2 73 ? 53.454 -0.982 117.088 1.00 27.26 124 VAL D O 1
ATOM 6064 N N . LYS D 2 74 ? 52.616 -1.240 119.150 1.00 29.86 125 LYS D N 1
ATOM 6065 C CA . LYS D 2 74 ? 52.586 0.213 119.409 1.00 27.58 125 LYS D CA 1
ATOM 6066 C C . LYS D 2 74 ? 53.952 0.873 119.243 1.00 35.84 125 LYS D C 1
ATOM 6067 O O . LYS D 2 74 ? 54.075 1.940 118.638 1.00 29.92 125 LYS D O 1
ATOM 6086 N N . THR D 2 75 ? 54.986 0.261 119.793 1.00 31.44 126 THR D N 1
ATOM 6087 C CA . THR D 2 75 ? 56.283 0.894 119.749 1.00 31.54 126 THR D CA 1
ATOM 6088 C C . THR D 2 75 ? 56.813 0.884 118.331 1.00 32.70 126 THR D C 1
ATOM 6089 O O . THR D 2 75 ? 57.523 1.789 117.947 1.00 32.33 126 THR D O 1
ATOM 6100 N N . ALA D 2 76 ? 56.429 -0.105 117.533 1.00 36.53 127 ALA D N 1
ATOM 6101 C CA . ALA D 2 76 ? 56.817 -0.108 116.130 1.00 33.56 127 ALA D CA 1
ATOM 6102 C C . ALA D 2 76 ? 56.089 0.993 115.382 1.00 32.12 127 ALA D C 1
ATOM 6103 O O . ALA D 2 76 ? 56.663 1.672 114.527 1.00 31.02 127 ALA D O 1
ATOM 6110 N N . LEU D 2 77 ? 54.821 1.194 115.718 1.00 27.35 128 LEU D N 1
ATOM 6111 C CA . LEU D 2 77 ? 54.089 2.297 115.110 1.00 25.78 128 LEU D CA 1
ATOM 6112 C C . LEU D 2 77 ? 54.711 3.650 115.526 1.00 26.15 128 LEU D C 1
ATOM 6113 O O . LEU D 2 77 ? 54.771 4.576 114.719 1.00 32.36 128 LEU D O 1
ATOM 6129 N N . ASP D 2 78 ? 55.186 3.756 116.767 1.00 30.83 129 ASP D N 1
ATOM 6130 C CA . ASP D 2 78 ? 55.814 4.997 117.250 1.00 27.37 129 ASP D CA 1
ATOM 6131 C C . ASP D 2 78 ? 57.027 5.386 116.388 1.00 32.79 129 ASP D C 1
ATOM 6132 O O . ASP D 2 78 ? 57.452 6.546 116.362 1.00 31.21 129 ASP D O 1
ATOM 6141 N N . ALA D 2 79 ? 57.597 4.415 115.682 1.00 34.38 130 ALA D N 1
ATOM 6142 C CA . ALA D 2 79 ? 58.780 4.664 114.865 1.00 39.33 130 ALA D CA 1
ATOM 6143 C C . ALA D 2 79 ? 58.450 4.912 113.392 1.00 35.59 130 ALA D C 1
ATOM 6144 O O . ALA D 2 79 ? 59.319 5.301 112.621 1.00 35.27 130 ALA D O 1
ATOM 6151 N N . VAL D 2 80 ? 57.201 4.700 113.007 1.00 32.44 131 VAL D N 1
ATOM 6152 C CA . VAL D 2 80 ? 56.805 4.823 111.603 1.00 32.41 131 VAL D CA 1
ATOM 6153 C C . VAL D 2 80 ? 56.962 6.259 111.119 1.00 37.67 131 VAL D C 1
ATOM 6154 O O . VAL D 2 80 ? 56.546 7.184 111.808 1.00 33.93 131 VAL D O 1
ATOM 6167 N N . ALA D 2 81 ? 57.543 6.433 109.930 1.00 42.08 132 ALA D N 1
ATOM 6168 C CA . ALA D 2 81 ? 57.790 7.767 109.360 1.00 47.52 132 ALA D CA 1
ATOM 6169 C C . ALA D 2 81 ? 57.009 8.010 108.066 1.00 45.76 132 ALA D C 1
ATOM 6170 O O . ALA D 2 81 ? 56.786 9.150 107.670 1.00 44.08 132 ALA D O 1
ATOM 6177 N N . ASN D 2 82 ? 56.620 6.938 107.389 1.00 44.52 133 ASN D N 1
ATOM 6178 C CA . ASN D 2 82 ? 55.768 7.060 106.219 1.00 42.04 133 ASN D CA 1
ATOM 6179 C C . ASN D 2 82 ? 54.971 5.788 105.984 1.00 47.70 133 ASN D C 1
ATOM 6180 O O . ASN D 2 82 ? 55.206 4.762 106.628 1.00 38.97 133 ASN D O 1
ATOM 6191 N N . GLU D 2 83 ? 54.016 5.893 105.065 1.00 40.84 134 GLU D N 1
ATOM 6192 C CA . GLU D 2 83 ? 53.105 4.815 104.725 1.00 42.25 134 GLU D CA 1
ATOM 6193 C C . GLU D 2 83 ? 53.792 3.468 104.557 1.00 46.49 134 GLU D C 1
ATOM 6194 O O . GLU D 2 83 ? 53.331 2.467 105.100 1.00 48.76 134 GLU D O 1
ATOM 6206 N N . SER D 2 84 ? 54.904 3.448 103.832 1.00 51.80 135 SER D N 1
ATOM 6207 C CA . SER D 2 84 ? 55.550 2.185 103.493 1.00 61.96 135 SER D CA 1
ATOM 6208 C C . SER D 2 84 ? 55.936 1.406 104.744 1.00 49.38 135 SER D C 1
ATOM 6209 O O . SER D 2 84 ? 55.911 0.175 104.740 1.00 48.43 135 SER D O 1
ATOM 6217 N N . ASP D 2 85 ? 56.266 2.120 105.818 1.00 51.38 136 ASP D N 1
ATOM 6218 C CA . ASP D 2 85 ? 56.710 1.473 107.051 1.00 52.24 136 ASP D CA 1
ATOM 6219 C C . ASP D 2 85 ? 55.606 0.634 107.714 1.00 42.98 136 ASP D C 1
ATOM 6220 O O . ASP D 2 85 ? 55.910 -0.285 108.468 1.00 41.77 136 ASP D O 1
ATOM 6229 N N . LEU D 2 86 ? 54.337 0.939 107.443 1.00 41.47 137 LEU D N 1
ATOM 6230 C CA . LEU D 2 86 ? 53.229 0.203 108.054 1.00 43.90 137 LEU D CA 1
ATOM 6231 C C . LEU D 2 86 ? 53.189 -1.250 107.614 1.00 40.36 137 LEU D C 1
ATOM 6232 O O . LEU D 2 86 ? 52.732 -2.126 108.356 1.00 54.38 137 LEU D O 1
ATOM 6248 N N . GLN D 2 87 ? 53.656 -1.504 106.396 1.00 36.30 138 GLN D N 1
ATOM 6249 C CA . GLN D 2 87 ? 53.678 -2.851 105.857 1.00 38.25 138 GLN D CA 1
ATOM 6250 C C . GLN D 2 87 ? 54.884 -3.639 106.370 1.00 42.13 138 GLN D C 1
ATOM 6251 O O . GLN D 2 87 ? 55.130 -4.763 105.928 1.00 42.53 138 GLN D O 1
ATOM 6265 N N . THR 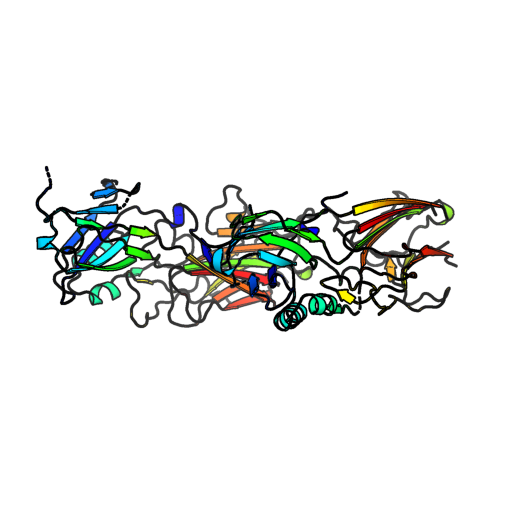D 2 88 ? 55.628 -3.050 107.304 1.00 40.83 139 THR D N 1
ATOM 6266 C CA . THR D 2 88 ? 56.697 -3.769 107.985 1.00 45.55 139 THR D CA 1
ATOM 6267 C C . THR D 2 88 ? 56.350 -4.037 109.442 1.00 43.96 139 THR D C 1
ATOM 6268 O O . THR D 2 88 ? 57.078 -4.753 110.129 1.00 46.30 139 THR D O 1
ATOM 6279 N N . VAL D 2 89 ? 55.244 -3.461 109.912 1.00 34.85 140 VAL D N 1
ATOM 6280 C CA . VAL D 2 89 ? 54.852 -3.602 111.307 1.00 31.09 140 VAL D CA 1
ATOM 6281 C C . VAL D 2 89 ? 54.004 -4.862 111.471 1.00 34.65 140 VAL D C 1
ATOM 6282 O O . VAL D 2 89 ? 52.953 -4.982 110.850 1.00 34.59 140 VAL D O 1
ATOM 6295 N N . LYS D 2 90 ? 54.461 -5.789 112.307 1.00 31.16 141 LYS D N 1
ATOM 6296 C CA . LYS D 2 90 ? 53.784 -7.065 112.477 1.00 36.00 141 LYS D CA 1
ATOM 6297 C C . LYS D 2 90 ? 53.916 -7.644 113.880 1.00 36.96 141 LYS D C 1
ATOM 6298 O O . LYS D 2 90 ? 54.890 -7.381 114.595 1.00 34.91 141 LYS D O 1
ATOM 6317 N N . ARG D 2 91 ? 52.911 -8.431 114.262 1.00 28.38 142 ARG D N 1
ATOM 6318 C CA . ARG D 2 91 ? 52.954 -9.230 115.469 1.00 38.89 142 ARG D CA 1
ATOM 6319 C C . ARG D 2 91 ? 53.263 -10.684 115.116 1.00 42.05 142 ARG D C 1
ATOM 6320 O O . ARG D 2 91 ? 52.601 -11.270 114.264 1.00 31.96 142 ARG D O 1
ATOM 6341 N N . THR D 2 92 ? 54.258 -11.260 115.779 1.00 40.92 143 THR D N 1
ATOM 6342 C CA . THR D 2 92 ? 54.611 -12.660 115.571 1.00 36.49 143 THR D CA 1
ATOM 6343 C C . THR D 2 92 ? 53.971 -13.523 116.650 1.00 41.95 143 THR D C 1
ATOM 6344 O O . THR D 2 92 ? 54.048 -13.196 117.838 1.00 39.08 143 THR D O 1
ATOM 6355 N N . THR D 2 93 ? 53.343 -14.620 116.229 1.00 30.33 144 THR D N 1
ATOM 6356 C CA . THR D 2 93 ? 52.719 -15.573 117.142 1.00 34.61 144 THR D CA 1
ATOM 6357 C C . THR D 2 93 ? 53.300 -16.971 116.891 1.00 42.92 144 THR D C 1
ATOM 6358 O O . THR D 2 93 ? 53.252 -17.483 115.770 1.00 35.15 144 THR D O 1
ATOM 6369 N N . ALA D 2 94 ? 53.850 -17.574 117.942 1.00 39.23 145 ALA D N 1
ATOM 6370 C CA . ALA D 2 94 ? 54.554 -18.853 117.842 1.00 41.93 145 ALA D CA 1
ATOM 6371 C C . ALA D 2 94 ? 53.618 -19.994 117.444 1.00 46.70 145 ALA D C 1
ATOM 6372 O O . ALA D 2 94 ? 54.025 -20.927 116.747 1.00 44.81 145 ALA D O 1
ATOM 6396 N N . PRO D 2 96 ? 50.194 -19.724 115.705 1.00 36.37 147 PRO D N 1
ATOM 6397 C CA . PRO D 2 96 ? 49.306 -18.746 115.072 1.00 32.41 147 PRO D CA 1
ATOM 6398 C C . PRO D 2 96 ? 47.939 -19.310 114.665 1.00 28.80 147 PRO D C 1
ATOM 6399 O O . PRO D 2 96 ? 47.613 -19.427 113.486 1.00 30.50 147 PRO D O 1
ATOM 6410 N N . TRP D 2 97 ? 47.138 -19.630 115.672 1.00 25.85 148 TRP D N 1
ATOM 6411 C CA . TRP D 2 97 ? 45.829 -20.240 115.493 1.00 24.25 148 TRP D CA 1
ATOM 6412 C C . TRP D 2 97 ? 45.134 -20.141 116.839 1.00 30.02 148 TRP D C 1
ATOM 6413 O O . TRP D 2 97 ? 45.747 -19.702 117.814 1.00 28.27 148 TRP D O 1
ATOM 6434 N N . SER D 2 98 ? 43.859 -20.494 116.902 1.00 27.36 149 SER D N 1
ATOM 6435 C CA . SER D 2 98 ? 43.151 -20.417 118.176 1.00 26.23 149 SER D CA 1
ATOM 6436 C C . SER D 2 98 ? 43.789 -21.348 119.222 1.00 33.82 149 SER D C 1
ATOM 6437 O O . SER D 2 98 ? 44.170 -22.477 118.884 1.00 33.76 149 SER D O 1
ATOM 6445 N N . THR D 2 99 ? 43.905 -20.916 120.482 1.00 30.74 150 THR D N 1
ATOM 6446 C CA . THR D 2 99 ? 43.366 -19.639 120.989 1.00 32.63 150 THR D CA 1
ATOM 6447 C C . THR D 2 99 ? 44.417 -18.568 121.232 1.00 36.47 150 THR D C 1
ATOM 6448 O O . THR D 2 99 ? 44.128 -17.540 121.845 1.00 37.38 150 THR D O 1
ATOM 6459 N N . ASP D 2 100 ? 45.640 -18.799 120.767 1.00 28.55 151 ASP D N 1
ATOM 6460 C CA . ASP D 2 100 ? 46.678 -17.783 120.866 1.00 32.53 151 ASP D CA 1
ATOM 6461 C C . ASP D 2 100 ? 46.324 -16.543 120.043 1.00 42.20 151 ASP D C 1
ATOM 6462 O O . ASP D 2 100 ? 46.704 -15.427 120.396 1.00 35.98 151 ASP D O 1
ATOM 6471 N N . ILE D 2 101 ? 45.614 -16.746 118.940 1.00 30.53 152 ILE D N 1
ATOM 6472 C CA . ILE D 2 101 ? 44.979 -15.649 118.239 1.00 33.57 152 ILE D CA 1
ATOM 6473 C C . ILE D 2 101 ? 43.553 -15.586 118.770 1.00 35.27 152 ILE D C 1
ATOM 6474 O O . ILE D 2 101 ? 42.754 -16.499 118.559 1.00 25.99 152 ILE D O 1
ATOM 6490 N N . ALA D 2 102 ? 43.232 -14.517 119.483 1.00 27.39 153 ALA D N 1
ATOM 6491 C CA . ALA D 2 102 ? 41.924 -14.415 120.106 1.00 30.24 153 ALA D CA 1
ATOM 6492 C C . ALA D 2 102 ? 41.553 -12.952 120.277 1.00 31.35 153 ALA D C 1
ATOM 6493 O O . ALA D 2 102 ? 42.375 -12.063 120.054 1.00 29.65 153 ALA D O 1
ATOM 6500 N N . SER D 2 103 ? 40.310 -12.697 120.659 1.00 35.84 154 SER D N 1
ATOM 6501 C CA . SER D 2 103 ? 39.868 -11.325 120.894 1.00 35.32 154 SER D CA 1
ATOM 6502 C C . SER D 2 103 ? 40.712 -10.685 121.999 1.00 35.93 154 SER D C 1
ATOM 6503 O O . SER D 2 103 ? 41.143 -11.362 122.925 1.00 28.42 154 SER D O 1
ATOM 6511 N N . PRO D 2 104 ? 41.004 -9.377 121.900 1.00 34.30 155 PRO D N 1
ATOM 6512 C CA . PRO D 2 104 ? 40.686 -8.433 120.829 1.00 30.98 155 PRO D CA 1
ATOM 6513 C C . PRO D 2 104 ? 41.628 -8.558 119.630 1.00 25.33 155 PRO D C 1
ATOM 6514 O O . PRO D 2 104 ? 42.855 -8.663 119.791 1.00 25.85 155 PRO D O 1
ATOM 6525 N N . PHE D 2 105 ? 41.056 -8.497 118.434 1.00 30.30 156 PHE D N 1
ATOM 6526 C CA . PHE D 2 105 ? 41.828 -8.678 117.210 1.00 28.27 156 PHE D CA 1
ATOM 6527 C C . PHE D 2 105 ? 42.393 -7.393 116.652 1.00 23.50 156 PHE D C 1
ATOM 6528 O O . PHE D 2 105 ? 41.708 -6.377 116.601 1.00 27.89 156 PHE D O 1
ATOM 6545 N N . LEU D 2 106 ? 43.632 -7.475 116.187 1.00 27.17 157 LEU D N 1
ATOM 6546 C CA . LEU D 2 106 ? 44.246 -6.368 115.475 1.00 29.40 157 LEU D CA 1
ATOM 6547 C C . LEU D 2 106 ? 43.428 -6.035 114.241 1.00 33.07 157 LEU D C 1
ATOM 6548 O O . LEU D 2 106 ? 42.989 -6.924 113.505 1.00 27.44 157 LEU D O 1
ATOM 6581 N N . SER D 2 108 ? 42.996 -2.780 111.008 1.00 28.47 159 SER D N 1
ATOM 6582 C CA . SER D 2 108 ? 43.445 -1.517 110.433 1.00 31.19 159 SER D CA 1
ATOM 6583 C C . SER D 2 108 ? 42.561 -1.080 109.290 1.00 32.11 159 SER D C 1
ATOM 6584 O O . SER D 2 108 ? 41.812 -1.864 108.703 1.00 35.99 159 SER D O 1
ATOM 6592 N N . GLY D 2 109 ? 42.697 0.180 108.924 1.00 32.66 160 GLY D N 1
ATOM 6593 C CA . GLY D 2 109 ? 41.941 0.699 107.811 1.00 29.45 160 GLY D CA 1
ATOM 6594 C C . GLY D 2 109 ? 42.420 2.101 107.554 1.00 30.78 160 GLY D C 1
ATOM 6595 O O . GLY D 2 109 ? 43.126 2.679 108.370 1.00 30.61 160 GLY D O 1
ATOM 6599 N N . ASN D 2 110 ? 42.074 2.643 106.406 1.00 35.00 161 ASN D N 1
ATOM 6600 C CA . ASN D 2 110 ? 42.506 3.999 106.122 1.00 35.75 161 ASN D CA 1
ATOM 6601 C C . ASN D 2 110 ? 41.491 4.744 105.292 1.00 35.96 161 ASN D C 1
ATOM 6602 O O . ASN D 2 110 ? 40.621 4.145 104.678 1.00 41.65 161 ASN D O 1
ATOM 6613 N N . LYS D 2 111 ? 41.596 6.068 105.304 1.00 37.66 162 LYS D N 1
ATOM 6614 C CA . LYS D 2 111 ? 40.836 6.879 104.384 1.00 42.68 162 LYS D CA 1
ATOM 6615 C C . LYS D 2 111 ? 41.524 8.223 104.247 1.00 44.44 162 LYS D C 1
ATOM 6616 O O . LYS D 2 111 ? 42.028 8.791 105.233 1.00 41.54 162 LYS D O 1
ATOM 6635 N N . THR D 2 112 ? 41.578 8.716 103.015 1.00 50.87 163 THR D N 1
ATOM 6636 C CA . THR D 2 112 ? 42.096 10.048 102.748 1.00 49.83 163 THR D CA 1
ATOM 6637 C C . THR D 2 112 ? 40.953 11.031 102.935 1.00 49.64 163 THR D C 1
ATOM 6638 O O . THR D 2 112 ? 39.851 10.808 102.431 1.00 51.84 163 THR D O 1
ATOM 6649 N N . HIS D 2 113 ? 41.214 12.113 103.665 1.00 55.21 164 HIS D N 1
ATOM 6650 C CA . HIS D 2 113 ? 40.167 13.063 104.005 1.00 53.87 164 HIS D CA 1
ATOM 6651 C C . HIS D 2 113 ? 40.700 14.480 104.137 1.00 51.99 164 HIS D C 1
ATOM 6652 O O . HIS D 2 113 ? 41.714 14.711 104.800 1.00 47.11 164 HIS D O 1
ATOM 6666 N N . ASP D 2 114 ? 40.004 15.427 103.511 1.00 53.68 165 ASP D N 1
ATOM 6667 C CA . ASP D 2 114 ? 40.352 16.847 103.608 1.00 48.85 165 ASP D CA 1
ATOM 6668 C C . ASP D 2 114 ? 39.644 17.519 104.788 1.00 45.78 165 ASP D C 1
ATOM 6669 O O . ASP D 2 114 ? 38.473 17.877 104.704 1.00 56.86 165 ASP D O 1
ATOM 6678 N N . PHE D 2 115 ? 40.366 17.725 105.880 1.00 42.21 166 PHE D N 1
ATOM 6679 C CA . PHE D 2 115 ? 39.748 18.239 107.103 1.00 47.27 166 PHE D CA 1
ATOM 6680 C C . PHE D 2 115 ? 39.407 19.722 107.030 1.00 48.41 166 PHE D C 1
ATOM 6681 O O . PHE D 2 115 ? 38.727 20.248 107.907 1.00 49.94 166 PHE D O 1
ATOM 6698 N N . LEU D 2 116 ? 39.883 20.394 105.995 1.00 50.16 167 LEU D N 1
ATOM 6699 C CA . LEU D 2 116 ? 39.461 21.764 105.740 1.00 60.15 167 LEU D CA 1
ATOM 6700 C C . LEU D 2 116 ? 38.014 21.745 105.268 1.00 60.15 167 LEU D C 1
ATOM 6701 O O . LEU D 2 116 ? 37.200 22.571 105.677 1.00 63.05 167 LEU D O 1
ATOM 6717 N N . ALA D 2 117 ? 37.700 20.779 104.414 1.00 62.30 168 ALA D N 1
ATOM 6718 C CA . ALA D 2 117 ? 36.358 20.637 103.860 1.00 65.28 168 ALA D CA 1
ATOM 6719 C C . ALA D 2 117 ? 35.367 20.190 104.926 1.00 65.15 168 ALA D C 1
ATOM 6720 O O . ALA D 2 117 ? 34.219 20.624 104.941 1.00 71.47 168 ALA D O 1
ATOM 6727 N N . ASN D 2 118 ? 35.814 19.316 105.818 1.00 56.31 169 ASN D N 1
ATOM 6728 C CA . ASN D 2 118 ? 34.950 18.827 106.883 1.00 56.19 169 ASN D CA 1
ATOM 6729 C C . ASN D 2 118 ? 35.757 18.316 108.062 1.00 51.40 169 ASN D C 1
ATOM 6730 O O . ASN D 2 118 ? 36.553 17.387 107.922 1.00 46.79 169 ASN D O 1
ATOM 6741 N N . ARG D 2 119 ? 35.531 18.912 109.229 1.00 46.02 170 ARG D N 1
ATOM 6742 C CA . ARG D 2 119 ? 36.307 18.574 110.415 1.00 45.13 170 ARG D CA 1
ATOM 6743 C C . ARG D 2 119 ? 36.107 17.109 110.804 1.00 42.13 170 ARG D C 1
ATOM 6744 O O . ARG D 2 119 ? 36.909 16.552 111.552 1.00 39.89 170 ARG D O 1
ATOM 6765 N N . LEU D 2 120 ? 35.041 16.493 110.293 1.00 43.98 171 LEU D N 1
ATOM 6766 C CA . LEU D 2 120 ? 34.750 15.096 110.601 1.00 43.03 171 LEU D CA 1
ATOM 6767 C C . LEU D 2 120 ? 35.079 14.154 109.440 1.00 50.47 171 LEU D C 1
ATOM 6768 O O . LEU D 2 120 ? 34.600 14.333 108.317 1.00 44.84 171 LEU D O 1
ATOM 6784 N N . LEU D 2 121 ? 35.900 13.147 109.734 1.00 42.79 172 LEU D N 1
ATOM 6785 C CA . LEU D 2 121 ? 36.125 12.023 108.831 1.00 43.50 172 LEU D CA 1
ATOM 6786 C C . LEU D 2 121 ? 35.222 10.872 109.249 1.00 53.76 172 LEU D C 1
ATOM 6787 O O . LEU D 2 121 ? 35.427 10.277 110.302 1.00 52.74 172 LEU D O 1
ATOM 6803 N N . ASP D 2 122 ? 34.236 10.550 108.416 1.00 51.68 173 ASP D N 1
ATOM 6804 C CA . ASP D 2 122 ? 33.170 9.648 108.827 1.00 67.26 173 ASP D CA 1
ATOM 6805 C C . ASP D 2 122 ? 33.434 8.204 108.409 1.00 95.53 173 ASP D C 1
ATOM 6806 O O . ASP D 2 122 ? 33.528 7.886 107.224 1.00 99.47 173 ASP D O 1
ATOM 6815 N N . ASN D 2 123 ? 33.581 7.347 109.412 1.00 108.85 174 ASN D N 1
ATOM 6816 C CA . ASN D 2 123 ? 33.571 5.902 109.238 1.00 101.45 174 ASN D CA 1
ATOM 6817 C C . ASN D 2 123 ? 34.708 5.360 108.370 1.00 83.58 174 ASN D C 1
ATOM 6818 O O . ASN D 2 123 ? 34.476 4.801 107.297 1.00 82.70 174 ASN D O 1
ATOM 6829 N N . VAL D 2 124 ? 35.936 5.530 108.862 1.00 64.09 175 VAL D N 1
ATOM 6830 C CA . VAL D 2 124 ? 37.092 4.791 108.366 1.00 51.68 175 VAL D CA 1
ATOM 6831 C C . VAL D 2 124 ? 36.842 3.300 108.590 1.00 48.46 175 VAL D C 1
ATOM 6832 O O . VAL D 2 124 ? 36.762 2.877 109.737 1.00 44.22 175 VAL D O 1
ATOM 6845 N N . PRO D 2 125 ? 36.740 2.499 107.514 1.00 48.26 176 PRO D N 1
ATOM 6846 C CA . PRO D 2 125 ? 36.456 1.077 107.735 1.00 41.28 176 PRO D CA 1
ATOM 6847 C C . PRO D 2 125 ? 37.615 0.344 108.394 1.00 40.08 176 PRO D C 1
ATOM 6848 O O . PRO D 2 125 ? 38.705 0.315 107.831 1.00 45.06 176 PRO D O 1
ATOM 6859 N N . LEU D 2 126 ? 37.379 -0.244 109.561 1.00 35.52 177 LEU D N 1
ATOM 6860 C CA . LEU D 2 126 ? 38.391 -1.048 110.247 1.00 30.21 177 LEU D CA 1
ATOM 6861 C C . LEU D 2 126 ? 38.278 -2.529 109.875 1.00 39.59 177 LEU D C 1
ATOM 6862 O O . LEU D 2 126 ? 37.257 -3.161 110.143 1.00 37.73 177 LEU D O 1
ATOM 6878 N N . VAL D 2 127 ? 39.346 -3.061 109.281 1.00 38.79 178 VAL D N 1
ATOM 6879 C CA . VAL D 2 127 ? 39.387 -4.435 108.772 1.00 40.41 178 VAL D CA 1
ATOM 6880 C C . VAL D 2 127 ? 40.284 -5.326 109.634 1.00 37.02 178 VAL D C 1
ATOM 6881 O O . VAL D 2 127 ? 41.486 -5.085 109.726 1.00 35.17 178 VAL D O 1
ATOM 6894 N N . ARG D 2 128 ? 39.715 -6.351 110.268 1.00 38.39 179 ARG D N 1
ATOM 6895 C CA . ARG D 2 128 ? 40.524 -7.304 111.030 1.00 32.27 179 ARG D CA 1
ATOM 6896 C C . ARG D 2 128 ? 41.668 -7.850 110.175 1.00 25.70 179 ARG D C 1
ATOM 6897 O O . ARG D 2 128 ? 41.488 -8.084 108.989 1.00 34.03 179 ARG D O 1
ATOM 6918 N N . ALA D 2 129 ? 42.813 -8.113 110.798 1.00 25.64 180 ALA D N 1
ATOM 6919 C CA . ALA D 2 129 ? 44.015 -8.535 110.067 1.00 34.06 180 ALA D CA 1
ATOM 6920 C C . ALA D 2 129 ? 44.120 -10.055 110.002 1.00 30.65 180 ALA D C 1
ATOM 6921 O O . ALA D 2 129 ? 44.996 -10.606 109.323 1.00 34.52 180 ALA D O 1
ATOM 6928 N N . ILE D 2 130 ? 43.220 -10.725 110.707 1.00 33.11 181 ILE D N 1
ATOM 6929 C CA . ILE D 2 130 ? 43.204 -12.176 110.716 1.00 29.99 181 ILE D CA 1
ATOM 6930 C C . ILE D 2 130 ? 41.975 -12.678 110.007 1.00 28.51 181 ILE D C 1
ATOM 6931 O O . ILE D 2 130 ? 41.070 -11.911 109.685 1.00 30.24 181 ILE D O 1
ATOM 6947 N N . ALA D 2 131 ? 41.969 -13.979 109.743 1.00 26.36 182 ALA D N 1
ATOM 6948 C CA . ALA D 2 131 ? 40.846 -14.643 109.097 1.00 28.53 182 ALA D CA 1
ATOM 6949 C C . ALA D 2 131 ? 40.324 -15.756 109.999 1.00 27.81 182 ALA D C 1
ATOM 6950 O O . ALA D 2 131 ? 40.833 -15.986 111.096 1.00 31.43 182 ALA D O 1
ATOM 6957 N N . LYS D 2 132 ? 39.283 -16.422 109.538 1.00 31.15 183 LYS D N 1
ATOM 6958 C CA . LYS D 2 132 ? 38.577 -17.402 110.340 1.00 30.93 183 LYS D CA 1
ATOM 6959 C C . LYS D 2 132 ? 38.248 -18.593 109.479 1.00 28.37 183 LYS D C 1
ATOM 6960 O O . LYS D 2 132 ? 37.816 -18.450 108.336 1.00 33.25 183 LYS D O 1
ATOM 6979 N N . VAL D 2 133 ? 38.451 -19.772 110.044 1.00 29.66 184 VAL D N 1
ATOM 6980 C CA . VAL D 2 133 ? 38.152 -21.003 109.355 1.00 28.91 184 VAL D CA 1
ATOM 6981 C C . VAL D 2 133 ? 37.206 -21.818 110.232 1.00 32.60 184 VAL D C 1
ATOM 6982 O O . VAL D 2 133 ? 37.416 -21.951 111.444 1.00 31.87 184 VAL D O 1
ATOM 6995 N N . GLU D 2 134 ? 36.159 -22.334 109.607 1.00 38.92 185 GLU D N 1
ATOM 6996 C CA . GLU D 2 134 ? 35.123 -23.084 110.296 1.00 31.36 185 GLU D CA 1
ATOM 6997 C C . GLU D 2 134 ? 34.907 -24.377 109.544 1.00 36.38 185 GLU D C 1
ATOM 6998 O O . GLU D 2 134 ? 34.533 -24.363 108.370 1.00 38.22 185 GLU D O 1
ATOM 7010 N N . LEU D 2 135 ? 35.135 -25.498 110.219 1.00 42.06 186 LEU D N 1
ATOM 7011 C CA . LEU D 2 135 ? 35.033 -26.795 109.580 1.00 41.36 186 LEU D CA 1
ATOM 7012 C C . LEU D 2 135 ? 34.050 -27.668 110.346 1.00 40.75 186 LEU D C 1
ATOM 7013 O O . LEU D 2 135 ? 34.302 -28.031 111.492 1.00 32.42 186 LEU D O 1
ATOM 7029 N N . ASN D 2 136 ? 32.918 -27.965 109.712 1.00 44.87 187 ASN D N 1
ATOM 7030 C CA . ASN D 2 136 ? 31.874 -28.795 110.308 1.00 43.62 187 ASN D CA 1
ATOM 7031 C C . ASN D 2 136 ? 31.846 -30.141 109.610 1.00 44.74 187 ASN D C 1
ATOM 7032 O O . ASN D 2 136 ? 31.477 -30.228 108.445 1.00 39.86 187 ASN D O 1
ATOM 7043 N N . ILE D 2 137 ? 32.261 -31.181 110.325 1.00 47.44 188 ILE D N 1
ATOM 7044 C CA . ILE D 2 137 ? 32.397 -32.508 109.748 1.00 40.21 188 ILE D CA 1
ATOM 7045 C C . ILE D 2 137 ? 31.260 -33.371 110.254 1.00 41.15 188 ILE D C 1
ATOM 7046 O O . ILE D 2 137 ? 31.100 -33.533 111.454 1.00 38.07 188 ILE D O 1
ATOM 7062 N N . SER D 2 138 ? 30.455 -33.888 109.338 1.00 41.10 189 SER D N 1
ATOM 7063 C CA . SER D 2 138 ? 29.423 -34.842 109.695 1.00 42.42 189 SER D CA 1
ATOM 7064 C C . SER D 2 138 ? 29.953 -36.221 109.315 1.00 47.03 189 SER D C 1
ATOM 7065 O O . SER D 2 138 ? 30.455 -36.416 108.204 1.00 42.11 189 SER D O 1
ATOM 7073 N N . LEU D 2 139 ? 29.872 -37.157 110.256 1.00 44.65 190 LEU D N 1
ATOM 7074 C CA . LEU D 2 139 ? 30.488 -38.465 110.103 1.00 52.97 190 LEU D CA 1
ATOM 7075 C C . LEU D 2 139 ? 29.482 -39.506 109.652 1.00 58.19 190 LEU D C 1
ATOM 7076 O O . LEU D 2 139 ? 28.443 -39.689 110.280 1.00 59.48 190 LEU D O 1
ATOM 7092 N N . SER D 2 140 ? 29.799 -40.190 108.564 1.00 57.70 191 SER D N 1
ATOM 7093 C CA . SER D 2 140 ? 28.999 -41.326 108.135 1.00 66.53 191 SER D CA 1
ATOM 7094 C C . SER D 2 140 ? 29.264 -42.500 109.084 1.00 67.70 191 SER D C 1
ATOM 7095 O O . SER D 2 140 ? 30.222 -42.475 109.862 1.00 59.59 191 SER D O 1
ATOM 7103 N N . GLU D 2 141 ? 28.425 -43.530 109.007 1.00 63.15 192 GLU D N 1
ATOM 7104 C CA . GLU D 2 141 ? 28.407 -44.586 110.019 1.00 61.38 192 GLU D CA 1
ATOM 7105 C C . GLU D 2 141 ? 29.776 -45.242 110.190 1.00 55.97 192 GLU D C 1
ATOM 7106 O O . GLU D 2 141 ? 30.107 -45.732 111.263 1.00 60.22 192 GLU D O 1
ATOM 7118 N N . LYS D 2 142 ? 30.583 -45.213 109.140 1.00 60.56 193 LYS D N 1
ATOM 7119 C CA . LYS D 2 142 ? 31.863 -45.911 109.143 1.00 53.66 193 LYS D CA 1
ATOM 7120 C C . LYS D 2 142 ? 32.820 -45.351 110.187 1.00 56.65 193 LYS D C 1
ATOM 7121 O O . LYS D 2 142 ? 33.707 -46.054 110.672 1.00 57.37 193 LYS D O 1
ATOM 7140 N N . PHE D 2 143 ? 32.641 -44.085 110.538 1.00 46.57 194 PHE D N 1
ATOM 7141 C CA . PHE D 2 143 ? 33.530 -43.454 111.505 1.00 58.34 194 PHE D CA 1
ATOM 7142 C C . PHE D 2 143 ? 32.829 -43.195 112.828 1.00 53.08 194 PHE D C 1
ATOM 7143 O O . PHE D 2 143 ? 33.448 -42.720 113.778 1.00 49.26 194 PHE D O 1
ATOM 7160 N N . GLN D 2 144 ? 31.545 -43.527 112.892 1.00 51.15 195 GLN D N 1
ATOM 7161 C CA . GLN D 2 144 ? 30.770 -43.337 114.110 1.00 51.27 195 GLN D CA 1
ATOM 7162 C C . GLN D 2 144 ? 31.085 -44.417 115.138 1.00 44.05 195 GLN D C 1
ATOM 7163 O O . GLN D 2 144 ? 30.428 -45.455 115.180 1.00 47.32 195 GLN D O 1
ATOM 7177 N N . ILE D 2 145 ? 32.106 -44.172 115.949 1.00 49.83 196 ILE D N 1
ATOM 7178 C CA . ILE D 2 145 ? 32.498 -45.104 116.997 1.00 54.64 196 ILE D CA 1
ATOM 7179 C C . ILE D 2 145 ? 32.146 -44.546 118.365 1.00 56.19 196 ILE D C 1
ATOM 7180 O O . ILE D 2 145 ? 32.015 -43.332 118.537 1.00 49.52 196 ILE D O 1
ATOM 7196 N N . VAL D 2 146 ? 32.000 -45.437 119.337 1.00 52.67 197 VAL D N 1
ATOM 7197 C CA . VAL D 2 146 ? 31.891 -45.021 120.724 1.00 53.24 197 VAL D CA 1
ATOM 7198 C C . VAL D 2 146 ? 33.276 -44.572 121.169 1.00 46.11 197 VAL D C 1
ATOM 7199 O O . VAL D 2 146 ? 34.190 -45.388 121.261 1.00 41.85 197 VAL D O 1
ATOM 7212 N N . PRO D 2 147 ? 33.443 -43.273 121.447 1.00 39.84 198 PRO D N 1
ATOM 7213 C CA . PRO D 2 147 ? 34.788 -42.733 121.663 1.00 44.66 198 PRO D CA 1
ATOM 7214 C C . PRO D 2 147 ? 35.372 -42.941 123.056 1.00 46.00 198 PRO D C 1
ATOM 7215 O O . PRO D 2 147 ? 34.639 -42.947 124.044 1.00 48.46 198 PRO D O 1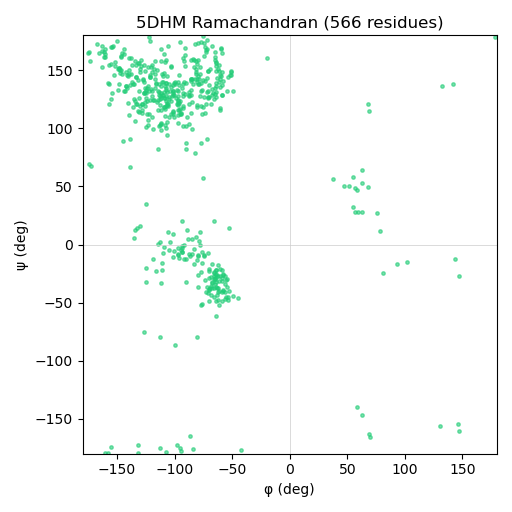
ATOM 7226 N N . ILE D 2 148 ? 36.693 -43.083 123.120 1.00 49.22 199 ILE D N 1
ATOM 7227 C CA . ILE D 2 148 ? 37.427 -42.909 124.368 1.00 43.08 199 ILE D CA 1
ATOM 7228 C C . ILE D 2 148 ? 37.461 -41.414 124.688 1.00 47.85 199 ILE D C 1
ATOM 7229 O O . ILE D 2 148 ? 37.966 -40.624 123.895 1.00 48.75 199 ILE D O 1
ATOM 7245 N N . ILE D 2 149 ? 36.924 -41.029 125.840 1.00 56.21 200 ILE D N 1
ATOM 7246 C CA . ILE D 2 149 ? 36.894 -39.622 126.230 1.00 61.22 200 ILE D CA 1
ATOM 7247 C C . ILE D 2 149 ? 37.651 -39.404 127.539 1.00 70.87 200 ILE D C 1
ATOM 7248 O O . ILE D 2 149 ? 37.390 -40.079 128.532 1.00 60.13 200 ILE D O 1
ATOM 7264 N N . VAL D 2 150 ? 38.588 -38.457 127.527 1.00 72.61 201 VAL D N 1
ATOM 7265 C CA . VAL D 2 150 ? 39.380 -38.121 128.710 1.00 73.76 201 VAL D CA 1
ATOM 7266 C C . VAL D 2 150 ? 39.262 -36.630 129.026 1.00 71.21 201 VAL D C 1
ATOM 7267 O O . VAL D 2 150 ? 39.908 -35.785 128.401 1.00 62.76 201 VAL D O 1
ATOM 7280 N N . ASN D 2 151 ? 38.423 -36.320 130.008 1.00 83.26 202 ASN D N 1
ATOM 7281 C CA . ASN D 2 151 ? 38.102 -34.940 130.350 1.00 89.46 202 ASN D CA 1
ATOM 7282 C C . ASN D 2 151 ? 37.599 -34.183 129.123 1.00 79.64 202 ASN D C 1
ATOM 7283 O O . ASN D 2 151 ? 38.186 -33.183 128.711 1.00 80.90 202 ASN D O 1
ATOM 7294 N N . GLY D 2 152 ? 36.522 -34.688 128.526 1.00 65.68 203 GLY D N 1
ATOM 7295 C CA . GLY D 2 152 ? 35.865 -34.008 127.422 1.00 60.66 203 GLY D CA 1
ATOM 7296 C C . GLY D 2 152 ? 36.522 -34.213 126.069 1.00 57.89 203 GLY D C 1
ATOM 7297 O O . GLY D 2 152 ? 35.862 -34.105 125.038 1.00 77.96 203 GLY D O 1
ATOM 7301 N N . SER D 2 153 ? 37.816 -34.519 126.069 1.00 45.99 204 SER D N 1
ATOM 7302 C CA . SER D 2 153 ? 38.568 -34.674 124.829 1.00 47.06 204 SER D CA 1
ATOM 7303 C C . SER D 2 153 ? 38.460 -36.073 124.212 1.00 48.59 204 SER D C 1
ATOM 7304 O O . SER D 2 153 ? 38.430 -37.077 124.923 1.00 44.13 204 SER D O 1
ATOM 7312 N N . LEU D 2 154 ? 38.396 -36.127 122.883 1.00 47.55 205 LEU D N 1
ATOM 7313 C CA . LEU D 2 154 ? 38.342 -37.395 122.157 1.00 47.49 205 LEU D CA 1
ATOM 7314 C C . LEU D 2 154 ? 39.736 -37.920 121.819 1.00 50.03 205 LEU D C 1
ATOM 7315 O O . LEU D 2 154 ? 40.422 -37.377 120.956 1.00 55.20 205 LEU D O 1
ATOM 7331 N N . SER D 2 155 ? 40.131 -39.001 122.480 1.00 45.55 206 SER D N 1
ATOM 7332 C CA . SER D 2 155 ? 41.487 -39.532 122.371 1.00 52.71 206 SER D CA 1
ATOM 7333 C C . SER D 2 155 ? 41.844 -40.039 120.969 1.00 52.63 206 SER D C 1
ATOM 7334 O O . SER D 2 155 ? 43.015 -40.035 120.583 1.00 52.28 206 SER D O 1
ATOM 7342 N N . GLU D 2 156 ? 40.833 -40.471 120.219 1.00 49.82 207 GLU D N 1
ATOM 7343 C CA . GLU D 2 156 ? 41.039 -41.169 118.947 1.00 52.20 207 GLU D CA 1
ATOM 7344 C C . GLU D 2 156 ? 40.829 -40.297 117.700 1.00 46.64 207 GLU D C 1
ATOM 7345 O O . GLU D 2 156 ? 41.144 -40.720 116.586 1.00 39.55 207 GLU D O 1
ATOM 7357 N N . PHE D 2 157 ? 40.274 -39.104 117.893 1.00 39.99 208 PHE D N 1
ATOM 7358 C CA . PHE D 2 157 ? 40.060 -38.140 116.812 1.00 44.26 208 PHE D CA 1
ATOM 7359 C C . PHE D 2 157 ? 41.059 -36.992 116.955 1.00 37.02 208 PHE D C 1
ATOM 7360 O O . PHE D 2 157 ? 41.057 -36.292 117.963 1.00 35.86 208 PHE D O 1
ATOM 7377 N N . LYS D 2 158 ? 41.910 -36.807 115.951 1.00 37.38 209 LYS D N 1
ATOM 7378 C CA . LYS D 2 158 ? 43.003 -35.838 116.039 1.00 43.03 209 LYS D CA 1
ATOM 7379 C C . LYS D 2 158 ? 43.047 -34.897 114.839 1.00 33.53 209 LYS D C 1
ATOM 7380 O O . LYS D 2 158 ? 42.519 -35.206 113.770 1.00 35.98 209 LYS D O 1
ATOM 7399 N N . PHE D 2 159 ? 43.697 -33.750 115.033 1.00 33.69 210 PHE D N 1
ATOM 7400 C CA . PHE D 2 159 ? 43.903 -32.814 113.944 1.00 33.90 210 PHE D CA 1
ATOM 7401 C C . PHE D 2 159 ? 45.241 -32.122 114.047 1.00 38.22 210 PHE D C 1
ATOM 7402 O O . PHE D 2 159 ? 45.890 -32.114 115.105 1.00 32.80 210 PHE D O 1
ATOM 7419 N N . ARG D 2 160 ? 45.646 -31.518 112.938 1.00 39.77 211 ARG D N 1
ATOM 7420 C CA . ARG D 2 160 ? 46.742 -30.577 112.975 1.00 36.95 211 ARG D CA 1
ATOM 7421 C C . ARG D 2 160 ? 46.578 -29.505 111.905 1.00 37.41 211 ARG D C 1
ATOM 7422 O O . ARG D 2 160 ? 45.973 -29.725 110.851 1.00 30.95 211 ARG D O 1
ATOM 7443 N N . TYR D 2 161 ? 47.117 -28.340 112.221 1.00 37.97 212 TYR D N 1
ATOM 7444 C CA . TYR D 2 161 ? 47.225 -27.239 111.282 1.00 38.46 212 TYR D CA 1
ATOM 7445 C C . TYR D 2 161 ? 48.560 -27.332 110.574 1.00 32.37 212 TYR D C 1
ATOM 7446 O O . TYR D 2 161 ? 49.602 -27.453 111.219 1.00 34.68 212 TYR D O 1
ATOM 7464 N N . VAL D 2 162 ? 48.522 -27.272 109.248 1.00 33.39 213 VAL D N 1
ATOM 7465 C CA . VAL D 2 162 ? 49.718 -27.345 108.430 1.00 37.26 213 VAL D CA 1
ATOM 7466 C C . VAL D 2 162 ? 49.985 -26.026 107.697 1.00 42.27 213 VAL D C 1
ATOM 7467 O O . VAL D 2 162 ? 49.109 -25.477 107.025 1.00 33.00 213 VAL D O 1
ATOM 7480 N N . ASN D 2 163 ? 51.211 -25.532 107.841 1.00 39.63 214 ASN D N 1
ATOM 7481 C CA . ASN D 2 163 ? 51.677 -24.353 107.131 1.00 39.59 214 ASN D CA 1
ATOM 7482 C C . ASN D 2 163 ? 50.820 -23.089 107.341 1.00 38.58 214 ASN D C 1
ATOM 7483 O O . ASN D 2 163 ? 50.463 -22.406 106.377 1.00 33.06 214 ASN D O 1
ATOM 7494 N N . PHE D 2 164 ? 50.521 -22.795 108.601 1.00 33.99 215 PHE D N 1
ATOM 7495 C CA . PHE D 2 164 ? 49.955 -21.509 109.014 1.00 30.64 215 PHE D CA 1
ATOM 7496 C C . PHE D 2 164 ? 51.046 -20.458 109.177 1.00 34.83 215 PHE D C 1
ATOM 7497 O O . PHE D 2 164 ? 52.145 -20.761 109.650 1.00 37.34 215 PHE D O 1
ATOM 7514 N N . ASP D 2 165 ? 50.750 -19.220 108.802 1.00 33.96 216 ASP D N 1
ATOM 7515 C CA . ASP D 2 165 ? 51.734 -18.155 108.905 1.00 35.84 216 ASP D CA 1
ATOM 7516 C C . ASP D 2 165 ? 51.719 -17.530 110.302 1.00 45.94 216 ASP D C 1
ATOM 7517 O O . ASP D 2 165 ? 50.658 -17.336 110.900 1.00 32.17 216 ASP D O 1
ATOM 7526 N N . LYS D 2 166 ? 52.906 -17.188 110.796 1.00 43.25 217 LYS D N 1
ATOM 7527 C CA . LYS D 2 166 ? 53.085 -16.730 112.168 1.00 43.07 217 LYS D CA 1
ATOM 7528 C C . LYS D 2 166 ? 52.897 -15.220 112.349 1.00 33.68 217 LYS D C 1
ATOM 7529 O O . LYS D 2 166 ? 52.896 -14.721 113.478 1.00 28.32 217 LYS D O 1
ATOM 7548 N N . GLU D 2 167 ? 52.772 -14.494 111.247 1.00 34.90 218 GLU D N 1
ATOM 7549 C CA . GLU D 2 167 ? 52.822 -13.032 111.300 1.00 31.43 218 GLU D CA 1
ATOM 7550 C C . GLU D 2 167 ? 51.459 -12.406 111.053 1.00 35.95 218 GLU D C 1
ATOM 7551 O O . GLU D 2 167 ? 50.730 -12.835 110.164 1.00 27.99 218 GLU D O 1
ATOM 7563 N N . THR D 2 168 ? 51.125 -11.399 111.863 1.00 30.61 219 THR D N 1
ATOM 7564 C CA . THR D 2 168 ? 49.973 -10.532 111.630 1.00 27.51 219 THR D CA 1
ATOM 7565 C C . THR D 2 168 ? 50.526 -9.145 111.292 1.00 34.35 219 THR D C 1
ATOM 7566 O O . THR D 2 168 ? 51.018 -8.441 112.175 1.00 34.32 219 THR D O 1
ATOM 7577 N N . TYR D 2 169 ? 50.500 -8.788 110.012 1.00 36.18 220 TYR D N 1
ATOM 7578 C CA . TYR D 2 169 ? 50.927 -7.459 109.567 1.00 33.04 220 TYR D CA 1
ATOM 7579 C C . TYR D 2 169 ? 49.803 -6.469 109.788 1.00 33.87 220 TYR D C 1
ATOM 7580 O O . TYR D 2 169 ? 48.635 -6.777 109.547 1.00 29.91 220 TYR D O 1
ATOM 7598 N N . VAL D 2 170 ? 50.146 -5.272 110.237 1.00 38.34 221 VAL D N 1
ATOM 7599 C CA . VAL D 2 170 ? 49.138 -4.240 110.429 1.00 36.82 221 VAL D CA 1
ATOM 7600 C C . VAL D 2 170 ? 48.485 -3.894 109.108 1.00 33.00 221 VAL D C 1
ATOM 7601 O O . VAL D 2 170 ? 47.262 -3.763 109.019 1.00 36.47 221 VAL D O 1
ATOM 7614 N N . VAL D 2 171 ? 49.327 -3.677 108.104 1.00 32.00 222 VAL D N 1
ATOM 7615 C CA . VAL D 2 171 ? 48.887 -3.488 106.735 1.00 40.80 222 VAL D CA 1
ATOM 7616 C C . VAL D 2 171 ? 49.577 -4.558 105.928 1.00 41.45 222 VAL D C 1
ATOM 7617 O O . VAL D 2 171 ? 50.786 -4.756 106.052 1.00 42.01 222 VAL D O 1
ATOM 7630 N N . LYS D 2 172 ? 48.804 -5.247 105.105 1.00 47.40 223 LYS D N 1
ATOM 7631 C CA . LYS D 2 172 ? 49.307 -6.357 104.320 1.00 52.23 223 LYS D CA 1
ATOM 7632 C C . LYS D 2 172 ? 50.354 -5.844 103.332 1.00 48.58 223 LYS D C 1
ATOM 7633 O O . LYS D 2 172 ? 50.100 -4.883 102.622 1.00 38.91 223 LYS D O 1
ATOM 7652 N N . PRO D 2 173 ? 51.555 -6.450 103.318 1.00 46.79 224 PRO D N 1
ATOM 7653 C CA . PRO D 2 173 ? 52.518 -6.075 102.278 1.00 48.77 224 PRO D CA 1
ATOM 7654 C C . PRO D 2 173 ? 51.953 -6.473 100.918 1.00 50.10 224 PRO D C 1
ATOM 7655 O O . PRO D 2 173 ? 51.203 -7.435 100.883 1.00 54.28 224 PRO D O 1
ATOM 7666 N N . THR D 2 174 ? 52.277 -5.760 99.842 1.00 53.00 225 THR D N 1
ATOM 7667 C CA . THR D 2 174 ? 51.695 -6.069 98.537 1.00 57.19 225 THR D CA 1
ATOM 7668 C C . THR D 2 174 ? 51.806 -7.567 98.235 1.00 54.32 225 THR D C 1
ATOM 7669 O O . THR D 2 174 ? 50.843 -8.190 97.793 1.00 59.03 225 THR D O 1
ATOM 7680 N N . THR D 2 175 ? 52.977 -8.135 98.508 1.00 49.77 226 THR D N 1
ATOM 7681 C CA . THR D 2 175 ? 53.180 -9.573 98.490 1.00 56.02 226 THR D CA 1
ATOM 7682 C C . THR D 2 175 ? 53.702 -10.015 99.847 1.00 54.90 226 THR D C 1
ATOM 7683 O O . THR D 2 175 ? 54.857 -9.751 100.183 1.00 54.97 226 THR D O 1
ATOM 7694 N N . LYS D 2 176 ? 52.865 -10.684 100.635 1.00 48.93 227 LYS D N 1
ATOM 7695 C CA . LYS D 2 176 ? 53.261 -11.032 101.993 1.00 37.07 227 LYS D CA 1
ATOM 7696 C C . LYS D 2 176 ? 54.195 -12.233 101.968 1.00 50.71 227 LYS D C 1
ATOM 7697 O O . LYS D 2 176 ? 53.874 -13.264 101.374 1.00 55.20 227 LYS D O 1
ATOM 7716 N N . PRO D 2 177 ? 55.361 -12.109 102.617 1.00 44.30 228 PRO D N 1
ATOM 7717 C CA . PRO D 2 177 ? 56.264 -13.264 102.637 1.00 53.63 228 PRO D CA 1
ATOM 7718 C C . PRO D 2 177 ? 55.815 -14.339 103.623 1.00 57.32 228 PRO D C 1
ATOM 7719 O O . PRO D 2 177 ? 54.857 -14.153 104.382 1.00 47.37 228 PRO D O 1
ATOM 7730 N N . ASP D 2 178 ? 56.524 -15.460 103.612 1.00 47.18 229 ASP D N 1
ATOM 7731 C CA . ASP D 2 178 ? 56.157 -16.591 104.438 1.00 49.76 229 ASP D CA 1
ATOM 7732 C C . ASP D 2 178 ? 56.986 -16.655 105.701 1.00 43.95 229 ASP D C 1
ATOM 7733 O O . ASP D 2 178 ? 58.185 -16.380 105.693 1.00 41.56 229 ASP D O 1
ATOM 7742 N N . ASN D 2 179 ? 56.317 -17.004 106.789 1.00 38.49 230 ASN D N 1
ATOM 7743 C CA . ASN D 2 179 ? 56.974 -17.483 107.990 1.00 42.08 230 ASN D CA 1
ATOM 7744 C C . ASN D 2 179 ? 56.075 -18.545 108.604 1.00 41.45 230 ASN D C 1
ATOM 7745 O O . ASN D 2 179 ? 55.220 -18.246 109.426 1.00 41.75 230 ASN D O 1
ATOM 7756 N N . LEU D 2 180 ? 56.268 -19.787 108.186 1.00 37.11 231 LEU D N 1
ATOM 7757 C CA . LEU D 2 180 ? 55.268 -20.825 108.410 1.00 38.09 231 LEU D CA 1
ATOM 7758 C C . LEU D 2 180 ? 55.623 -21.791 109.543 1.00 49.20 231 LEU D C 1
ATOM 7759 O O . LEU D 2 180 ? 56.797 -22.029 109.833 1.00 44.61 231 LEU D O 1
ATOM 7775 N N . ILE D 2 181 ? 54.590 -22.364 110.153 1.00 36.50 232 ILE D N 1
ATOM 7776 C CA . ILE D 2 181 ? 54.752 -23.388 111.164 1.00 37.79 232 ILE D CA 1
ATOM 7777 C C . ILE D 2 181 ? 53.513 -24.279 111.141 1.00 45.06 232 ILE D C 1
ATOM 7778 O O . ILE D 2 181 ? 52.442 -23.835 110.726 1.00 36.23 232 ILE D O 1
ATOM 7794 N N . SER D 2 182 ? 53.675 -25.532 111.566 1.00 39.89 233 SER D N 1
ATOM 7795 C CA . SER D 2 182 ? 52.565 -26.474 111.693 1.00 33.08 233 SER D CA 1
ATOM 7796 C C . SER D 2 182 ? 52.420 -26.862 113.163 1.00 38.38 233 SER D C 1
ATOM 7797 O O . SER D 2 182 ? 53.371 -26.753 113.935 1.00 40.67 233 SER D O 1
ATOM 7805 N N . SER D 2 183 ? 51.241 -27.324 113.553 1.00 34.03 234 SER D N 1
ATOM 7806 C CA . SER D 2 183 ? 50.972 -27.559 114.964 1.00 34.49 234 SER D CA 1
ATOM 7807 C C . SER D 2 183 ? 51.469 -28.931 115.410 1.00 39.21 234 SER D C 1
ATOM 7808 O O . SER D 2 183 ? 51.454 -29.237 116.596 1.00 38.46 234 SER D O 1
ATOM 7816 N N . ALA D 2 184 ? 51.901 -29.758 114.461 1.00 39.08 235 ALA D N 1
ATOM 7817 C CA . ALA D 2 184 ? 52.421 -31.084 114.777 1.00 38.54 235 ALA D CA 1
ATOM 7818 C C . ALA D 2 184 ? 53.248 -31.572 113.596 1.00 46.73 235 ALA D C 1
ATOM 7819 O O . ALA D 2 184 ? 53.099 -31.053 112.490 1.00 48.57 235 ALA D O 1
ATOM 7826 N N . ASN D 2 185 ? 54.112 -32.561 113.824 1.00 47.00 236 ASN D N 1
ATOM 7827 C CA . ASN D 2 185 ? 55.040 -33.008 112.785 1.00 56.01 236 ASN D CA 1
ATOM 7828 C C . ASN D 2 185 ? 55.108 -34.527 112.661 1.00 56.89 236 ASN D C 1
ATOM 7829 O O . ASN D 2 185 ? 55.979 -35.065 111.986 1.00 58.47 236 ASN D O 1
ATOM 7840 N N . GLY D 2 186 ? 54.171 -35.213 113.298 1.00 39.29 237 GLY D N 1
ATOM 7841 C CA . GLY D 2 186 ? 54.063 -36.658 113.147 1.00 55.71 237 GLY D CA 1
ATOM 7842 C C . GLY D 2 186 ? 53.803 -37.035 111.696 1.00 60.01 237 GLY D C 1
ATOM 7843 O O . GLY D 2 186 ? 52.794 -36.643 111.115 1.00 55.78 237 GLY D O 1
ATOM 7847 N N . VAL D 2 187 ? 54.731 -37.774 111.094 1.00 67.96 238 VAL D N 1
ATOM 7848 C CA . VAL D 2 187 ? 54.543 -38.264 109.731 1.00 73.11 238 VAL D CA 1
ATOM 7849 C C . VAL D 2 187 ? 53.454 -39.339 109.727 1.00 70.17 238 VAL D C 1
ATOM 7850 O O . VAL D 2 187 ? 53.527 -40.299 110.496 1.00 65.15 238 VAL D O 1
ATOM 7863 N N . TRP D 2 188 ? 52.450 -39.179 108.870 1.00 62.25 239 TRP D N 1
ATOM 7864 C CA . TRP D 2 188 ? 51.339 -40.121 108.834 1.00 75.29 239 TRP D CA 1
ATOM 7865 C C . TRP D 2 188 ? 51.858 -41.531 108.529 1.00 82.96 239 TRP D C 1
ATOM 7866 O O . TRP D 2 188 ? 52.718 -41.689 107.665 1.00 93.58 239 TRP D O 1
ATOM 7887 N N . PRO D 2 189 ? 51.350 -42.561 109.237 1.00 78.25 240 PRO D N 1
ATOM 7888 C CA . PRO D 2 189 ? 50.287 -42.564 110.247 1.00 80.27 240 PRO D CA 1
ATOM 7889 C C . PRO D 2 189 ? 50.797 -42.443 111.688 1.00 86.27 240 PRO D C 1
ATOM 7890 O O . PRO D 2 189 ? 50.081 -42.813 112.618 1.00 78.77 240 PRO D O 1
ATOM 7901 N N . GLN D 2 190 ? 52.015 -41.941 111.870 1.00 97.40 241 GLN D N 1
ATOM 7902 C CA . GLN D 2 190 ? 52.540 -41.676 113.207 1.00 104.05 241 GLN D CA 1
ATOM 7903 C C . GLN D 2 190 ? 52.062 -40.293 113.633 1.00 80.86 241 GLN D C 1
ATOM 7904 O O . GLN D 2 190 ? 52.640 -39.296 113.223 1.00 59.23 241 GLN D O 1
ATOM 7918 N N . ILE D 2 191 ? 51.013 -40.232 114.447 1.00 69.13 242 ILE D N 1
ATOM 7919 C CA . ILE D 2 191 ? 50.344 -38.963 114.744 1.00 47.64 242 ILE D CA 1
ATOM 7920 C C . ILE D 2 191 ? 50.280 -38.702 116.242 1.00 51.10 242 ILE D C 1
ATOM 7921 O O . ILE D 2 191 ? 49.319 -38.112 116.746 1.00 45.78 242 ILE D O 1
ATOM 7937 N N . THR D 2 192 ? 51.326 -39.125 116.944 1.00 50.79 243 THR D N 1
ATOM 7938 C CA . THR D 2 192 ? 51.352 -39.065 118.399 1.00 51.73 243 THR D CA 1
ATOM 7939 C C . THR D 2 192 ? 51.174 -37.641 118.916 1.00 44.94 243 THR D C 1
ATOM 7940 O O . THR D 2 192 ? 50.448 -37.414 119.884 1.00 45.42 243 THR D O 1
ATOM 7951 N N . ASP D 2 193 ? 51.821 -36.681 118.256 1.00 43.48 244 ASP D N 1
ATOM 7952 C CA . ASP D 2 193 ? 51.835 -35.297 118.732 1.00 41.07 244 ASP D CA 1
ATOM 7953 C C . ASP D 2 193 ? 50.706 -34.436 118.149 1.00 40.70 244 ASP D C 1
ATOM 7954 O O . ASP D 2 193 ? 50.604 -33.249 118.468 1.00 37.93 244 ASP D O 1
ATOM 7963 N N . TRP D 2 194 ? 49.870 -35.019 117.294 1.00 43.24 245 TRP D N 1
ATOM 7964 C CA . TRP D 2 194 ? 48.705 -34.309 116.765 1.00 40.27 245 TRP D CA 1
ATOM 7965 C C . TRP D 2 194 ? 47.755 -34.018 117.916 1.00 44.24 245 TRP D C 1
ATOM 7966 O O . TRP D 2 194 ? 47.801 -34.681 118.953 1.00 39.82 245 TRP D O 1
ATOM 7987 N N . THR D 2 195 ? 46.884 -33.036 117.729 1.00 39.31 246 THR D N 1
ATOM 7988 C CA . THR D 2 195 ? 46.033 -32.552 118.812 1.00 38.33 246 THR D CA 1
ATOM 7989 C C . THR D 2 195 ? 44.736 -33.340 118.933 1.00 42.87 246 THR D C 1
ATOM 7990 O O . THR D 2 195 ? 44.057 -33.572 117.938 1.00 32.53 246 THR D O 1
ATOM 8001 N N . VAL D 2 196 ? 44.405 -33.765 120.151 1.00 51.03 247 VAL D N 1
ATOM 8002 C CA . VAL D 2 196 ? 43.171 -34.504 120.396 1.00 49.62 247 VAL D CA 1
ATOM 8003 C C . VAL D 2 196 ? 41.971 -33.578 120.269 1.00 43.20 247 VAL D C 1
ATOM 8004 O O . VAL D 2 196 ? 42.065 -32.393 120.572 1.00 41.00 247 VAL D O 1
ATOM 8017 N N . TRP D 2 197 ? 40.835 -34.123 119.847 1.00 47.02 248 TRP D N 1
ATOM 8018 C CA . TRP D 2 197 ? 39.631 -33.316 119.669 1.00 40.88 248 TRP D CA 1
ATOM 8019 C C . TRP D 2 197 ? 39.046 -32.880 121.004 1.00 42.36 248 TRP D C 1
ATOM 8020 O O . TRP D 2 197 ? 38.801 -33.702 121.879 1.00 41.88 248 TRP D O 1
ATOM 8041 N N . GLY D 2 198 ? 38.820 -31.577 121.149 1.00 33.98 249 GLY D N 1
ATOM 8042 C CA . GLY D 2 198 ? 38.335 -31.021 122.398 1.00 37.48 249 GLY D CA 1
ATOM 8043 C C . GLY D 2 198 ? 36.837 -30.788 122.409 1.00 41.46 249 GLY D C 1
ATOM 8044 O O . GLY D 2 198 ? 36.131 -31.170 121.473 1.00 38.09 249 GLY D O 1
ATOM 8048 N N . ALA D 2 199 ? 36.355 -30.143 123.469 1.00 44.48 250 ALA D N 1
ATOM 8049 C CA . ALA D 2 199 ? 34.924 -29.970 123.678 1.00 43.61 250 ALA D CA 1
ATOM 8050 C C . ALA D 2 199 ? 34.548 -28.526 123.990 1.00 41.69 250 ALA D C 1
ATOM 8051 O O . ALA D 2 199 ? 33.443 -28.264 124.459 1.00 44.39 250 ALA D O 1
ATOM 8058 N N . SER D 2 200 ? 35.450 -27.590 123.717 1.00 36.81 251 SER D N 1
ATOM 8059 C CA . SER D 2 200 ? 35.225 -26.206 124.106 1.00 36.93 251 SER D CA 1
ATOM 8060 C C . SER D 2 200 ? 33.994 -25.616 123.404 1.00 43.23 251 SER D C 1
ATOM 8061 O O . SER D 2 200 ? 33.337 -24.722 123.940 1.00 49.50 251 SER D O 1
ATOM 8069 N N . LEU D 2 201 ? 33.655 -26.138 122.228 1.00 37.70 252 LEU D N 1
ATOM 8070 C CA . LEU D 2 201 ? 32.490 -25.654 121.493 1.00 40.29 252 LEU D CA 1
ATOM 8071 C C . LEU D 2 201 ? 31.182 -26.283 121.958 1.00 41.98 252 LEU D C 1
ATOM 8072 O O . LEU D 2 201 ? 30.108 -25.910 121.476 1.00 51.99 252 LEU D O 1
ATOM 8088 N N . ASN D 2 202 ? 31.264 -27.231 122.887 1.00 40.23 253 ASN D N 1
ATOM 8089 C CA . ASN D 2 202 ? 30.075 -27.947 123.359 1.00 54.46 253 ASN D CA 1
ATOM 8090 C C . ASN D 2 202 ? 29.380 -27.276 124.542 1.00 68.46 253 ASN D C 1
ATOM 8091 O O . ASN D 2 202 ? 28.519 -27.886 125.181 1.00 63.89 253 ASN D O 1
ATOM 8102 N N . THR D 2 203 ? 29.747 -26.031 124.831 1.00 81.16 254 THR D N 1
ATOM 8103 C CA . THR D 2 203 ? 29.281 -25.356 126.037 1.00 84.97 254 THR D CA 1
ATOM 8104 C C . THR D 2 203 ? 28.040 -24.521 125.754 1.00 81.67 254 THR D C 1
ATOM 8105 O O . THR D 2 203 ? 27.553 -24.494 124.625 1.00 64.86 254 THR D O 1
ATOM 8116 N N . SER D 2 204 ? 27.561 -23.816 126.779 1.00 95.60 255 SER D N 1
ATOM 8117 C CA . SER D 2 204 ? 26.197 -23.288 126.793 1.00 108.18 255 SER D CA 1
ATOM 8118 C C . SER D 2 204 ? 25.922 -22.242 125.699 1.00 101.46 255 SER D C 1
ATOM 8119 O O . SER D 2 204 ? 25.060 -22.485 124.855 1.00 98.27 255 SER D O 1
ATOM 8127 N N . PRO D 2 205 ? 26.630 -21.086 125.695 1.00 93.40 256 PRO D N 1
ATOM 8128 C CA . PRO D 2 205 ? 26.382 -20.201 124.556 1.00 92.31 256 PRO D CA 1
ATOM 8129 C C . PRO D 2 205 ? 27.395 -20.437 123.436 1.00 100.37 256 PRO D C 1
ATOM 8130 O O . PRO D 2 205 ? 27.283 -19.820 122.379 1.00 106.79 256 PRO D O 1
ATOM 8141 N N . ALA D 2 206 ? 28.369 -21.311 123.690 1.00 92.42 257 ALA D N 1
ATOM 8142 C CA . ALA D 2 206 ? 29.391 -21.698 122.715 1.00 83.66 257 ALA D CA 1
ATOM 8143 C C . ALA D 2 206 ? 30.343 -20.545 122.386 1.00 59.48 257 ALA D C 1
ATOM 8144 O O . ALA D 2 206 ? 29.905 -19.506 121.901 1.00 47.95 257 ALA D O 1
ATOM 8151 N N . PRO D 2 207 ? 31.653 -20.733 122.636 1.00 53.80 258 PRO D N 1
ATOM 8152 C CA . PRO D 2 207 ? 32.625 -19.700 122.260 1.00 49.05 258 PRO D CA 1
ATOM 8153 C C . PRO D 2 207 ? 32.758 -19.545 120.747 1.00 44.61 258 PRO D C 1
ATOM 8154 O O . PRO D 2 207 ? 32.227 -20.352 119.992 1.00 40.03 258 PRO D O 1
ATOM 8165 N N . ASP D 2 208 ? 33.467 -18.511 120.315 1.00 38.38 259 ASP D N 1
ATOM 8166 C CA . ASP D 2 208 ? 33.610 -18.216 118.897 1.00 41.73 259 ASP D CA 1
ATOM 8167 C C . ASP D 2 208 ? 34.541 -19.197 118.197 1.00 35.73 259 ASP D C 1
ATOM 8168 O O . ASP D 2 208 ? 34.387 -19.440 117.003 1.00 37.90 259 ASP D O 1
ATOM 8177 N N . ALA D 2 209 ? 35.526 -19.710 118.936 1.00 29.99 260 ALA D N 1
ATOM 8178 C CA . ALA D 2 209 ? 36.554 -20.604 118.395 1.00 34.10 260 ALA D CA 1
ATOM 8179 C C . ALA D 2 209 ? 36.829 -21.765 119.344 1.00 32.20 260 ALA D C 1
ATOM 8180 O O . ALA D 2 209 ? 36.611 -21.648 120.549 1.00 37.85 260 ALA D O 1
ATOM 8187 N N . GLY D 2 210 ? 37.312 -22.877 118.788 1.00 39.47 261 GLY D N 1
ATOM 8188 C CA . GLY D 2 210 ? 37.665 -24.055 119.565 1.00 32.47 261 GLY D CA 1
ATOM 8189 C C . GLY D 2 210 ? 37.390 -25.332 118.794 1.00 33.07 261 GLY D C 1
ATOM 8190 O O . GLY D 2 210 ? 37.389 -25.341 117.572 1.00 33.35 261 GLY D O 1
ATOM 8194 N N . THR D 2 211 ? 37.159 -26.415 119.525 1.00 34.57 262 THR D N 1
ATOM 8195 C CA . THR D 2 211 ? 36.786 -27.670 118.917 1.00 35.58 262 THR D CA 1
ATOM 8196 C C . THR D 2 211 ? 35.607 -28.252 119.672 1.00 39.41 262 THR D C 1
ATOM 8197 O O . THR D 2 211 ? 35.398 -27.957 120.849 1.00 34.20 262 THR D O 1
ATOM 8208 N N . GLY D 2 212 ? 34.830 -29.072 118.984 1.00 39.67 263 GLY D N 1
ATOM 8209 C CA . GLY D 2 212 ? 33.696 -29.719 119.604 1.00 42.76 263 GLY D CA 1
ATOM 8210 C C . GLY D 2 212 ? 33.274 -30.914 118.793 1.00 39.91 263 GLY D C 1
ATOM 8211 O O . GLY D 2 212 ? 33.855 -31.221 117.757 1.00 33.83 263 GLY D O 1
ATOM 8215 N N . TYR D 2 213 ? 32.234 -31.578 119.265 1.00 38.23 264 TYR D N 1
ATOM 8216 C CA . TYR D 2 213 ? 31.763 -32.789 118.643 1.00 38.23 264 TYR D CA 1
ATOM 8217 C C . TYR D 2 213 ? 30.346 -33.036 119.105 1.00 38.38 264 TYR D C 1
ATOM 8218 O O . TYR D 2 213 ? 29.902 -32.456 120.099 1.00 39.55 264 TYR D O 1
ATOM 8236 N N . THR D 2 214 ? 29.636 -33.871 118.358 1.00 40.13 265 THR D N 1
ATOM 8237 C CA . THR D 2 214 ? 28.288 -34.290 118.713 1.00 42.27 265 THR D CA 1
ATOM 8238 C C . THR D 2 214 ? 28.282 -35.775 119.061 1.00 54.42 265 THR D C 1
ATOM 8239 O O . THR D 2 214 ? 28.733 -36.615 118.265 1.00 40.75 265 THR D O 1
ATOM 8250 N N . LEU D 2 215 ? 27.783 -36.085 120.259 1.00 51.68 266 LEU D N 1
ATOM 8251 C CA . LEU D 2 215 ? 27.542 -37.464 120.666 1.00 55.45 266 LEU D CA 1
ATOM 8252 C C . LEU D 2 215 ? 26.083 -37.813 120.442 1.00 58.27 266 LEU D C 1
ATOM 8253 O O . LEU D 2 215 ? 25.194 -37.141 120.959 1.00 54.24 266 LEU D O 1
ATOM 8269 N N . ASP D 2 216 ? 25.840 -38.862 119.665 1.00 50.00 267 ASP D N 1
ATOM 8270 C CA . ASP D 2 216 ? 24.498 -39.381 119.498 1.00 47.51 267 ASP D CA 1
ATOM 8271 C C . ASP D 2 216 ? 24.015 -39.914 120.843 1.00 44.74 267 ASP D C 1
ATOM 8272 O O . ASP D 2 216 ? 24.805 -40.108 121.767 1.00 43.88 267 ASP D O 1
ATOM 8281 N N . ALA D 2 217 ? 22.717 -40.155 120.950 1.00 52.74 268 ALA D N 1
ATOM 8282 C CA . ALA D 2 217 ? 22.167 -40.706 122.168 1.00 54.33 268 ALA D CA 1
ATOM 8283 C C . ALA D 2 217 ? 22.772 -42.087 122.445 1.00 58.45 268 ALA D C 1
ATOM 8284 O O . ALA D 2 217 ? 22.946 -42.461 123.605 1.00 53.36 268 ALA D O 1
ATOM 8291 N N . ASN D 2 218 ? 23.112 -42.827 121.382 1.00 55.56 269 ASN D N 1
ATOM 8292 C CA . ASN D 2 218 ? 23.664 -44.179 121.526 1.00 47.33 269 ASN D CA 1
ATOM 8293 C C . ASN D 2 218 ? 25.138 -44.194 121.923 1.00 45.41 269 ASN D C 1
ATOM 8294 O O . ASN D 2 218 ? 25.722 -45.263 122.075 1.00 48.26 269 ASN D O 1
ATOM 8305 N N . GLY D 2 219 ? 25.730 -43.014 122.081 1.00 51.24 270 GLY D N 1
ATOM 8306 C CA . GLY D 2 219 ? 27.109 -42.893 122.529 1.00 48.27 270 GLY D CA 1
ATOM 8307 C C . GLY D 2 219 ? 28.109 -42.607 121.420 1.00 49.01 270 GLY D C 1
ATOM 8308 O O . GLY D 2 219 ? 29.243 -42.215 121.694 1.00 49.84 270 GLY D O 1
ATOM 8312 N N . LYS D 2 220 ? 27.700 -42.794 120.170 1.00 49.74 271 LYS D N 1
ATOM 8313 C CA . LYS D 2 220 ? 28.621 -42.650 119.047 1.00 48.29 271 LYS D CA 1
ATOM 8314 C C . LYS D 2 220 ? 28.825 -41.192 118.650 1.00 49.08 271 LYS D C 1
ATOM 8315 O O . LYS D 2 220 ? 27.899 -40.379 118.682 1.00 48.61 271 LYS D O 1
ATOM 8334 N N . VAL D 2 221 ? 30.057 -40.874 118.281 1.00 38.26 272 VAL D N 1
ATOM 8335 C CA . VAL D 2 221 ? 30.373 -39.574 117.683 1.00 36.82 272 VAL D CA 1
ATOM 8336 C C . VAL D 2 221 ? 29.800 -39.486 116.276 1.00 39.55 272 VAL D C 1
ATOM 8337 O O . VAL D 2 221 ? 30.078 -40.348 115.446 1.00 40.04 272 VAL D O 1
ATOM 8350 N N . THR D 2 222 ? 29.018 -38.442 116.000 1.00 42.91 273 THR D N 1
ATOM 8351 C CA . THR D 2 222 ? 28.345 -38.301 114.707 1.00 43.01 273 THR D CA 1
ATOM 8352 C C . THR D 2 222 ? 28.774 -37.045 113.962 1.00 41.58 273 THR D C 1
ATOM 8353 O O . THR D 2 222 ? 28.475 -36.893 112.784 1.00 44.40 273 THR D O 1
ATOM 8364 N N . ALA D 2 223 ? 29.456 -36.147 114.655 1.00 47.56 274 ALA D N 1
ATOM 8365 C CA . ALA D 2 223 ? 29.949 -34.913 114.036 1.00 47.87 274 ALA D CA 1
ATOM 8366 C C . ALA D 2 223 ? 31.120 -34.342 114.817 1.00 44.16 274 ALA D C 1
ATOM 8367 O O . ALA D 2 223 ? 31.241 -34.573 116.024 1.00 34.60 274 ALA D O 1
ATOM 8374 N N . LEU D 2 224 ? 31.960 -33.588 114.106 1.00 42.51 275 LEU D N 1
ATOM 8375 C CA . LEU D 2 224 ? 33.103 -32.890 114.665 1.00 32.50 275 LEU D CA 1
ATOM 8376 C C . LEU D 2 224 ? 33.030 -31.458 114.204 1.00 40.95 275 LEU D C 1
ATOM 8377 O O . LEU D 2 224 ? 32.477 -31.157 113.145 1.00 41.49 275 LEU D O 1
ATOM 8393 N N . ARG D 2 225 ? 33.615 -30.579 114.992 1.00 38.34 276 ARG D N 1
ATOM 8394 C CA . ARG D 2 225 ? 33.599 -29.167 114.677 1.00 35.29 276 ARG D CA 1
ATOM 8395 C C . ARG D 2 225 ? 34.942 -28.580 115.062 1.00 33.08 276 ARG D C 1
ATOM 8396 O O . ARG D 2 225 ? 35.485 -28.908 116.110 1.00 32.07 276 ARG D O 1
ATOM 8417 N N . ILE D 2 226 ? 35.497 -27.734 114.202 1.00 32.13 277 ILE D N 1
ATOM 8418 C CA . ILE D 2 226 ? 36.686 -27.006 114.574 1.00 28.24 277 ILE D CA 1
ATOM 8419 C C . ILE D 2 226 ? 36.601 -25.620 113.965 1.00 31.70 277 ILE D C 1
ATOM 8420 O O . ILE D 2 226 ? 36.246 -25.474 112.798 1.00 28.49 277 ILE D O 1
ATOM 8436 N N . VAL D 2 227 ? 36.877 -24.622 114.802 1.00 36.31 278 VAL D N 1
ATOM 8437 C CA . VAL D 2 227 ? 36.833 -23.211 114.433 1.00 38.41 278 VAL D CA 1
ATOM 8438 C C . VAL D 2 227 ? 38.103 -22.540 114.928 1.00 32.70 278 VAL D C 1
ATOM 8439 O O . VAL D 2 227 ? 38.410 -22.568 116.130 1.00 29.17 278 VAL D O 1
ATOM 8452 N N . THR D 2 228 ? 38.861 -21.960 114.011 1.00 31.05 279 THR D N 1
ATOM 8453 C CA . THR D 2 228 ? 40.082 -21.277 114.393 1.00 29.23 279 THR D CA 1
ATOM 8454 C C . THR D 2 228 ? 40.277 -19.997 113.617 1.00 25.58 279 THR D C 1
ATOM 8455 O O . THR D 2 228 ? 39.888 -19.905 112.456 1.00 27.68 279 THR D O 1
ATOM 8466 N N . TYR D 2 229 ? 40.887 -19.016 114.277 1.00 24.30 280 TYR D N 1
ATOM 8467 C CA . TYR D 2 229 ? 41.446 -17.869 113.582 1.00 26.49 280 TYR D CA 1
ATOM 8468 C C . TYR D 2 229 ? 42.811 -18.261 113.022 1.00 31.48 280 TYR D C 1
ATOM 8469 O O . TYR D 2 229 ? 43.416 -19.239 113.474 1.00 28.82 280 TYR D O 1
ATOM 8487 N N . LEU D 2 230 ? 43.258 -17.533 111.999 1.00 26.66 281 LEU D N 1
ATOM 8488 C CA . LEU D 2 230 ? 44.586 -17.711 111.431 1.00 25.20 281 LEU D CA 1
ATOM 8489 C C . LEU D 2 230 ? 44.986 -16.466 110.647 1.00 28.87 281 LEU D C 1
ATOM 8490 O O . LEU D 2 230 ? 44.156 -15.611 110.307 1.00 32.07 281 LEU D O 1
ATOM 8506 N N . ASN D 2 231 ? 46.275 -16.361 110.373 1.00 26.59 282 ASN D N 1
ATOM 8507 C CA . ASN D 2 231 ? 46.792 -15.217 109.653 1.00 26.67 282 ASN D CA 1
ATOM 8508 C C . ASN D 2 231 ? 46.604 -15.317 108.155 1.00 33.11 282 ASN D C 1
ATOM 8509 O O . ASN D 2 231 ? 46.499 -16.405 107.605 1.00 35.33 282 ASN D O 1
ATOM 8520 N N . GLU D 2 232 ? 46.565 -14.166 107.499 1.00 28.69 283 GLU D N 1
ATOM 8521 C CA . GLU D 2 232 ? 46.454 -14.124 106.045 1.00 29.34 283 GLU D CA 1
ATOM 8522 C C . GLU D 2 232 ? 47.693 -14.754 105.408 1.00 33.55 283 GLU D C 1
ATOM 8523 O O . GLU D 2 232 ? 48.782 -14.754 105.997 1.00 36.74 283 GLU D O 1
ATOM 8535 N N . ARG D 2 233 ? 47.516 -15.271 104.200 1.00 36.26 284 ARG D N 1
ATOM 8536 C CA . ARG D 2 233 ? 48.614 -15.784 103.383 1.00 33.72 284 ARG D CA 1
ATOM 8537 C C . ARG D 2 233 ? 48.385 -15.416 101.935 1.00 39.72 284 ARG D C 1
ATOM 8538 O O . ARG D 2 233 ? 47.275 -15.551 101.417 1.00 39.33 284 ARG D O 1
ATOM 8559 N N . ASP D 2 234 ? 49.443 -14.929 101.297 1.00 41.01 285 ASP D N 1
ATOM 8560 C CA . ASP D 2 234 ? 49.439 -14.675 99.863 1.00 44.74 285 ASP D CA 1
ATOM 8561 C C . ASP D 2 234 ? 49.976 -15.862 99.083 1.00 50.02 285 ASP D C 1
ATOM 8562 O O . ASP D 2 234 ? 50.055 -15.806 97.858 1.00 50.75 285 ASP D O 1
ATOM 8571 N N . SER D 2 235 ? 50.375 -16.915 99.797 1.00 55.77 286 SER D N 1
ATOM 8572 C CA . SER D 2 235 ? 50.943 -18.106 99.166 1.00 58.63 286 SER D CA 1
ATOM 8573 C C . SER D 2 235 ? 50.197 -19.371 99.611 1.00 56.22 286 SER D C 1
ATOM 8574 O O . SER D 2 235 ? 49.602 -19.425 100.696 1.00 39.50 286 SER D O 1
ATOM 8582 N N . LYS D 2 236 ? 50.244 -20.383 98.750 1.00 49.95 287 LYS D N 1
ATOM 8583 C CA . LYS D 2 236 ? 49.466 -21.611 98.917 1.00 52.28 287 LYS D CA 1
ATOM 8584 C C . LYS D 2 236 ? 50.084 -22.563 99.943 1.00 45.13 287 LYS D C 1
ATOM 8585 O O . LYS D 2 236 ? 51.303 -22.618 100.088 1.00 47.75 287 LYS D O 1
ATOM 8604 N N . GLY D 2 237 ? 49.241 -23.297 100.664 1.00 43.27 288 GLY D N 1
ATOM 8605 C CA . GLY D 2 237 ? 49.716 -24.374 101.524 1.00 55.51 288 GLY D CA 1
ATOM 8606 C C . GLY D 2 237 ? 48.937 -24.620 102.803 1.00 49.83 288 GLY D C 1
ATOM 8607 O O . GLY D 2 237 ? 48.950 -25.731 103.339 1.00 41.15 288 GLY D O 1
ATOM 8611 N N . ALA D 2 238 ? 48.283 -23.588 103.322 1.00 36.40 289 ALA D N 1
ATOM 8612 C CA . ALA D 2 238 ? 47.597 -23.702 104.597 1.00 39.50 289 ALA D CA 1
ATOM 8613 C C . ALA D 2 238 ? 46.548 -24.797 104.512 1.00 41.08 289 ALA D C 1
ATOM 8614 O O . ALA D 2 238 ? 45.731 -24.836 103.595 1.00 41.60 289 ALA D O 1
ATOM 8621 N N . THR D 2 239 ? 46.603 -25.700 105.477 1.00 42.40 290 THR D N 1
ATOM 8622 C CA . THR D 2 239 ? 45.823 -26.925 105.434 1.00 43.26 290 THR D CA 1
ATOM 8623 C C . THR D 2 239 ? 45.447 -27.336 106.843 1.00 42.64 290 THR D C 1
ATOM 8624 O O . THR D 2 239 ? 46.191 -27.069 107.782 1.00 36.25 290 THR D O 1
ATOM 8635 N N . VAL D 2 240 ? 44.280 -27.960 106.978 1.00 39.71 291 VAL D N 1
ATOM 8636 C CA . VAL D 2 240 ? 43.888 -28.632 108.208 1.00 33.67 291 VAL D CA 1
ATOM 8637 C C . VAL D 2 240 ? 43.848 -30.115 107.886 1.00 35.19 291 VAL D C 1
ATOM 8638 O O . VAL D 2 240 ? 43.227 -30.512 106.908 1.00 35.67 291 VAL D O 1
ATOM 8651 N N . GLU D 2 241 ? 44.527 -30.921 108.689 1.00 32.47 292 GLU D N 1
ATOM 8652 C CA . GLU D 2 241 ? 44.505 -32.367 108.518 1.00 36.46 292 GLU D CA 1
ATOM 8653 C C . GLU D 2 241 ? 43.751 -32.971 109.685 1.00 32.59 292 GLU D C 1
ATOM 8654 O O . GLU D 2 241 ? 43.880 -32.519 110.815 1.00 35.58 292 GLU D O 1
ATOM 8666 N N . VAL D 2 242 ? 42.943 -33.984 109.396 1.00 41.99 293 VAL D N 1
ATOM 8667 C CA . VAL D 2 242 ? 42.223 -34.693 110.436 1.00 37.86 293 VAL D CA 1
ATOM 8668 C C . VAL D 2 242 ? 42.487 -36.186 110.331 1.00 35.65 293 VAL D C 1
ATOM 8669 O O . VAL D 2 242 ? 42.556 -36.746 109.233 1.00 38.40 293 VAL D O 1
ATOM 8682 N N . ALA D 2 243 ? 42.653 -36.806 111.490 1.00 39.34 294 ALA D N 1
ATOM 8683 C CA . ALA D 2 243 ? 42.778 -38.260 111.601 1.00 34.27 294 ALA D CA 1
ATOM 8684 C C . ALA D 2 243 ? 41.527 -38.828 112.234 1.00 40.20 294 ALA D C 1
ATOM 8685 O O . ALA D 2 243 ? 41.196 -38.503 113.375 1.00 41.77 294 ALA D O 1
ATOM 8692 N N . LEU D 2 244 ? 40.837 -39.681 111.493 1.00 41.78 295 LEU D N 1
ATOM 8693 C CA . LEU D 2 244 ? 39.582 -40.250 111.956 1.00 40.23 295 LEU D CA 1
ATOM 8694 C C . LEU D 2 244 ? 39.734 -41.743 112.213 1.00 49.74 295 LEU D C 1
ATOM 8695 O O . LEU D 2 244 ? 40.161 -42.483 111.330 1.00 46.79 295 LEU D O 1
ATOM 8711 N N . PRO D 2 245 ? 39.371 -42.188 113.422 1.00 42.29 296 PRO D N 1
ATOM 8712 C CA . PRO D 2 245 ? 39.484 -43.609 113.737 1.00 54.49 296 PRO D CA 1
ATOM 8713 C C . PRO D 2 245 ? 38.430 -44.392 112.982 1.00 63.25 296 PRO D C 1
ATOM 8714 O O . PRO D 2 245 ? 37.333 -43.884 112.714 1.00 46.44 296 PRO D O 1
ATOM 8725 N N . ARG D 2 246 ? 38.771 -45.630 112.654 1.00 77.38 297 ARG D N 1
ATOM 8726 C CA . ARG D 2 246 ? 38.010 -46.397 111.692 1.00 80.16 297 ARG D CA 1
ATOM 8727 C C . ARG D 2 246 ? 37.585 -47.743 112.262 1.00 77.80 297 ARG D C 1
ATOM 8728 O O . ARG D 2 246 ? 36.532 -47.844 112.889 1.00 73.09 297 ARG D O 1
ATOM 8749 N N . GLY D 2 258 ? 43.736 -48.999 111.212 1.00 82.97 309 GLY D N 1
ATOM 8750 C CA . GLY D 2 258 ? 44.142 -47.743 111.819 1.00 86.70 309 GLY D CA 1
ATOM 8751 C C . GLY D 2 258 ? 43.258 -46.581 111.399 1.00 84.22 309 GLY D C 1
ATOM 8752 O O . GLY D 2 258 ? 42.277 -46.774 110.679 1.00 71.30 309 GLY D O 1
ATOM 8755 N N . PRO D 2 259 ? 43.597 -45.360 111.852 1.00 100.26 310 PRO D N 1
ATOM 8756 C CA . PRO D 2 259 ? 42.826 -44.172 111.472 1.00 90.41 310 PRO D CA 1
ATOM 8757 C C . PRO D 2 259 ? 43.112 -43.743 110.036 1.00 87.79 310 PRO D C 1
ATOM 8758 O O . PRO D 2 259 ? 44.126 -44.157 109.475 1.00 97.99 310 PRO D O 1
ATOM 8769 N N . GLU D 2 260 ? 42.225 -42.933 109.463 1.00 58.35 311 GLU D N 1
ATOM 8770 C CA . GLU D 2 260 ? 42.358 -42.465 108.087 1.00 60.18 311 GLU D CA 1
ATOM 8771 C C . GLU D 2 260 ? 42.590 -40.952 108.049 1.00 45.43 311 GLU D C 1
ATOM 8772 O O . GLU D 2 260 ? 41.956 -40.215 108.796 1.00 40.51 311 GLU D O 1
ATOM 8784 N N . LEU D 2 261 ? 43.507 -40.520 107.183 1.00 40.02 312 LEU D N 1
ATOM 8785 C CA . LEU D 2 261 ? 43.862 -39.109 107.024 1.00 40.39 312 LEU D CA 1
ATOM 8786 C C . LEU D 2 261 ? 42.918 -38.420 106.057 1.00 52.02 312 LEU D C 1
ATOM 8787 O O . LEU D 2 261 ? 42.714 -38.895 104.939 1.00 56.53 312 LEU D O 1
ATOM 8803 N N . TYR D 2 262 ? 42.359 -37.293 106.479 1.00 56.90 313 TYR D N 1
ATOM 8804 C CA . TYR D 2 262 ? 41.644 -36.425 105.559 1.00 57.93 313 TYR D CA 1
ATOM 8805 C C . TYR D 2 262 ? 42.308 -35.061 105.599 1.00 47.14 313 TYR D C 1
ATOM 8806 O O . TYR D 2 262 ? 42.501 -34.473 106.656 1.00 44.13 313 TYR D O 1
ATOM 8824 N N . ARG D 2 263 ? 42.706 -34.607 104.420 1.00 47.17 314 ARG D N 1
ATOM 8825 C CA . ARG D 2 263 ? 43.390 -33.349 104.253 1.00 53.56 314 ARG D CA 1
ATOM 8826 C C . ARG D 2 263 ? 42.434 -32.344 103.637 1.00 56.03 314 ARG D C 1
ATOM 8827 O O . ARG D 2 263 ? 41.884 -32.586 102.566 1.00 58.52 314 ARG D O 1
ATOM 8848 N N . LEU D 2 264 ? 42.211 -31.238 104.338 1.00 56.22 315 LEU D N 1
ATOM 8849 C CA . LEU D 2 264 ? 41.417 -30.144 103.808 1.00 62.12 315 LEU D CA 1
ATOM 8850 C C . LEU D 2 264 ? 42.330 -28.978 103.461 1.00 43.58 315 LEU D C 1
ATOM 8851 O O . LEU D 2 264 ? 42.755 -28.240 104.340 1.00 40.24 315 LEU D O 1
ATOM 8867 N N . PRO D 2 265 ? 42.661 -28.830 102.178 1.00 57.23 316 PRO D N 1
ATOM 8868 C CA . PRO D 2 265 ? 43.428 -27.646 101.797 1.00 58.54 316 PRO D CA 1
ATOM 8869 C C . PRO D 2 265 ? 42.588 -26.384 101.969 1.00 54.05 316 PRO D C 1
ATOM 8870 O O . PRO D 2 265 ? 41.420 -26.368 101.576 1.00 57.72 316 PRO D O 1
ATOM 8881 N N . LEU D 2 266 ? 43.170 -25.359 102.585 1.00 47.34 317 LEU D N 1
ATOM 8882 C CA . LEU D 2 266 ? 42.547 -24.048 102.648 1.00 40.23 317 LEU D CA 1
ATOM 8883 C C . LEU D 2 266 ? 42.857 -23.322 101.339 1.00 48.93 317 LEU D C 1
ATOM 8884 O O . LEU D 2 266 ? 43.626 -23.826 100.520 1.00 43.76 317 LEU D O 1
ATOM 8900 N N . PRO D 2 267 ? 42.248 -22.149 101.117 1.00 55.71 318 PRO D N 1
ATOM 8901 C CA . PRO D 2 267 ? 42.438 -21.487 99.818 1.00 55.15 318 PRO D CA 1
ATOM 8902 C C . PRO D 2 267 ? 43.892 -21.118 99.521 1.00 57.31 318 PRO D C 1
ATOM 8903 O O . PRO D 2 267 ? 44.680 -20.909 100.454 1.00 50.83 318 PRO D O 1
ATOM 8914 N N . ASP D 2 268 ? 44.221 -21.027 98.232 1.00 53.99 319 ASP D N 1
ATOM 8915 C CA . ASP D 2 268 ? 45.573 -20.718 97.783 1.00 51.07 319 ASP D CA 1
ATOM 8916 C C . ASP D 2 268 ? 46.049 -19.383 98.345 1.00 48.51 319 ASP D C 1
ATOM 8917 O O . ASP D 2 268 ? 47.251 -19.145 98.457 1.00 44.23 319 ASP D O 1
ATOM 8926 N N . LYS D 2 269 ? 45.094 -18.509 98.655 1.00 48.89 320 LYS D N 1
ATOM 8927 C CA . LYS D 2 269 ? 45.368 -17.257 99.354 1.00 50.41 320 LYS D CA 1
ATOM 8928 C C . LYS D 2 269 ? 44.316 -17.093 100.446 1.00 53.81 320 LYS D C 1
ATOM 8929 O O . LYS D 2 269 ? 43.114 -17.165 100.176 1.00 50.59 320 LYS D O 1
ATOM 8948 N N . ILE D 2 270 ? 44.785 -16.908 101.679 1.00 44.37 321 ILE D N 1
ATOM 8949 C CA . ILE D 2 270 ? 43.923 -16.660 102.834 1.00 34.96 321 ILE D CA 1
ATOM 8950 C C . ILE D 2 270 ? 43.907 -15.153 103.044 1.00 39.56 321 ILE D C 1
ATOM 8951 O O . ILE D 2 270 ? 44.953 -14.550 103.254 1.00 37.10 321 ILE D O 1
ATOM 8967 N N . LEU D 2 271 ? 42.724 -14.557 102.981 1.00 33.97 322 LEU D N 1
ATOM 8968 C CA . LEU D 2 271 ? 42.590 -13.112 102.983 1.00 43.78 322 LEU D CA 1
ATOM 8969 C C . LEU D 2 271 ? 42.109 -12.644 104.334 1.00 39.99 322 LEU D C 1
ATOM 8970 O O . LEU D 2 271 ? 41.230 -13.260 104.926 1.00 34.15 322 LEU D O 1
ATOM 8986 N N . ARG D 2 272 ? 42.678 -11.550 104.827 1.00 39.78 323 ARG D N 1
ATOM 8987 C CA . ARG D 2 272 ? 42.265 -11.012 106.117 1.00 40.29 323 ARG D CA 1
ATOM 8988 C C . ARG D 2 272 ? 40.774 -10.660 106.133 1.00 34.16 323 ARG D C 1
ATOM 8989 O O . ARG D 2 272 ? 40.199 -10.288 105.107 1.00 34.70 323 ARG D O 1
ATOM 9010 N N . ASN D 2 273 ? 40.172 -10.800 107.316 1.00 34.63 324 ASN D N 1
ATOM 9011 C CA . ASN D 2 273 ? 38.754 -10.530 107.534 1.00 39.43 324 ASN D CA 1
ATOM 9012 C C . ASN D 2 273 ? 37.838 -11.342 106.624 1.00 51.91 324 ASN D C 1
ATOM 9013 O O . ASN D 2 273 ? 36.724 -10.916 106.305 1.00 39.52 324 ASN D O 1
ATOM 9024 N N . HIS D 2 274 ? 38.311 -12.517 106.212 1.00 36.62 325 HIS D N 1
ATOM 9025 C CA . HIS D 2 274 ? 37.466 -13.485 105.527 1.00 33.31 325 HIS D CA 1
ATOM 9026 C C . HIS D 2 274 ? 37.146 -14.645 106.482 1.00 37.75 325 HIS D C 1
ATOM 9027 O O . HIS D 2 274 ? 37.964 -15.008 107.333 1.00 33.68 325 HIS D O 1
ATOM 9041 N N . TRP D 2 275 ? 35.935 -15.179 106.345 1.00 45.15 326 TRP D N 1
ATOM 9042 C CA . TRP D 2 275 ? 35.431 -16.296 107.152 1.00 44.55 326 TRP D CA 1
ATOM 9043 C C . TRP D 2 275 ? 35.118 -17.441 106.193 1.00 48.28 326 TRP D C 1
ATOM 9044 O O . TRP D 2 275 ? 34.184 -17.352 105.392 1.00 47.81 326 TRP D O 1
ATOM 9065 N N . TYR D 2 276 ? 35.929 -18.494 106.254 1.00 41.32 327 TYR D N 1
ATOM 9066 C CA . TYR D 2 276 ? 35.800 -19.629 105.353 1.00 42.75 327 TYR D CA 1
ATOM 9067 C C . TYR D 2 276 ? 35.133 -20.792 106.079 1.00 49.69 327 TYR D C 1
ATOM 9068 O O . TYR D 2 276 ? 35.704 -21.382 107.009 1.00 34.95 327 TYR D O 1
ATOM 9086 N N . LYS D 2 277 ? 33.916 -21.102 105.650 1.00 55.44 328 LYS D N 1
ATOM 9087 C CA . LYS D 2 277 ? 33.122 -22.162 106.254 1.00 56.34 328 LYS D CA 1
ATOM 9088 C C . LYS D 2 277 ? 33.052 -23.375 105.332 1.00 49.68 328 LYS D C 1
ATOM 9089 O O . LYS D 2 277 ? 32.793 -23.261 104.128 1.00 43.53 328 LYS D O 1
ATOM 9108 N N . TYR D 2 278 ? 33.292 -24.542 105.919 1.00 43.63 329 TYR D N 1
ATOM 9109 C CA . TYR D 2 278 ? 33.256 -25.800 105.200 1.00 40.19 329 TYR D CA 1
ATOM 9110 C C . TYR D 2 278 ? 32.287 -26.777 105.875 1.00 44.02 329 TYR D C 1
ATOM 9111 O O . TYR D 2 278 ? 32.388 -27.030 107.073 1.00 41.40 329 TYR D O 1
ATOM 9129 N N . GLU D 2 279 ? 31.345 -27.311 105.106 1.00 51.54 330 GLU D N 1
ATOM 9130 C CA . GLU D 2 279 ? 30.492 -28.397 105.583 1.00 55.26 330 GLU D CA 1
ATOM 9131 C C . GLU D 2 279 ? 30.948 -29.674 104.890 1.00 52.19 330 GLU D C 1
ATOM 9132 O O . GLU D 2 279 ? 30.693 -29.879 103.702 1.00 52.43 330 GLU D O 1
ATOM 9144 N N . VAL D 2 280 ? 31.642 -30.519 105.648 1.00 47.37 331 VAL D N 1
ATOM 9145 C CA . VAL D 2 280 ? 32.332 -31.680 105.101 1.00 44.25 331 VAL D CA 1
ATOM 9146 C C . VAL D 2 280 ? 31.643 -32.972 105.498 1.00 54.86 331 VAL D C 1
ATOM 9147 O O . VAL D 2 280 ? 31.335 -33.187 106.667 1.00 46.93 331 VAL D O 1
ATOM 9160 N N . GLU D 2 281 ? 31.409 -33.822 104.504 1.00 63.75 332 GLU D N 1
ATOM 9161 C CA . GLU D 2 281 ? 30.857 -35.150 104.715 1.00 66.74 332 GLU D CA 1
ATOM 9162 C C . GLU D 2 281 ? 31.955 -36.185 104.533 1.00 59.76 332 GLU D C 1
ATOM 9163 O O . GLU D 2 281 ? 32.547 -36.287 103.454 1.00 56.31 332 GLU D O 1
ATOM 9175 N N . ILE D 2 282 ? 32.221 -36.944 105.591 1.00 61.19 333 ILE D N 1
ATOM 9176 C CA . ILE D 2 282 ? 33.212 -38.012 105.559 1.00 65.20 333 ILE D CA 1
ATOM 9177 C C . ILE D 2 282 ? 32.597 -39.314 106.065 1.00 71.42 333 ILE D C 1
ATOM 9178 O O . ILE D 2 282 ? 32.195 -40.170 105.273 1.00 78.86 333 ILE D O 1
#

Radius of gyration: 31.07 Å; Cα contacts (8 Å, |Δi|>4): 1438; chains: 4; bounding box: 45×102×65 Å